Protein AF-A0A2R8A9T7-F1 (afdb_monomer)

Structure (mmCIF, N/CA/C/O backbone):
data_AF-A0A2R8A9T7-F1
#
_entry.id   AF-A0A2R8A9T7-F1
#
loop_
_atom_site.group_PDB
_atom_site.id
_atom_site.type_symbol
_atom_site.label_atom_id
_atom_site.label_alt_id
_atom_site.label_comp_id
_atom_site.label_asym_id
_atom_site.label_entity_id
_atom_site.label_seq_id
_atom_site.pdbx_PDB_ins_code
_atom_site.Cartn_x
_atom_site.Cartn_y
_atom_site.Cartn_z
_atom_site.occupancy
_atom_site.B_iso_or_equiv
_atom_site.auth_seq_id
_atom_site.auth_comp_id
_atom_site.auth_asym_id
_atom_site.auth_atom_id
_atom_site.pdbx_PDB_model_num
ATOM 1 N N . MET A 1 1 ? -37.099 -12.083 53.045 1.00 59.09 1 MET A N 1
ATOM 2 C CA . MET A 1 1 ? -37.824 -12.163 54.327 1.00 59.09 1 MET A CA 1
ATOM 3 C C . MET A 1 1 ? -36.800 -12.450 55.401 1.00 59.09 1 MET A C 1
ATOM 5 O O . MET A 1 1 ? -35.735 -12.966 55.064 1.00 59.09 1 MET A O 1
ATOM 9 N N . SER A 1 2 ? -37.019 -11.955 56.614 1.00 75.50 2 SER A N 1
ATOM 10 C CA . SER A 1 2 ? -36.050 -12.151 57.687 1.00 75.50 2 SER A CA 1
ATOM 11 C C . SER A 1 2 ? -36.240 -13.562 58.252 1.00 75.50 2 SER A C 1
ATOM 13 O O . SER A 1 2 ? -37.324 -14.128 58.173 1.00 75.50 2 SER A O 1
ATOM 15 N N . ARG A 1 3 ? -35.197 -14.138 58.853 1.00 81.25 3 ARG A N 1
ATOM 16 C CA . ARG A 1 3 ? -35.327 -15.414 59.575 1.00 81.25 3 ARG A CA 1
ATOM 17 C C . ARG A 1 3 ? -36.432 -15.364 60.650 1.00 81.25 3 ARG A C 1
ATOM 19 O O . ARG A 1 3 ? -37.020 -16.390 60.963 1.00 81.25 3 ARG A O 1
ATOM 26 N N . TRP A 1 4 ? -36.670 -14.190 61.233 1.00 80.50 4 TRP A N 1
ATOM 27 C CA . TRP A 1 4 ? -37.590 -13.989 62.352 1.00 80.50 4 TRP A CA 1
ATOM 28 C C . TRP A 1 4 ? -39.049 -13.927 61.899 1.00 80.50 4 TRP A C 1
ATOM 30 O O . TRP A 1 4 ? -39.903 -14.498 62.571 1.00 80.50 4 TRP A O 1
ATOM 40 N N . SER A 1 5 ? -39.315 -13.334 60.728 1.00 80.56 5 SER A N 1
ATOM 41 C CA . SER A 1 5 ? -40.655 -13.335 60.134 1.00 80.56 5 SER A CA 1
ATOM 42 C C . SER A 1 5 ? -41.130 -14.751 59.811 1.00 80.56 5 SER A C 1
ATOM 44 O O . SER A 1 5 ? -42.273 -15.092 60.098 1.00 80.56 5 SER A O 1
ATOM 46 N N . ASP A 1 6 ? -40.232 -15.596 59.295 1.00 83.31 6 ASP A N 1
ATOM 47 C CA . ASP A 1 6 ? -40.559 -16.986 58.962 1.00 83.31 6 ASP A CA 1
ATOM 48 C C . ASP A 1 6 ? -40.884 -17.797 60.238 1.00 83.31 6 ASP A C 1
ATOM 50 O O . ASP A 1 6 ? -41.845 -18.562 60.283 1.00 83.31 6 ASP A O 1
ATOM 54 N N . GLU A 1 7 ? -40.138 -17.569 61.325 1.00 85.56 7 GLU A N 1
ATOM 55 C CA . GLU A 1 7 ? -40.350 -18.229 62.623 1.00 85.56 7 GLU A CA 1
ATOM 56 C C . GLU A 1 7 ? -41.668 -17.814 63.314 1.00 85.56 7 GLU A C 1
ATOM 58 O O . GLU A 1 7 ? -42.269 -18.606 64.048 1.00 85.56 7 GLU A O 1
ATOM 63 N N . PHE A 1 8 ? -42.139 -16.585 63.081 1.00 87.75 8 PHE A N 1
ATOM 64 C CA . PHE A 1 8 ? -43.428 -16.094 63.576 1.00 87.75 8 PHE A CA 1
ATOM 65 C C . PHE A 1 8 ? -44.619 -16.718 62.838 1.00 87.75 8 PHE A C 1
ATOM 67 O O . PHE A 1 8 ? -45.595 -17.135 63.473 1.00 87.75 8 PHE A O 1
ATOM 74 N N . ASP A 1 9 ? -44.539 -16.793 61.508 1.00 85.50 9 ASP A N 1
ATOM 75 C CA . ASP A 1 9 ? -45.601 -17.341 60.659 1.00 85.50 9 ASP A CA 1
ATOM 76 C C . ASP A 1 9 ? -45.803 -18.848 60.908 1.00 85.50 9 ASP A C 1
ATOM 78 O O . ASP A 1 9 ? -46.929 -19.350 60.872 1.00 85.50 9 ASP A O 1
ATOM 82 N N . GLU A 1 10 ? -44.732 -19.568 61.256 1.00 89.38 10 GLU A N 1
ATOM 83 C CA . GLU A 1 10 ? -44.765 -20.994 61.605 1.00 89.38 10 GLU A CA 1
ATOM 84 C C . GLU A 1 10 ? -45.194 -21.283 63.061 1.00 89.38 10 GLU A C 1
ATOM 86 O O . GLU A 1 10 ? -45.298 -22.447 63.464 1.00 89.38 10 GLU A O 1
ATOM 91 N N . HIS A 1 11 ? -45.471 -20.261 63.880 1.00 91.88 11 HIS A N 1
ATOM 92 C CA . HIS A 1 11 ? -45.760 -20.457 65.301 1.00 91.88 11 HIS A CA 1
ATOM 93 C C . HIS A 1 11 ? -47.071 -21.256 65.541 1.00 91.88 11 HIS A C 1
ATOM 95 O O . HIS A 1 11 ? -48.134 -20.905 65.017 1.00 91.88 11 HIS A O 1
ATOM 101 N N . PRO A 1 12 ? -47.081 -22.284 66.418 1.00 91.56 12 PRO A N 1
ATOM 102 C CA . PRO A 1 12 ? -48.216 -23.209 66.577 1.00 91.56 12 PRO A CA 1
ATOM 103 C C . PRO A 1 12 ? -49.488 -22.582 67.179 1.00 91.56 12 PRO A C 1
ATOM 105 O O . PRO A 1 12 ? -50.575 -23.156 67.082 1.00 91.56 12 PRO A O 1
ATOM 108 N N . ILE A 1 13 ? -49.395 -21.372 67.744 1.00 90.19 13 ILE A N 1
ATOM 109 C CA . ILE A 1 13 ? -50.559 -20.594 68.212 1.00 90.19 13 ILE A CA 1
ATOM 110 C C . ILE A 1 13 ? -51.595 -20.367 67.099 1.00 90.19 13 ILE A C 1
ATOM 112 O O . ILE A 1 13 ? -52.794 -20.401 67.370 1.00 90.19 13 ILE A O 1
ATOM 116 N N . HIS A 1 14 ? -51.150 -20.186 65.848 1.00 90.06 14 HIS A N 1
ATOM 117 C CA . HIS A 1 14 ? -52.037 -19.943 64.707 1.00 90.06 14 HIS A CA 1
ATOM 118 C C . HIS A 1 14 ? -52.914 -21.167 64.430 1.00 90.06 14 HIS A C 1
ATOM 120 O O . HIS A 1 14 ? -54.126 -21.051 64.247 1.00 90.06 14 HIS A O 1
ATOM 126 N N . GLN A 1 15 ? -52.315 -22.360 64.484 1.00 90.56 15 GLN A N 1
ATOM 127 C CA . GLN A 1 15 ? -53.032 -23.626 64.335 1.00 90.56 15 GLN A CA 1
ATOM 128 C C . GLN A 1 15 ? -53.985 -23.876 65.507 1.00 90.56 15 GLN A C 1
ATOM 130 O O . GLN A 1 15 ? -55.126 -24.284 65.290 1.00 90.56 15 GLN A O 1
ATOM 135 N N . LEU A 1 16 ? -53.554 -23.581 66.738 1.00 91.31 16 LEU A N 1
ATOM 136 C CA . LEU A 1 16 ? -54.387 -23.714 67.932 1.00 91.31 16 LEU A CA 1
ATOM 137 C C . LEU A 1 16 ? -55.672 -22.890 67.835 1.00 91.31 16 LEU A C 1
ATOM 139 O O . LEU A 1 16 ? -56.752 -23.400 68.131 1.00 91.31 16 LEU A O 1
ATOM 143 N N . LEU A 1 17 ? -55.566 -21.620 67.432 1.00 89.25 17 LEU A N 1
ATOM 144 C CA . LEU A 1 17 ? -56.718 -20.720 67.331 1.00 89.25 17 LEU A CA 1
ATOM 145 C C . LEU A 1 17 ? -57.731 -21.221 66.296 1.00 89.25 17 LEU A C 1
ATOM 147 O O . LEU A 1 17 ? -58.936 -21.143 66.527 1.00 89.25 17 LEU A O 1
ATOM 151 N N . ASN A 1 18 ? -57.251 -21.792 65.191 1.00 88.75 18 ASN A N 1
ATOM 152 C CA . ASN A 1 18 ? -58.110 -22.391 64.171 1.00 88.75 18 ASN A CA 1
ATOM 153 C C . ASN A 1 18 ? -58.832 -23.643 64.693 1.00 88.75 18 ASN A C 1
ATOM 155 O O . ASN A 1 18 ? -60.039 -23.776 64.503 1.00 88.75 18 ASN A O 1
ATOM 159 N N . GLN A 1 19 ? -58.130 -24.520 65.416 1.00 89.25 19 GLN A N 1
ATOM 160 C CA . GLN A 1 19 ? -58.732 -25.716 66.019 1.00 89.25 19 GLN A CA 1
ATOM 161 C C . GLN A 1 19 ? -59.762 -25.368 67.105 1.00 89.25 19 GLN A C 1
ATOM 163 O O . GLN A 1 19 ? -60.799 -26.021 67.221 1.00 89.25 19 GLN A O 1
ATOM 168 N N . ALA A 1 20 ? -59.499 -24.334 67.908 1.00 87.56 20 ALA A N 1
ATOM 169 C CA . ALA A 1 20 ? -60.415 -23.891 68.954 1.00 87.56 20 ALA A CA 1
ATOM 170 C C . ALA A 1 20 ? -61.749 -23.379 68.378 1.00 87.56 20 ALA A C 1
ATOM 172 O O . ALA A 1 20 ? -62.812 -23.702 68.915 1.00 87.56 20 ALA A O 1
ATOM 173 N N . ASP A 1 21 ? -61.704 -22.638 67.267 1.00 85.38 21 ASP A N 1
ATOM 174 C CA . ASP A 1 21 ? -62.906 -22.193 66.553 1.00 85.38 21 ASP A CA 1
ATOM 175 C C . ASP A 1 21 ? -63.709 -23.361 65.977 1.00 85.38 21 ASP A C 1
ATOM 177 O O . ASP A 1 21 ? -64.939 -23.359 66.059 1.00 85.38 21 ASP A O 1
ATOM 181 N N . GLU A 1 22 ? -63.025 -24.368 65.433 1.00 87.00 22 GLU A N 1
ATOM 182 C CA . GLU A 1 22 ? -63.654 -25.559 64.865 1.00 87.00 22 GLU A CA 1
ATOM 183 C C . GLU A 1 22 ? -64.432 -26.344 65.934 1.00 87.00 22 GLU A C 1
ATOM 185 O O . GLU A 1 22 ? -65.611 -26.658 65.752 1.00 87.00 22 GLU A O 1
ATOM 190 N N . TYR A 1 23 ? -63.839 -26.568 67.112 1.00 86.06 23 TYR A N 1
ATOM 191 C CA . TYR A 1 23 ? -64.537 -27.223 68.225 1.00 86.06 23 TYR A CA 1
ATOM 192 C C . TYR A 1 23 ? -65.723 -26.401 68.749 1.00 86.06 23 TYR A C 1
ATOM 194 O O . TYR A 1 23 ? -66.778 -26.957 69.078 1.00 86.06 23 TYR A O 1
ATOM 202 N N . LEU A 1 24 ? -65.586 -25.072 68.779 1.00 82.62 24 LEU A N 1
ATOM 203 C CA . LEU A 1 24 ? -66.656 -24.152 69.161 1.00 82.62 24 LEU A CA 1
ATOM 204 C C . LEU A 1 24 ? -67.755 -24.005 68.109 1.00 82.62 24 LEU A C 1
ATOM 206 O O . LEU A 1 24 ? -68.809 -23.462 68.443 1.00 82.62 24 LEU A O 1
ATOM 210 N N . ALA A 1 25 ? -67.555 -24.461 66.872 1.00 82.56 25 ALA A N 1
ATOM 211 C CA . ALA A 1 25 ? -68.550 -24.414 65.801 1.00 82.56 25 ALA A CA 1
ATOM 212 C C . ALA A 1 25 ? -69.565 -25.572 65.847 1.00 82.56 25 ALA A C 1
ATOM 214 O O . ALA A 1 25 ? -70.573 -25.507 65.153 1.00 82.56 25 ALA A O 1
ATOM 215 N N . SER A 1 26 ? -69.359 -26.581 66.701 1.00 77.56 26 SER A N 1
ATOM 216 C CA . SER A 1 26 ? -70.271 -27.728 66.844 1.00 77.56 26 SER A CA 1
ATOM 217 C C . SER A 1 26 ? -71.739 -27.325 67.111 1.00 77.56 26 SER A C 1
ATOM 219 O O . SER A 1 26 ? -72.027 -26.442 67.930 1.00 77.56 26 SER A O 1
ATOM 221 N N . GLU A 1 27 ? -72.678 -27.960 66.398 1.00 68.25 27 GLU A N 1
ATOM 222 C CA . GLU A 1 27 ? -74.128 -27.749 66.548 1.00 68.25 27 GLU A CA 1
ATOM 223 C C . GLU A 1 27 ? -74.684 -28.540 67.742 1.00 68.25 27 GLU A C 1
ATOM 225 O O . GLU A 1 27 ? -74.351 -29.715 67.952 1.00 68.25 27 GLU A O 1
ATOM 230 N N . VAL A 1 28 ? -75.531 -27.894 68.548 1.00 71.56 28 VAL A N 1
ATOM 231 C CA . VAL A 1 28 ? -76.150 -28.482 69.744 1.00 71.56 28 VAL A CA 1
ATOM 232 C C . VAL A 1 28 ? -77.647 -28.190 69.716 1.00 71.56 28 VAL A C 1
ATOM 234 O O . VAL A 1 28 ? -78.045 -27.027 69.735 1.00 71.56 28 VAL A O 1
ATOM 237 N N . ASP A 1 29 ? -78.458 -29.249 69.687 1.00 54.97 29 ASP A N 1
ATOM 238 C CA . ASP A 1 29 ? -79.910 -29.161 69.809 1.00 54.97 29 ASP A CA 1
ATOM 239 C C . ASP A 1 29 ? -80.268 -29.006 71.290 1.00 54.97 29 ASP A C 1
ATOM 241 O O . ASP A 1 29 ? -79.951 -29.876 72.102 1.00 54.97 29 ASP A O 1
ATOM 245 N N . ASN A 1 30 ? -80.950 -27.907 71.623 1.00 58.62 30 ASN A N 1
ATOM 246 C CA . ASN A 1 30 ? -81.408 -27.524 72.964 1.00 58.62 30 ASN A CA 1
ATOM 247 C C . ASN A 1 30 ? -80.337 -26.864 73.862 1.00 58.62 30 ASN A C 1
ATOM 249 O O . ASN A 1 30 ? -79.667 -27.502 74.672 1.00 58.62 30 ASN A O 1
ATOM 253 N N . THR A 1 31 ? -80.214 -25.542 73.732 1.00 67.50 31 THR A N 1
ATOM 254 C CA . THR A 1 31 ? -79.329 -24.690 74.540 1.00 67.50 31 THR A CA 1
ATOM 255 C C . THR A 1 31 ? -80.139 -23.852 75.526 1.00 67.50 31 THR A C 1
ATOM 257 O O . THR A 1 31 ? -81.093 -23.186 75.119 1.00 67.50 31 THR A O 1
ATOM 260 N N . ASP A 1 32 ? -79.740 -23.829 76.794 1.00 70.06 32 ASP A N 1
ATOM 261 C CA . ASP A 1 32 ? -80.222 -22.842 77.762 1.00 70.06 32 ASP A CA 1
ATOM 262 C C . ASP A 1 32 ? -79.454 -21.506 77.632 1.00 70.06 32 ASP A C 1
ATOM 264 O O . ASP A 1 32 ? -78.508 -21.371 76.848 1.00 70.06 32 ASP A O 1
ATOM 268 N N . ALA A 1 33 ? -79.895 -20.475 78.362 1.00 72.31 33 ALA A N 1
ATOM 269 C CA . ALA A 1 33 ? -79.270 -19.148 78.312 1.00 72.31 33 ALA A CA 1
ATOM 270 C C . ALA A 1 33 ? -77.811 -19.161 78.816 1.00 72.31 33 ALA A C 1
ATOM 272 O O . ALA A 1 33 ? -76.960 -18.459 78.271 1.00 72.31 33 ALA A O 1
ATOM 273 N N . GLU A 1 34 ? -77.515 -20.002 79.809 1.00 78.00 34 GLU A N 1
ATOM 274 C CA . GLU A 1 34 ? -76.189 -20.156 80.416 1.00 78.00 34 GLU A CA 1
ATOM 275 C C . GLU A 1 34 ? -75.175 -20.745 79.421 1.00 78.00 34 GLU A C 1
ATOM 277 O O . GLU A 1 34 ? -74.063 -20.235 79.279 1.00 78.00 34 GLU A O 1
ATOM 282 N N . PHE A 1 35 ? -75.585 -21.748 78.641 1.00 82.19 35 PHE A N 1
ATOM 283 C CA . PHE A 1 35 ? -74.789 -22.319 77.558 1.00 82.19 35 PHE A CA 1
ATOM 284 C C . PHE A 1 35 ? -74.391 -21.266 76.512 1.00 82.19 35 PHE A C 1
ATOM 286 O O . PHE A 1 35 ? -73.240 -21.215 76.065 1.00 82.19 35 PHE A O 1
ATOM 293 N N . GLY A 1 36 ? -75.346 -20.422 76.106 1.00 79.25 36 GLY A N 1
ATOM 294 C CA . GLY A 1 36 ? -75.121 -19.376 75.107 1.00 79.25 36 GLY A CA 1
ATOM 295 C C . GLY A 1 36 ? -74.106 -18.326 75.564 1.00 79.25 36 GLY A C 1
ATOM 296 O O . GLY A 1 36 ? -73.249 -17.906 74.778 1.00 79.25 36 GLY A O 1
ATOM 297 N N . ASP A 1 37 ? -74.164 -17.941 76.838 1.00 84.12 37 ASP A N 1
ATOM 298 C CA . ASP A 1 37 ? -73.266 -16.947 77.422 1.00 84.12 37 ASP A CA 1
ATOM 299 C C . ASP A 1 37 ? -71.823 -17.450 77.527 1.00 84.12 37 ASP A C 1
ATOM 301 O O . ASP A 1 37 ? -70.900 -16.755 77.083 1.00 84.12 37 ASP A O 1
ATOM 305 N N . GLU A 1 38 ? -71.622 -18.677 78.015 1.00 86.19 38 GLU A N 1
ATOM 306 C CA . GLU A 1 38 ? -70.290 -19.280 78.132 1.00 86.19 38 GLU A CA 1
ATOM 307 C C . GLU A 1 38 ? -69.635 -19.456 76.747 1.00 86.19 38 GLU A C 1
ATOM 309 O O . GLU A 1 38 ? -68.482 -19.062 76.530 1.00 86.19 38 GLU A O 1
ATOM 314 N N . ARG A 1 39 ? -70.387 -19.952 75.754 1.00 84.81 39 ARG A N 1
ATOM 315 C CA . ARG A 1 39 ? -69.885 -20.125 74.378 1.00 84.81 39 ARG A CA 1
ATOM 316 C C . ARG A 1 39 ? -69.509 -18.792 73.725 1.00 84.81 39 ARG A C 1
ATOM 318 O O . ARG A 1 39 ? -68.465 -18.691 73.076 1.00 84.81 39 ARG A O 1
ATOM 325 N N . ARG A 1 40 ? -70.340 -17.756 73.892 1.00 86.12 40 ARG A N 1
ATOM 326 C CA . ARG A 1 40 ? -70.092 -16.413 73.340 1.00 86.12 40 ARG A CA 1
ATOM 327 C C . ARG A 1 40 ? -68.851 -15.774 73.953 1.00 86.12 40 ARG A C 1
ATOM 329 O O . ARG A 1 40 ? -68.034 -15.215 73.222 1.00 86.12 40 ARG A O 1
ATOM 336 N N . ARG A 1 41 ? -68.692 -15.867 75.275 1.00 88.94 41 ARG A N 1
ATOM 337 C CA . ARG A 1 41 ? -67.519 -15.332 75.975 1.00 88.94 41 ARG A CA 1
ATOM 338 C C . ARG A 1 41 ? -66.230 -15.959 75.455 1.00 88.94 41 ARG A C 1
ATOM 340 O O . ARG A 1 41 ? -65.303 -15.229 75.114 1.00 88.94 41 ARG A O 1
ATOM 347 N N . LEU A 1 42 ? -66.196 -17.283 75.330 1.00 88.12 42 LEU A N 1
ATOM 348 C CA . LEU A 1 42 ? -64.998 -17.993 74.890 1.00 88.12 42 LEU A CA 1
ATOM 349 C C . LEU A 1 42 ? -64.627 -17.649 73.440 1.00 88.12 42 LEU A C 1
ATOM 351 O O . LEU A 1 42 ? -63.459 -17.398 73.147 1.00 88.12 42 LEU A O 1
ATOM 355 N N . ARG A 1 43 ? -65.627 -17.523 72.555 1.00 88.12 43 ARG A N 1
ATOM 356 C CA . ARG A 1 43 ? -65.428 -17.028 71.183 1.00 88.12 43 ARG A CA 1
ATOM 357 C C . ARG A 1 43 ? -64.843 -15.611 71.162 1.00 88.12 43 ARG A C 1
ATOM 359 O O . ARG A 1 43 ? -63.925 -15.351 70.391 1.00 88.12 43 ARG A O 1
ATOM 366 N N . ASN A 1 44 ? -65.322 -14.708 72.017 1.00 86.69 44 ASN A N 1
ATOM 367 C CA . ASN A 1 44 ? -64.789 -13.343 72.096 1.00 86.69 44 ASN A CA 1
ATOM 368 C C . ASN A 1 44 ? -63.333 -13.318 72.581 1.00 86.69 44 ASN A C 1
ATOM 370 O O . ASN A 1 44 ? -62.526 -12.558 72.048 1.00 86.69 44 ASN A O 1
ATOM 374 N N . VAL A 1 45 ? -62.976 -14.156 73.558 1.00 88.75 45 VAL A N 1
ATOM 375 C CA . VAL A 1 45 ? -61.592 -14.263 74.046 1.00 88.75 45 VAL A CA 1
ATOM 376 C C . VAL A 1 45 ? -60.659 -14.795 72.954 1.00 88.75 45 VAL A C 1
ATOM 378 O O . VAL A 1 45 ? -59.613 -14.196 72.712 1.00 88.75 45 VAL A O 1
ATOM 381 N N . LEU A 1 46 ? -61.047 -15.862 72.248 1.00 88.56 46 LEU A N 1
ATOM 382 C CA . LEU A 1 46 ? -60.252 -16.421 71.146 1.00 88.56 46 LEU A CA 1
ATOM 383 C C . LEU A 1 46 ? -60.134 -15.450 69.966 1.00 88.56 46 LEU A C 1
ATOM 385 O O . LEU A 1 46 ? -59.049 -15.293 69.408 1.00 88.56 46 LEU A O 1
ATOM 389 N N . GLY A 1 47 ? -61.215 -14.740 69.633 1.00 86.81 47 GLY A N 1
ATOM 390 C CA . GLY A 1 47 ? -61.201 -13.686 68.618 1.00 86.81 47 GLY A CA 1
ATOM 391 C C . GLY A 1 47 ? -60.276 -12.525 68.988 1.00 86.81 47 GLY A C 1
ATOM 392 O O . GLY A 1 47 ? -59.526 -12.040 68.144 1.00 86.81 47 GLY A O 1
ATOM 393 N N . THR A 1 48 ? -60.263 -12.131 70.265 1.00 86.31 48 THR A N 1
ATOM 394 C CA . THR A 1 48 ? -59.354 -11.094 70.777 1.00 86.31 48 THR A CA 1
ATOM 395 C C . THR A 1 48 ? -57.904 -11.558 70.696 1.00 86.31 48 THR A C 1
ATOM 397 O O . THR A 1 48 ? -57.057 -10.828 70.196 1.00 86.31 48 THR A O 1
ATOM 400 N N . LEU A 1 49 ? -57.613 -12.791 71.121 1.00 88.88 49 LEU A N 1
ATOM 401 C CA . LEU A 1 49 ? -56.271 -13.364 71.026 1.00 88.88 49 LEU A CA 1
ATOM 402 C C . LEU A 1 49 ? -55.793 -13.448 69.568 1.00 88.88 49 LEU A C 1
ATOM 404 O O . LEU A 1 49 ? -54.658 -13.074 69.290 1.00 88.88 49 LEU A O 1
ATOM 408 N N . ARG A 1 50 ? -56.656 -13.850 68.626 1.00 89.44 50 ARG A N 1
ATOM 409 C CA . ARG A 1 50 ? -56.326 -13.849 67.192 1.00 89.44 50 ARG A CA 1
ATOM 410 C C . ARG A 1 50 ? -55.987 -12.450 66.683 1.00 89.44 50 ARG A C 1
ATOM 412 O O . ARG A 1 50 ? -54.984 -12.297 65.995 1.00 89.44 50 ARG A O 1
ATOM 419 N N . ALA A 1 51 ? -56.792 -11.445 67.022 1.00 85.94 51 ALA A N 1
ATOM 420 C CA . ALA A 1 51 ? -56.546 -10.067 66.598 1.00 85.94 51 ALA A CA 1
ATOM 421 C C . ALA A 1 51 ? -55.223 -9.521 67.158 1.00 85.94 51 ALA A C 1
ATOM 423 O O . ALA A 1 51 ? -54.467 -8.875 66.441 1.00 85.94 51 ALA A O 1
ATOM 424 N N . VAL A 1 52 ? -54.919 -9.831 68.420 1.00 87.75 52 VAL A N 1
ATOM 425 C CA . VAL A 1 52 ? -53.660 -9.437 69.056 1.00 87.75 52 VAL A CA 1
ATOM 426 C C . VAL A 1 52 ? -52.469 -10.107 68.381 1.00 87.75 52 VAL A C 1
ATOM 428 O O . VAL A 1 52 ? -51.509 -9.421 68.053 1.00 87.75 52 VAL A O 1
ATOM 431 N N . VAL A 1 53 ? -52.530 -11.424 68.150 1.00 88.19 53 VAL A N 1
ATOM 432 C CA . VAL A 1 53 ? -51.456 -12.161 67.469 1.00 88.19 53 VAL A CA 1
ATOM 433 C C . VAL A 1 53 ? -51.241 -11.608 66.061 1.00 88.19 53 VAL A C 1
ATOM 435 O O . VAL A 1 53 ? -50.102 -11.359 65.692 1.00 88.19 53 VAL A O 1
ATOM 438 N N . ALA A 1 54 ? -52.308 -11.331 65.309 1.00 85.62 54 ALA A N 1
ATOM 439 C CA . ALA A 1 54 ? -52.209 -10.754 63.967 1.00 85.62 54 ALA A CA 1
ATOM 440 C C . ALA A 1 54 ? -51.583 -9.347 63.937 1.00 85.62 54 ALA A C 1
ATOM 442 O O . ALA A 1 54 ? -51.033 -8.961 62.912 1.00 85.62 54 ALA A O 1
ATOM 443 N N . GLY A 1 55 ? -51.665 -8.591 65.036 1.00 83.44 55 GLY A N 1
ATOM 444 C CA . GLY A 1 55 ? -51.068 -7.259 65.159 1.00 83.44 55 GLY A CA 1
ATOM 445 C C . GLY A 1 55 ? -49.635 -7.241 65.703 1.00 83.44 55 GLY A C 1
ATOM 446 O O . GLY A 1 55 ? -49.082 -6.159 65.909 1.00 83.44 55 GLY A O 1
ATOM 447 N N . LEU A 1 56 ? -49.034 -8.391 66.023 1.00 86.62 56 LEU A N 1
ATOM 448 C CA . LEU A 1 56 ? -47.640 -8.446 66.472 1.00 86.62 56 LEU A CA 1
ATOM 449 C C . LEU A 1 56 ? -46.677 -8.244 65.297 1.00 86.62 56 LEU A C 1
ATOM 451 O O . LEU A 1 56 ? -46.928 -8.711 64.188 1.00 86.62 56 LEU A O 1
ATOM 455 N N . ASP A 1 57 ? -45.551 -7.580 65.560 1.00 83.12 57 ASP A N 1
ATOM 456 C CA . ASP A 1 57 ? -44.470 -7.405 64.588 1.00 83.12 57 ASP A CA 1
ATOM 457 C C . ASP A 1 57 ? -43.737 -8.749 64.358 1.00 83.12 57 ASP A C 1
ATOM 459 O O . ASP A 1 57 ? -43.139 -9.265 65.308 1.00 83.12 57 ASP A O 1
ATOM 463 N N . PRO A 1 58 ? -43.749 -9.330 63.140 1.00 83.75 58 PRO A N 1
ATOM 464 C CA . PRO A 1 58 ? -43.128 -10.625 62.862 1.00 83.75 58 PRO A CA 1
ATOM 465 C C . PRO A 1 58 ? -41.609 -10.606 63.052 1.00 83.75 58 PRO A C 1
ATOM 467 O O . PRO A 1 58 ? -41.020 -11.629 63.388 1.00 83.75 58 PRO A O 1
ATOM 470 N N . ASP A 1 59 ? -40.967 -9.445 62.885 1.00 82.00 59 ASP A N 1
ATOM 471 C CA . ASP A 1 59 ? -39.527 -9.299 63.110 1.00 82.00 59 ASP A CA 1
ATOM 472 C C . ASP A 1 59 ? -39.190 -9.111 64.602 1.00 82.00 59 ASP A C 1
ATOM 474 O O . ASP A 1 59 ? -38.035 -9.279 65.004 1.00 82.00 59 ASP A O 1
ATOM 478 N N . PHE A 1 60 ? -40.178 -8.771 65.442 1.00 82.56 60 PHE A N 1
ATOM 479 C CA . PHE A 1 60 ? -39.978 -8.503 66.866 1.00 82.56 60 PHE A CA 1
ATOM 480 C C . PHE A 1 60 ? -41.238 -8.770 67.712 1.00 82.56 60 PHE A C 1
ATOM 482 O O . PHE A 1 60 ? -41.984 -7.856 68.069 1.00 82.56 60 PHE A O 1
ATOM 489 N N . TYR A 1 61 ? -41.440 -10.033 68.104 1.00 86.88 61 TYR A N 1
ATOM 490 C CA . TYR A 1 61 ? -42.551 -10.467 68.959 1.00 86.88 61 TYR A CA 1
ATOM 491 C C . TYR A 1 61 ? -42.061 -11.156 70.250 1.00 86.88 61 TYR A C 1
ATOM 493 O O . TYR A 1 61 ? -40.986 -11.766 70.273 1.00 86.88 61 TYR A O 1
ATOM 501 N N . PRO A 1 62 ? -42.830 -11.102 71.358 1.00 88.31 62 PRO A N 1
ATOM 502 C CA . PRO A 1 62 ? -42.448 -11.722 72.626 1.00 88.31 62 PRO A CA 1
ATOM 503 C C . PRO A 1 62 ? -42.657 -13.244 72.577 1.00 88.31 62 PRO A C 1
ATOM 505 O O . PRO A 1 62 ? -43.614 -13.772 73.147 1.00 88.31 62 PRO A O 1
ATOM 508 N N . LYS A 1 63 ? -41.742 -13.961 71.912 1.00 88.50 63 LYS A N 1
ATOM 509 C CA . LYS A 1 63 ? -41.828 -15.413 71.681 1.00 88.50 63 LYS A CA 1
ATOM 510 C C . LYS A 1 63 ? -42.153 -16.213 72.946 1.00 88.50 63 LYS A C 1
ATOM 512 O O . LYS A 1 63 ? -43.082 -17.005 72.937 1.00 88.50 63 LYS A O 1
ATOM 517 N N . GLN A 1 64 ? -41.468 -15.944 74.059 1.00 89.19 64 GLN A N 1
ATOM 518 C CA . GLN A 1 64 ? -41.710 -16.653 75.325 1.00 89.19 64 GLN A CA 1
ATOM 519 C C . GLN A 1 64 ? -43.136 -16.464 75.866 1.00 89.19 64 GLN A C 1
ATOM 521 O O . GLN A 1 64 ? -43.710 -17.402 76.412 1.00 89.19 64 GLN A O 1
ATOM 526 N N . LEU A 1 65 ? -43.716 -15.268 75.722 1.00 89.38 65 LEU A N 1
ATOM 527 C CA . LEU A 1 65 ? -45.089 -14.998 76.156 1.00 89.38 65 LEU A CA 1
ATOM 528 C C . LEU A 1 65 ? -46.092 -15.709 75.239 1.00 89.38 65 LEU A C 1
ATOM 530 O O . LEU A 1 65 ? -47.075 -16.275 75.715 1.00 89.38 65 LEU A O 1
ATOM 534 N N . LEU A 1 66 ? -45.816 -15.720 73.933 1.00 91.00 66 LEU A N 1
ATOM 535 C CA . LEU A 1 66 ? -46.631 -16.415 72.942 1.00 91.00 66 LEU A CA 1
ATOM 536 C C . LEU A 1 66 ? -46.587 -17.941 73.138 1.00 91.00 66 LEU A C 1
ATOM 538 O O . LEU A 1 66 ? -47.632 -18.590 73.086 1.00 91.00 66 LEU A O 1
ATOM 542 N N . ASP A 1 67 ? -45.414 -18.492 73.461 1.00 92.12 67 ASP A N 1
ATOM 543 C CA . ASP A 1 67 ? -45.212 -19.894 73.834 1.00 92.12 67 ASP A CA 1
ATOM 544 C C . ASP A 1 67 ? -45.993 -20.255 75.106 1.00 92.12 67 ASP A C 1
ATOM 546 O O . ASP A 1 67 ? -46.661 -21.287 75.149 1.00 92.12 67 ASP A O 1
ATOM 550 N N . GLN A 1 68 ? -45.960 -19.401 76.135 1.00 91.88 68 GLN A N 1
ATOM 551 C CA . GLN A 1 68 ? -46.705 -19.609 77.384 1.00 91.88 68 GLN A CA 1
ATOM 552 C C . GLN A 1 68 ? -48.220 -19.612 77.155 1.00 91.88 68 GLN A C 1
ATOM 554 O O . GLN A 1 68 ? -48.920 -20.500 77.649 1.00 91.88 68 GLN A O 1
ATOM 559 N N . ILE A 1 69 ? -48.729 -18.646 76.381 1.00 91.44 69 ILE A N 1
ATOM 560 C CA . ILE A 1 69 ? -50.146 -18.594 76.005 1.00 91.44 69 ILE A CA 1
ATOM 561 C C . ILE A 1 69 ? -50.512 -19.849 75.208 1.00 91.44 69 ILE A C 1
ATOM 563 O O . ILE A 1 69 ? -51.501 -20.502 75.534 1.00 91.44 69 ILE A O 1
ATOM 567 N N . HIS A 1 70 ? -49.699 -20.234 74.218 1.00 92.88 70 HIS A N 1
ATOM 568 C CA . HIS A 1 70 ? -49.920 -21.443 73.428 1.00 92.88 70 HIS A CA 1
ATOM 569 C C . HIS A 1 70 ? -49.966 -22.702 74.305 1.00 92.88 70 HIS A C 1
ATOM 571 O O . HIS A 1 70 ? -50.921 -23.468 74.210 1.00 92.88 70 HIS A O 1
ATOM 577 N N . GLN A 1 71 ? -48.988 -22.909 75.189 1.00 93.19 71 GLN A N 1
ATOM 578 C CA . GLN A 1 71 ? -48.924 -24.086 76.062 1.00 93.19 71 GLN A CA 1
ATOM 579 C C . GLN A 1 71 ? -50.154 -24.199 76.969 1.00 93.19 71 GLN A C 1
ATOM 581 O O . GLN A 1 71 ? -50.743 -25.279 77.076 1.00 93.19 71 GLN A O 1
ATOM 586 N N . HIS A 1 72 ? -50.579 -23.091 77.586 1.00 91.62 72 HIS A N 1
ATOM 587 C CA . HIS A 1 72 ? -51.756 -23.081 78.456 1.00 91.62 72 HIS A CA 1
ATOM 588 C C . HIS A 1 72 ? -53.054 -23.292 77.680 1.00 91.62 72 HIS A C 1
ATOM 590 O O . HIS A 1 72 ? -53.876 -24.128 78.059 1.00 91.62 72 HIS A O 1
ATOM 596 N N . PHE A 1 73 ? -53.232 -22.586 76.563 1.00 92.56 73 PHE A N 1
ATOM 597 C CA . PHE A 1 73 ? -54.424 -22.747 75.737 1.00 92.56 73 PHE A CA 1
ATOM 598 C C . PHE A 1 73 ? -54.501 -24.148 75.126 1.00 92.56 73 PHE A C 1
ATOM 600 O O . PHE A 1 73 ? -55.589 -24.709 75.067 1.00 92.56 73 PHE A O 1
ATOM 607 N N . ASN A 1 74 ? -53.377 -24.753 74.736 1.00 92.06 74 ASN A N 1
ATOM 608 C CA . ASN A 1 74 ? -53.359 -26.094 74.154 1.00 92.06 74 ASN A CA 1
ATOM 609 C C . ASN A 1 74 ? -53.691 -27.157 75.210 1.00 92.06 74 ASN A C 1
ATOM 611 O O . ASN A 1 74 ? -54.502 -28.052 74.983 1.00 92.06 74 ASN A O 1
ATOM 615 N N . GLY A 1 75 ? -53.067 -27.052 76.387 1.00 88.81 75 GLY A N 1
ATOM 616 C CA . GLY A 1 75 ? -53.195 -28.045 77.451 1.00 88.81 75 GLY A CA 1
ATOM 617 C C . GLY A 1 75 ? -54.484 -27.942 78.265 1.00 88.81 75 GLY A C 1
ATOM 618 O O . GLY A 1 75 ? -54.976 -28.960 78.742 1.00 88.81 75 GLY A O 1
ATOM 619 N N . GLN A 1 76 ? -55.039 -26.742 78.437 1.00 91.12 76 GLN A N 1
ATOM 620 C CA . GLN A 1 76 ? -56.201 -26.526 79.303 1.00 91.12 76 GLN A CA 1
ATOM 621 C C . GLN A 1 76 ? -57.446 -26.177 78.488 1.00 91.12 76 GLN A C 1
ATOM 623 O O . GLN A 1 76 ? -58.432 -26.904 78.530 1.00 91.12 76 GLN A O 1
ATOM 628 N N . VAL A 1 77 ? -57.404 -25.112 77.685 1.00 89.44 77 VAL A N 1
ATOM 629 C CA . VAL A 1 77 ? -58.594 -24.617 76.967 1.00 89.44 77 VAL A CA 1
ATOM 630 C C . VAL A 1 77 ? -59.005 -25.567 75.835 1.00 89.44 77 VAL A C 1
ATOM 632 O O . VAL A 1 77 ? -60.163 -25.973 75.757 1.00 89.44 77 VAL A O 1
ATOM 635 N N . LEU A 1 78 ? -58.065 -25.981 74.985 1.00 90.50 78 LEU A N 1
ATOM 636 C CA . LEU A 1 78 ? -58.335 -26.824 73.820 1.00 90.50 78 LEU A CA 1
ATOM 637 C C . LEU A 1 78 ? -58.757 -28.244 74.216 1.00 90.50 78 LEU A C 1
ATOM 639 O O . LEU A 1 78 ? -59.629 -28.826 73.577 1.00 90.50 78 LEU A O 1
ATOM 643 N N . ASN A 1 79 ? -58.193 -28.788 75.298 1.00 90.81 79 ASN A N 1
ATOM 644 C CA . ASN A 1 79 ? -58.602 -30.086 75.835 1.00 90.81 79 ASN A CA 1
ATOM 645 C C . ASN A 1 79 ? -60.064 -30.072 76.306 1.00 90.81 79 ASN A C 1
ATOM 647 O O . ASN A 1 79 ? -60.808 -31.002 75.985 1.00 90.81 79 ASN A O 1
ATOM 651 N N . GLN A 1 80 ? -60.504 -29.001 76.976 1.00 89.75 80 GLN A N 1
ATOM 652 C CA . GLN A 1 80 ? -61.910 -28.855 77.360 1.00 89.75 80 GLN A CA 1
ATOM 653 C C . GLN A 1 80 ? -62.820 -28.596 76.156 1.00 89.75 80 GLN A C 1
ATOM 655 O O . GLN A 1 80 ? -63.918 -29.142 76.096 1.00 89.75 80 GLN A O 1
ATOM 660 N N . LEU A 1 81 ? -62.357 -27.849 75.149 1.00 88.06 81 LEU A N 1
ATOM 661 C CA . LEU A 1 81 ? -63.090 -27.668 73.892 1.00 88.06 81 LEU A CA 1
ATOM 662 C C . LEU A 1 81 ? -63.247 -28.975 73.099 1.00 88.06 81 LEU A C 1
ATOM 664 O O . LEU A 1 81 ? -64.306 -29.224 72.524 1.00 88.06 81 LEU A O 1
ATOM 668 N N . ARG A 1 82 ? -62.235 -29.846 73.116 1.00 88.62 82 ARG A N 1
ATOM 669 C CA . ARG A 1 82 ? -62.305 -31.187 72.518 1.00 88.62 82 ARG A CA 1
ATOM 670 C C . ARG A 1 82 ? -63.262 -32.103 73.289 1.00 88.62 82 ARG A C 1
ATOM 672 O O . ARG A 1 82 ? -64.019 -32.859 72.686 1.00 88.62 82 ARG A O 1
ATOM 679 N N . ALA A 1 83 ? -63.263 -32.033 74.620 1.00 86.50 83 ALA A N 1
ATOM 680 C CA . ALA A 1 83 ? -64.246 -32.750 75.433 1.00 86.50 83 ALA A CA 1
ATOM 681 C C . ALA A 1 83 ? -65.671 -32.227 75.174 1.00 86.50 83 ALA A C 1
ATOM 683 O O . ALA A 1 83 ? -66.611 -33.014 75.037 1.00 86.50 83 ALA A O 1
ATOM 684 N N . TYR A 1 84 ? -65.820 -30.908 75.027 1.00 86.19 84 TYR A N 1
ATOM 685 C CA . TYR A 1 84 ? -67.067 -30.243 74.663 1.00 86.19 84 TYR A CA 1
ATOM 686 C C . TYR A 1 84 ? -67.591 -30.692 73.293 1.00 86.19 84 TYR A C 1
ATOM 688 O O . TYR A 1 84 ? -68.768 -31.033 73.197 1.00 86.19 84 TYR A O 1
ATOM 696 N N . SER A 1 85 ? -66.748 -30.777 72.259 1.00 83.94 85 SER A N 1
ATOM 697 C CA . SER A 1 85 ? -67.194 -31.194 70.920 1.00 83.94 85 SER A CA 1
ATOM 698 C C . SER A 1 85 ? -67.767 -32.619 70.889 1.00 83.94 85 SER A C 1
ATOM 700 O O . SER A 1 85 ? -68.590 -32.932 70.031 1.00 83.94 85 SER A O 1
ATOM 702 N N . THR A 1 86 ? -67.391 -33.460 71.861 1.00 83.25 86 THR A N 1
ATOM 703 C CA . THR A 1 86 ? -67.876 -34.842 71.998 1.00 83.25 86 THR A CA 1
ATOM 704 C C . THR A 1 86 ? -69.081 -34.961 72.941 1.00 83.25 86 THR A C 1
ATOM 706 O O . THR A 1 86 ? -70.048 -35.647 72.620 1.00 83.25 86 THR A O 1
ATOM 709 N N . GLN A 1 87 ? -69.035 -34.319 74.115 1.00 80.75 87 GLN A N 1
ATOM 710 C CA . GLN A 1 87 ? -70.015 -34.506 75.202 1.00 80.75 87 GLN A CA 1
ATOM 711 C C . GLN A 1 87 ? -71.098 -33.417 75.261 1.00 80.75 87 GLN A C 1
ATOM 713 O O . GLN A 1 87 ? -72.127 -33.624 75.898 1.00 80.75 87 GLN A O 1
ATOM 718 N N . LYS A 1 88 ? -70.863 -32.258 74.631 1.00 81.44 88 LYS A N 1
ATOM 719 C CA . LYS A 1 88 ? -71.777 -31.102 74.548 1.00 81.44 88 LYS A CA 1
ATOM 720 C C . LYS A 1 88 ? -72.278 -30.571 75.906 1.00 81.44 88 LYS A C 1
ATOM 722 O O . LYS A 1 88 ? -73.364 -30.008 75.992 1.00 81.44 88 LYS A O 1
ATOM 727 N N . ALA A 1 89 ? -71.487 -30.718 76.971 1.00 80.94 89 ALA A N 1
ATOM 728 C CA . ALA A 1 89 ? -71.850 -30.280 78.323 1.00 80.94 89 ALA A CA 1
ATOM 729 C C . ALA A 1 89 ? -71.382 -28.841 78.636 1.00 80.94 89 ALA A C 1
ATOM 731 O O . ALA A 1 89 ? -70.217 -28.509 78.406 1.00 80.94 89 ALA A O 1
ATOM 732 N N . VAL A 1 90 ? -72.256 -28.024 79.249 1.00 84.44 90 VAL A N 1
ATOM 733 C CA . VAL A 1 90 ? -71.979 -26.625 79.673 1.00 84.44 90 VAL A CA 1
ATOM 734 C C . VAL A 1 90 ? -70.752 -26.529 80.583 1.00 84.44 90 VAL A 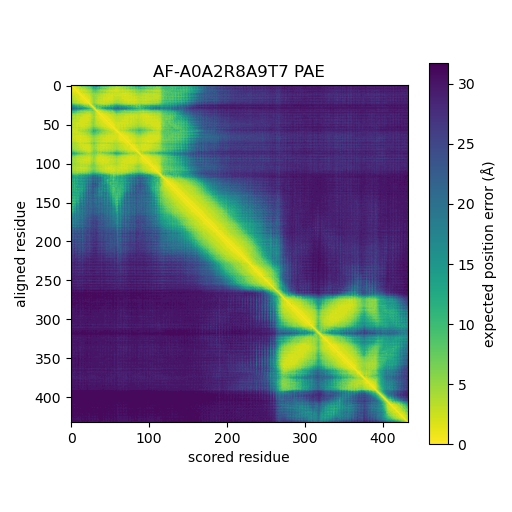C 1
ATOM 736 O O . VAL A 1 90 ? -69.946 -25.612 80.443 1.00 84.44 90 VAL A O 1
ATOM 739 N N . ASN A 1 91 ? -70.565 -27.503 81.481 1.00 85.31 91 ASN A N 1
ATOM 740 C CA . ASN A 1 91 ? -69.445 -27.513 82.427 1.00 85.31 91 ASN A CA 1
ATOM 741 C C . ASN A 1 91 ? -68.081 -27.425 81.728 1.00 85.31 91 ASN A C 1
ATOM 743 O O . ASN A 1 91 ? -67.189 -26.755 82.236 1.00 85.31 91 ASN A O 1
ATOM 747 N N . GLN A 1 92 ? -67.934 -28.030 80.543 1.00 87.75 92 GLN A N 1
ATOM 748 C CA . GLN A 1 92 ? -66.682 -27.969 79.786 1.00 87.75 92 GLN A CA 1
ATOM 749 C C . GLN A 1 92 ? -66.407 -26.559 79.245 1.00 87.75 92 GLN A C 1
ATOM 751 O O . GLN A 1 92 ? -65.263 -26.107 79.254 1.00 87.75 92 GLN A O 1
ATOM 756 N N . LEU A 1 93 ? -67.453 -25.830 78.836 1.00 86.56 93 LEU A N 1
ATOM 757 C CA . LEU A 1 93 ? -67.335 -24.430 78.418 1.00 86.56 93 LEU A CA 1
ATOM 758 C C . LEU A 1 93 ? -66.998 -23.520 79.601 1.00 86.56 93 LEU A C 1
ATOM 760 O O . LEU A 1 93 ? -66.112 -22.679 79.471 1.00 86.56 93 LEU A O 1
ATOM 764 N N . ARG A 1 94 ? -67.637 -23.729 80.761 1.00 88.38 94 ARG A N 1
ATOM 765 C CA . ARG A 1 94 ? -67.331 -22.987 81.993 1.00 88.38 94 ARG A CA 1
ATOM 766 C C . ARG A 1 94 ? -65.873 -23.183 82.411 1.00 88.38 94 ARG A C 1
ATOM 768 O O . ARG A 1 94 ? -65.150 -22.209 82.588 1.00 88.38 94 ARG A O 1
ATOM 775 N N . THR A 1 95 ? -65.400 -24.428 82.470 1.00 90.56 95 THR A N 1
ATOM 776 C CA . THR A 1 95 ? -64.003 -24.722 82.823 1.00 90.56 95 THR A CA 1
ATOM 777 C C . THR A 1 95 ? -63.016 -24.151 81.798 1.00 90.56 95 THR A C 1
ATOM 779 O O . THR A 1 95 ? -61.989 -23.590 82.179 1.00 90.56 95 THR A O 1
ATOM 782 N N . ALA A 1 96 ? -63.327 -24.213 80.498 1.00 90.12 96 ALA A N 1
ATOM 783 C CA . ALA A 1 96 ? -62.514 -23.565 79.465 1.00 90.12 96 ALA A CA 1
ATOM 784 C C . ALA A 1 96 ? -62.453 -22.037 79.653 1.00 90.12 96 ALA A C 1
ATOM 786 O O . ALA A 1 96 ? -61.388 -21.434 79.517 1.00 90.12 96 ALA A O 1
ATOM 787 N N . ASN A 1 97 ? -63.575 -21.415 80.015 1.00 90.12 97 ASN A N 1
ATOM 788 C CA . ASN A 1 97 ? -63.666 -19.991 80.316 1.00 90.12 97 ASN A CA 1
ATOM 789 C C . ASN A 1 97 ? -62.887 -19.594 81.572 1.00 90.12 97 ASN A C 1
ATOM 791 O O . ASN A 1 97 ? -62.241 -18.542 81.566 1.00 90.12 97 ASN A O 1
ATOM 795 N N . ASP A 1 98 ? -62.893 -20.409 82.622 1.00 92.12 98 ASP A N 1
ATOM 796 C CA . ASP A 1 98 ? -62.090 -20.175 83.825 1.00 92.12 98 ASP A CA 1
ATOM 797 C C . ASP A 1 98 ? -60.593 -20.204 83.490 1.00 92.12 98 ASP A C 1
ATOM 799 O O . ASP A 1 98 ? -59.853 -19.276 83.831 1.00 92.12 98 ASP A O 1
ATOM 803 N N . HIS A 1 99 ? -60.155 -21.202 82.718 1.00 91.88 99 HIS A N 1
ATOM 804 C CA . HIS A 1 99 ? -58.773 -21.290 82.243 1.00 91.88 99 HIS A CA 1
ATOM 805 C C . HIS A 1 99 ? -58.380 -20.135 81.317 1.00 91.88 99 HIS A C 1
ATOM 807 O O . HIS A 1 99 ? -57.262 -19.630 81.425 1.00 91.88 99 HIS A O 1
ATOM 813 N N . ALA A 1 100 ? -59.281 -19.681 80.445 1.00 89.25 100 ALA A N 1
ATOM 814 C CA . ALA A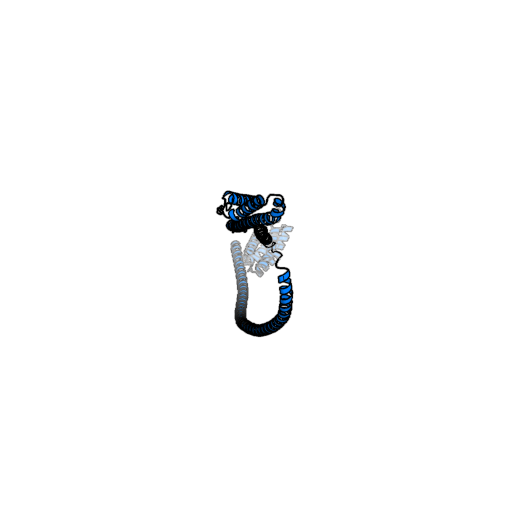 1 100 ? -59.043 -18.519 79.594 1.00 89.25 100 ALA A CA 1
ATOM 815 C C . ALA A 1 100 ? -58.924 -17.220 80.418 1.00 89.25 100 ALA A C 1
ATOM 817 O O . ALA A 1 100 ? -58.098 -16.361 80.117 1.00 89.25 100 ALA A O 1
ATOM 818 N N . THR A 1 101 ? -59.692 -17.099 81.506 1.00 91.06 101 THR A N 1
ATOM 819 C CA . THR A 1 101 ? -59.645 -15.942 82.421 1.00 91.06 101 THR A CA 1
ATOM 820 C C . THR A 1 101 ? -58.315 -15.850 83.157 1.00 91.06 101 THR A C 1
ATOM 822 O O . THR A 1 101 ? -57.772 -14.757 83.304 1.00 91.06 101 THR A O 1
ATOM 825 N N . GLN A 1 102 ? -57.762 -16.992 83.577 1.00 89.69 102 GLN A N 1
ATOM 826 C CA . GLN A 1 102 ? -56.465 -17.059 84.264 1.00 89.69 102 GLN A CA 1
ATOM 827 C C . GLN A 1 102 ? -55.317 -16.476 83.427 1.00 89.69 102 GLN A C 1
ATOM 829 O O . GLN A 1 102 ? -54.339 -16.001 83.997 1.00 89.69 102 GLN A O 1
ATOM 834 N N . TYR A 1 103 ? -55.449 -16.487 82.097 1.00 88.94 103 TYR A N 1
ATOM 835 C CA . TYR A 1 103 ? -54.453 -15.956 81.163 1.00 88.94 103 TYR A CA 1
ATOM 836 C C . TYR A 1 103 ? -54.829 -14.604 80.539 1.00 88.94 103 TYR A C 1
ATOM 838 O O . TYR A 1 103 ? -54.096 -14.086 79.696 1.00 88.94 103 TYR A O 1
ATOM 846 N N . ALA A 1 104 ? -55.935 -13.986 80.964 1.00 86.69 104 ALA A N 1
ATOM 847 C CA . ALA A 1 104 ? -56.327 -12.662 80.486 1.00 86.69 104 ALA A CA 1
ATOM 848 C C . ALA A 1 104 ? -55.227 -11.589 80.674 1.00 86.69 104 ALA A C 1
ATOM 850 O O . ALA A 1 104 ? -55.002 -10.835 79.726 1.00 86.69 104 ALA A O 1
ATOM 851 N N . PRO A 1 105 ? -54.485 -11.516 81.804 1.00 89.56 105 PRO A N 1
ATOM 852 C CA . PRO A 1 105 ? -53.402 -10.540 81.965 1.00 89.56 105 PRO A CA 1
ATOM 853 C C . PRO A 1 105 ? -52.307 -10.665 80.896 1.00 89.56 105 PRO A C 1
ATOM 855 O O . PRO A 1 105 ? -51.828 -9.661 80.376 1.00 89.56 105 PRO A O 1
ATOM 858 N N . GLN A 1 106 ? -51.945 -11.895 80.530 1.00 88.50 106 GLN A N 1
ATOM 859 C CA . GLN A 1 106 ? -50.943 -12.201 79.513 1.00 88.50 106 GLN A CA 1
ATOM 860 C C . GLN A 1 106 ? -51.445 -11.820 78.116 1.00 88.50 106 GLN A C 1
ATOM 862 O O . GLN A 1 106 ? -50.692 -11.242 77.337 1.00 88.50 106 GLN A O 1
ATOM 867 N N . ILE A 1 107 ? -52.725 -12.067 77.820 1.00 86.38 107 ILE A N 1
ATOM 868 C CA . ILE A 1 107 ? -53.360 -11.670 76.552 1.00 86.38 107 ILE A CA 1
ATOM 869 C C . ILE A 1 107 ? -53.417 -10.143 76.425 1.00 86.38 107 ILE A C 1
ATOM 871 O O . ILE A 1 107 ? -53.090 -9.606 75.371 1.00 86.38 107 ILE A O 1
ATOM 875 N N . PHE A 1 108 ? -53.767 -9.421 77.493 1.00 87.31 108 PHE A N 1
ATOM 876 C CA . PHE A 1 108 ? -53.769 -7.954 77.477 1.00 87.31 108 PHE A CA 1
ATOM 877 C C . PHE A 1 108 ? -52.357 -7.359 77.438 1.00 87.31 108 PHE A C 1
ATOM 879 O O . PHE A 1 108 ? -52.143 -6.334 76.794 1.00 87.31 108 PHE A O 1
ATOM 886 N N . SER A 1 109 ? -51.375 -8.016 78.060 1.00 86.94 109 SER A N 1
ATOM 887 C CA . SER A 1 109 ? -49.964 -7.642 77.917 1.00 86.94 109 SER A CA 1
ATOM 888 C C . SER A 1 109 ? -49.481 -7.808 76.475 1.00 86.94 109 SER A C 1
ATOM 890 O O . SER A 1 109 ? -48.737 -6.961 75.987 1.00 86.94 109 SER A O 1
ATOM 892 N N . LEU A 1 110 ? -49.906 -8.877 75.795 1.00 86.50 110 LEU A N 1
ATOM 893 C CA . LEU A 1 110 ? -49.634 -9.106 74.377 1.00 86.50 110 LEU A CA 1
ATOM 894 C C . LEU A 1 110 ? -50.333 -8.036 73.514 1.00 86.50 110 LEU A C 1
ATOM 896 O O . LEU A 1 110 ? -49.730 -7.495 72.592 1.00 86.50 110 LEU A O 1
ATOM 900 N N . ALA A 1 111 ? -51.568 -7.658 73.868 1.00 84.50 111 ALA A N 1
ATOM 901 C CA . ALA A 1 111 ? -52.342 -6.621 73.181 1.00 84.50 111 ALA A CA 1
ATOM 902 C C . ALA A 1 111 ? -51.659 -5.249 73.217 1.00 84.50 111 ALA A C 1
ATOM 904 O O . ALA A 1 111 ? -51.646 -4.545 72.210 1.00 84.50 111 ALA A O 1
ATOM 905 N N . GLY A 1 112 ? -51.028 -4.895 74.341 1.00 82.75 112 GLY A N 1
ATOM 906 C CA . GLY A 1 112 ? -50.240 -3.665 74.461 1.00 82.75 112 GLY A CA 1
ATOM 907 C C . GLY A 1 112 ? -49.013 -3.606 73.540 1.00 82.75 112 GLY A C 1
ATOM 908 O O . GLY A 1 112 ? -48.490 -2.521 73.302 1.00 82.75 112 GLY A O 1
ATOM 909 N N . MET A 1 113 ? -48.566 -4.752 73.012 1.00 81.81 113 MET A N 1
ATOM 910 C CA . MET A 1 113 ? -47.456 -4.864 72.058 1.00 81.81 113 MET A CA 1
ATOM 911 C C . MET A 1 113 ? -47.931 -5.007 70.603 1.00 81.81 113 MET A C 1
ATOM 913 O O . MET A 1 113 ? -47.115 -4.903 69.689 1.00 81.81 113 MET A O 1
ATOM 917 N N . SER A 1 114 ? -49.230 -5.232 70.379 1.00 83.06 114 SER A N 1
ATOM 918 C CA . SER A 1 114 ? -49.818 -5.362 69.042 1.00 83.06 114 SER A CA 1
ATOM 919 C C . SER A 1 114 ? -50.179 -3.999 68.440 1.00 83.06 114 SER A C 1
ATOM 921 O O . SER A 1 114 ? -50.666 -3.105 69.136 1.00 83.06 114 SER A O 1
ATOM 923 N N . ARG A 1 115 ? -49.943 -3.825 67.137 1.00 73.94 115 ARG A N 1
ATOM 924 C CA . ARG A 1 115 ? -50.373 -2.663 66.350 1.00 73.94 115 ARG A CA 1
ATOM 925 C C . ARG A 1 115 ? -51.686 -2.967 65.617 1.00 73.94 115 ARG A C 1
ATOM 927 O O . ARG A 1 115 ? -51.966 -4.125 65.320 1.00 73.94 115 ARG A O 1
ATOM 934 N N . PRO A 1 116 ? -52.485 -1.941 65.268 1.00 71.12 116 PRO A N 1
ATOM 935 C CA . PRO A 1 116 ? -53.592 -2.115 64.332 1.00 71.12 116 PRO A CA 1
ATOM 936 C C . PRO A 1 116 ? -53.083 -2.696 63.004 1.00 71.12 116 PRO A C 1
ATOM 938 O O . PRO A 1 116 ? -52.099 -2.198 62.454 1.00 71.12 116 PRO A O 1
ATOM 941 N N . GLN A 1 117 ? -53.765 -3.720 62.485 1.00 65.12 117 GLN A N 1
ATOM 942 C CA . GLN A 1 117 ? -53.350 -4.511 61.316 1.00 65.12 117 GLN A CA 1
ATOM 943 C C . GLN A 1 117 ? -52.995 -3.652 60.079 1.00 65.12 117 GLN A C 1
ATOM 945 O O . GLN A 1 117 ? -51.980 -3.886 59.425 1.00 65.12 117 GLN A O 1
ATOM 950 N N . GLU A 1 118 ? -53.757 -2.586 59.810 1.00 67.19 118 GLU A N 1
ATOM 951 C CA . GLU A 1 118 ? -53.531 -1.662 58.680 1.00 67.19 118 GLU A CA 1
ATOM 952 C C . GLU A 1 118 ? -52.173 -0.932 58.742 1.00 67.19 118 GLU A C 1
ATOM 954 O O . GLU A 1 118 ? -51.521 -0.680 57.720 1.00 67.19 118 GLU A O 1
ATOM 959 N N . ALA A 1 119 ? -51.709 -0.600 59.952 1.00 68.25 119 ALA A N 1
ATOM 960 C CA . ALA A 1 119 ? -50.438 0.090 60.149 1.00 68.25 119 ALA A CA 1
ATOM 961 C C . ALA A 1 119 ? -49.241 -0.843 59.899 1.00 68.25 119 ALA A C 1
ATOM 963 O O . ALA A 1 119 ? -48.195 -0.400 59.426 1.00 68.25 119 ALA A O 1
ATOM 964 N N . GLN A 1 120 ? -49.392 -2.138 60.180 1.00 68.62 120 GLN A N 1
ATOM 965 C CA . GLN A 1 120 ? -48.350 -3.144 59.989 1.00 68.62 120 GLN A CA 1
ATOM 966 C C . GLN A 1 120 ? -48.134 -3.484 58.510 1.00 68.62 120 GLN A C 1
ATOM 968 O O . GLN A 1 120 ? -46.989 -3.550 58.061 1.00 68.62 120 GLN A O 1
ATOM 973 N N . GLU A 1 121 ? -49.210 -3.620 57.730 1.00 73.25 121 GLU A N 1
ATOM 974 C CA . GLU A 1 121 ? -49.115 -3.850 56.281 1.00 73.25 121 GLU A CA 1
ATOM 975 C C . GLU A 1 121 ? -48.385 -2.702 55.570 1.00 73.25 121 GLU A C 1
ATOM 977 O O . GLU A 1 121 ? -47.489 -2.930 54.753 1.00 73.25 121 GLU A O 1
ATOM 982 N N . SER A 1 122 ? -48.703 -1.457 55.937 1.00 76.12 122 SER A N 1
ATOM 983 C CA . SER A 1 122 ? -48.052 -0.262 55.385 1.00 76.12 122 SER A CA 1
ATOM 984 C C . SER A 1 122 ? -46.548 -0.227 55.689 1.00 76.12 122 SER A C 1
ATOM 986 O O . SER A 1 122 ? -45.740 0.070 54.806 1.00 76.12 122 SER A O 1
ATOM 988 N N . VAL A 1 123 ? -46.158 -0.577 56.920 1.00 76.25 123 VAL A N 1
ATOM 989 C CA . VAL A 1 123 ? -44.747 -0.640 57.337 1.00 76.25 123 VAL A CA 1
ATOM 990 C C . VAL A 1 123 ? -44.005 -1.775 56.625 1.00 76.25 123 VAL A C 1
ATOM 992 O O . VAL A 1 123 ? -42.914 -1.543 56.106 1.00 76.25 123 VAL A O 1
ATOM 995 N N . SER A 1 124 ? -44.605 -2.965 56.514 1.00 75.50 124 SER A N 1
ATOM 996 C CA . SER A 1 124 ? -44.006 -4.103 55.801 1.00 75.50 124 SER A CA 1
ATOM 997 C C . SER A 1 124 ? -43.780 -3.791 54.318 1.00 75.50 124 SER A C 1
ATOM 999 O O . SER A 1 124 ? -42.717 -4.081 53.765 1.00 75.50 124 SER A O 1
ATOM 1001 N N . ASN A 1 125 ? -44.745 -3.134 53.667 1.00 81.56 125 ASN A N 1
ATOM 1002 C CA . ASN A 1 125 ? -44.615 -2.712 52.273 1.00 81.56 125 ASN A CA 1
ATOM 1003 C C . ASN A 1 125 ? -43.492 -1.682 52.091 1.00 81.56 125 ASN A C 1
ATOM 1005 O O . ASN A 1 125 ? -42.696 -1.805 51.157 1.00 81.56 125 ASN A O 1
ATOM 1009 N N . ALA A 1 126 ? -43.370 -0.712 53.002 1.00 82.38 126 ALA A N 1
ATOM 1010 C CA . ALA A 1 126 ? -42.279 0.261 52.981 1.00 82.38 126 ALA A CA 1
ATOM 1011 C C . ALA A 1 126 ? -40.905 -0.399 53.198 1.00 82.38 126 ALA A C 1
ATOM 1013 O O . ALA A 1 126 ? -39.953 -0.085 52.482 1.00 82.38 126 ALA A O 1
ATOM 1014 N N . GLN A 1 127 ? -40.800 -1.354 54.127 1.00 79.69 127 GLN A N 1
ATOM 1015 C CA . GLN A 1 127 ? -39.571 -2.118 54.365 1.00 79.69 127 GLN A CA 1
ATOM 1016 C C . GLN A 1 127 ? -39.171 -2.951 53.142 1.00 79.69 127 GLN A C 1
ATOM 1018 O O . GLN A 1 127 ? -38.008 -2.928 52.742 1.00 79.69 127 GLN A O 1
ATOM 1023 N N . LYS A 1 128 ? -40.125 -3.637 52.498 1.00 83.81 128 LYS A N 1
ATOM 1024 C CA . LYS A 1 128 ? -39.884 -4.391 51.255 1.00 83.81 128 LYS A CA 1
ATOM 1025 C C . LYS A 1 128 ? -39.421 -3.475 50.123 1.00 83.81 128 LYS A C 1
ATOM 1027 O O . LYS A 1 128 ? -38.446 -3.796 49.445 1.00 83.81 128 LYS A O 1
ATOM 1032 N N . ALA A 1 129 ? -40.071 -2.323 49.950 1.00 86.12 129 ALA A N 1
ATOM 1033 C CA . ALA A 1 129 ? -39.680 -1.334 48.952 1.00 86.12 129 ALA A CA 1
ATOM 1034 C C . ALA A 1 129 ? -38.252 -0.825 49.203 1.00 86.12 129 ALA A C 1
ATOM 1036 O O . ALA A 1 129 ? -37.426 -0.836 48.290 1.00 86.12 129 ALA A O 1
ATOM 1037 N N . PHE A 1 130 ? -37.921 -0.470 50.447 1.00 86.31 130 PHE A N 1
ATOM 1038 C CA . PHE A 1 130 ? -36.581 -0.005 50.803 1.00 86.31 130 PHE A CA 1
ATOM 1039 C C . PHE A 1 130 ? -35.512 -1.091 50.614 1.00 86.31 130 PHE A C 1
ATOM 1041 O O . PHE A 1 130 ? -34.455 -0.816 50.052 1.00 86.31 130 PHE A O 1
ATOM 1048 N N . ALA A 1 131 ? -35.798 -2.337 51.002 1.00 82.94 131 ALA A N 1
ATOM 1049 C CA . ALA A 1 131 ? -34.896 -3.466 50.781 1.00 82.94 131 ALA A CA 1
ATOM 1050 C C . ALA A 1 131 ? -34.652 -3.720 49.284 1.00 82.94 131 ALA A C 1
ATOM 1052 O O . ALA A 1 131 ? -33.510 -3.919 48.871 1.00 82.94 131 ALA A O 1
ATOM 1053 N N . SER A 1 132 ? -35.701 -3.652 48.456 1.00 89.19 132 SER A N 1
ATOM 1054 C CA . SER A 1 132 ? -35.565 -3.791 47.000 1.00 89.19 132 SER A CA 1
ATOM 1055 C C . SER A 1 132 ? -34.740 -2.658 46.381 1.00 89.19 132 SER A C 1
ATOM 1057 O O . SER A 1 132 ? -33.901 -2.903 45.515 1.00 89.19 132 SER A O 1
ATOM 1059 N N . PHE A 1 133 ? -34.915 -1.429 46.875 1.00 90.12 133 PHE A N 1
ATOM 1060 C CA . PHE A 1 133 ? -34.136 -0.275 46.445 1.00 90.12 133 PHE A CA 1
ATOM 1061 C C . PHE A 1 133 ? -32.657 -0.425 46.821 1.00 90.12 133 PHE A C 1
ATOM 1063 O O . PHE A 1 133 ? -31.791 -0.240 45.969 1.00 90.12 133 PHE A O 1
ATOM 1070 N N . ALA A 1 134 ? -32.361 -0.822 48.062 1.00 89.56 134 ALA A N 1
ATOM 1071 C CA . ALA A 1 134 ? -30.995 -1.063 48.521 1.00 89.56 134 ALA A CA 1
ATOM 1072 C C . ALA A 1 134 ? -30.298 -2.158 47.693 1.00 89.56 134 ALA A C 1
ATOM 1074 O O . ALA A 1 134 ? -29.180 -1.948 47.225 1.00 89.56 134 ALA A O 1
ATOM 1075 N N . ALA A 1 135 ? -30.985 -3.273 47.422 1.00 90.06 135 ALA A N 1
ATOM 1076 C CA . ALA A 1 135 ? -30.460 -4.345 46.577 1.00 90.06 135 ALA A CA 1
ATOM 1077 C C . ALA A 1 135 ? -30.202 -3.878 45.130 1.00 90.06 135 ALA A C 1
ATOM 1079 O O . ALA A 1 135 ? -29.167 -4.194 44.545 1.00 90.06 135 ALA A O 1
ATOM 1080 N N . SER A 1 136 ? -31.106 -3.076 44.555 1.00 93.56 136 SER A N 1
ATOM 1081 C CA . SER A 1 136 ? -30.918 -2.491 43.221 1.00 93.56 136 SER A CA 1
ATOM 1082 C C . SER A 1 136 ? -29.723 -1.536 43.173 1.00 93.56 136 SER A C 1
ATOM 1084 O O . SER A 1 136 ? -28.984 -1.523 42.185 1.00 93.56 136 SER A O 1
ATOM 1086 N N . MET A 1 137 ? -29.525 -0.736 44.222 1.00 92.81 137 MET A N 1
ATOM 1087 C CA . MET A 1 137 ? -28.385 0.175 44.338 1.00 92.81 137 MET A CA 1
ATOM 1088 C C . MET A 1 137 ? -27.067 -0.593 44.425 1.00 92.81 137 MET A C 1
ATOM 1090 O O . MET A 1 137 ? -26.115 -0.243 43.731 1.00 92.81 137 MET A O 1
ATOM 1094 N N . GLU A 1 138 ? -27.019 -1.665 45.215 1.00 94.38 138 GLU A N 1
ATOM 1095 C CA . GLU A 1 138 ? -25.839 -2.524 45.328 1.00 94.38 138 GLU A CA 1
ATOM 1096 C C . GLU A 1 138 ? -25.518 -3.233 44.003 1.00 94.38 138 GLU A C 1
ATOM 1098 O O . GLU A 1 138 ? -24.368 -3.224 43.560 1.00 94.38 138 GLU A O 1
ATOM 1103 N N . SER A 1 139 ? -26.534 -3.758 43.308 1.00 94.50 139 SER A N 1
ATOM 1104 C CA . SER A 1 139 ? -26.367 -4.340 41.967 1.00 94.50 139 SER A CA 1
ATOM 1105 C C . SER A 1 139 ? -25.806 -3.319 40.976 1.00 94.50 139 SER A C 1
ATOM 1107 O O . SER A 1 139 ? -24.829 -3.593 40.283 1.00 94.50 139 SER A O 1
ATOM 1109 N N . THR A 1 140 ? -26.369 -2.108 40.957 1.00 94.44 140 THR A N 1
ATOM 1110 C CA . THR A 1 140 ? -25.925 -1.028 40.062 1.00 94.44 140 THR A CA 1
ATOM 1111 C C . THR A 1 140 ? -24.493 -0.591 40.375 1.00 94.44 140 THR A C 1
ATOM 1113 O O . THR A 1 140 ? -23.705 -0.345 39.459 1.00 94.44 140 THR A O 1
ATOM 1116 N N . ALA A 1 141 ? -24.127 -0.511 41.657 1.00 95.19 141 ALA A N 1
ATOM 1117 C CA . ALA A 1 141 ? -22.767 -0.192 42.081 1.00 95.19 141 ALA A CA 1
ATOM 1118 C C . ALA A 1 141 ? -21.772 -1.266 41.612 1.00 95.19 141 ALA A C 1
ATOM 1120 O O . ALA A 1 141 ? -20.725 -0.931 41.053 1.00 95.19 141 ALA A O 1
ATOM 1121 N N . ASN A 1 142 ? -22.127 -2.545 41.754 1.00 96.00 142 ASN A N 1
ATOM 1122 C CA . ASN A 1 142 ? -21.303 -3.663 41.297 1.00 96.00 142 ASN A CA 1
ATOM 1123 C C . ASN A 1 142 ? -21.149 -3.691 39.771 1.00 96.00 142 ASN A C 1
ATOM 1125 O O . ASN A 1 142 ? -20.027 -3.813 39.277 1.00 96.00 142 ASN A O 1
ATOM 1129 N N . GLU A 1 143 ? -22.234 -3.517 39.015 1.00 96.38 143 GLU A N 1
ATOM 1130 C CA . GLU A 1 143 ? -22.187 -3.422 37.549 1.00 96.38 143 GLU A CA 1
ATOM 1131 C C . GLU A 1 143 ? -21.339 -2.235 37.085 1.00 96.38 143 GLU A C 1
ATOM 1133 O O . GLU A 1 143 ? -20.530 -2.355 36.164 1.00 96.38 143 GLU A O 1
ATOM 1138 N N . THR A 1 144 ? -21.477 -1.086 37.747 1.00 95.44 144 THR A N 1
ATOM 1139 C CA . THR A 1 144 ? -20.683 0.108 37.440 1.00 95.44 144 THR A CA 1
ATOM 1140 C C . THR A 1 144 ? -19.201 -0.147 37.695 1.00 95.44 144 THR A C 1
ATOM 1142 O O . THR A 1 144 ? -18.376 0.167 36.839 1.00 95.44 144 THR A O 1
ATOM 1145 N N . ASN A 1 145 ? -18.853 -0.782 38.817 1.00 96.38 145 ASN A N 1
ATOM 1146 C CA . ASN A 1 145 ? -17.473 -1.140 39.130 1.00 96.38 145 ASN A CA 1
ATOM 1147 C C . ASN A 1 145 ? -16.887 -2.126 38.102 1.00 96.38 145 ASN A C 1
ATOM 1149 O O . ASN A 1 145 ? -15.771 -1.933 37.629 1.00 96.38 145 ASN A O 1
ATOM 1153 N N . GLN A 1 146 ? -17.657 -3.136 37.683 1.00 96.38 146 GLN A N 1
ATOM 1154 C CA . GLN A 1 146 ? -17.249 -4.067 36.622 1.00 96.38 146 GLN A CA 1
ATOM 1155 C C . GLN A 1 146 ? -17.042 -3.368 35.272 1.00 96.38 146 GLN A C 1
ATOM 1157 O O . GLN A 1 146 ? -16.116 -3.696 34.531 1.00 96.38 146 GLN A O 1
ATOM 1162 N N . ARG A 1 147 ? -17.886 -2.387 34.931 1.00 96.62 147 ARG A N 1
ATOM 1163 C CA . ARG A 1 147 ? -17.708 -1.583 33.714 1.00 96.62 147 ARG A CA 1
ATOM 1164 C C . ARG A 1 147 ? -16.458 -0.713 33.789 1.00 96.62 147 ARG A C 1
ATOM 1166 O O . ARG A 1 147 ? -15.749 -0.619 32.792 1.00 96.62 147 ARG A O 1
ATOM 1173 N N . PHE A 1 148 ? -16.176 -0.110 34.943 1.00 96.81 148 PHE A N 1
ATOM 1174 C CA . PHE A 1 148 ? -14.958 0.674 35.153 1.00 96.81 148 PHE A CA 1
ATOM 1175 C C . PHE A 1 148 ? -13.702 -0.179 34.984 1.00 96.81 148 PHE A C 1
ATOM 1177 O O . PHE A 1 148 ? -12.843 0.181 34.185 1.00 96.81 148 PHE A O 1
ATOM 1184 N N . THR A 1 149 ? -13.625 -1.336 35.647 1.00 96.88 149 THR A N 1
ATOM 1185 C CA . THR A 1 149 ? -12.462 -2.232 35.529 1.00 96.88 149 THR A CA 1
ATOM 1186 C C . THR A 1 149 ? -12.289 -2.764 34.108 1.00 96.88 149 THR A C 1
ATOM 1188 O O . THR A 1 149 ? -11.170 -2.821 33.599 1.00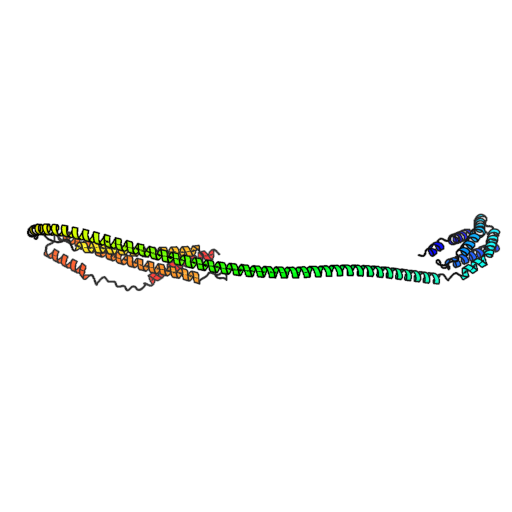 96.88 149 THR A O 1
ATOM 1191 N N . LYS A 1 150 ? -13.392 -3.086 33.418 1.00 97.19 150 LYS A N 1
ATOM 1192 C CA . LYS A 1 150 ? -13.360 -3.470 32.002 1.00 97.19 150 LYS A CA 1
ATOM 1193 C C . LYS A 1 150 ? -12.808 -2.348 31.119 1.00 97.19 150 LYS A C 1
ATOM 1195 O O . LYS A 1 150 ? -11.919 -2.601 30.310 1.00 97.19 150 LYS A O 1
ATOM 1200 N N . HIS A 1 151 ? -13.314 -1.125 31.262 1.00 96.06 151 HIS A N 1
ATOM 1201 C CA . HIS A 1 151 ? -12.855 0.002 30.450 1.00 96.06 151 HIS A CA 1
ATOM 1202 C C . HIS A 1 151 ? -11.416 0.414 30.768 1.00 96.06 151 HIS A C 1
ATOM 1204 O O . HIS A 1 151 ? -10.695 0.822 29.863 1.00 96.06 151 HIS A O 1
ATOM 1210 N N . GLU A 1 152 ? -10.966 0.270 32.012 1.00 96.62 152 GLU A N 1
ATOM 1211 C CA . GLU A 1 152 ? -9.568 0.490 32.386 1.00 96.62 152 GLU A CA 1
ATOM 1212 C C . GLU A 1 152 ? -8.633 -0.518 31.699 1.00 96.62 152 GLU A C 1
ATOM 1214 O O . GLU A 1 152 ? -7.613 -0.126 31.125 1.00 96.62 152 GLU A O 1
ATOM 1219 N N . ALA A 1 153 ? -9.024 -1.797 31.650 1.00 96.25 153 ALA A N 1
ATOM 1220 C CA . ALA A 1 153 ? -8.292 -2.826 30.913 1.00 96.25 153 ALA A CA 1
ATOM 1221 C C . ALA A 1 153 ? -8.278 -2.565 29.394 1.00 96.25 153 ALA A C 1
ATOM 1223 O O . ALA A 1 153 ? -7.227 -2.656 28.758 1.00 96.25 153 ALA A O 1
ATOM 1224 N N . GLU A 1 154 ? -9.420 -2.189 28.806 1.00 97.06 154 GLU A N 1
ATOM 1225 C CA . GLU A 1 154 ? -9.515 -1.819 27.385 1.00 97.06 154 GLU A CA 1
ATOM 1226 C C . GLU A 1 154 ? -8.638 -0.600 27.058 1.00 97.06 154 GLU A C 1
ATOM 1228 O O . GLU A 1 154 ? -7.935 -0.599 26.046 1.00 97.06 154 GLU A O 1
ATOM 1233 N N . LEU A 1 155 ? -8.620 0.416 27.928 1.00 97.31 155 LEU A N 1
ATOM 1234 C CA . LEU A 1 155 ? -7.787 1.606 27.768 1.00 97.31 155 LEU A CA 1
ATOM 1235 C C . LEU A 1 155 ? -6.294 1.262 27.819 1.00 97.31 155 LEU A C 1
ATOM 1237 O O . LEU A 1 155 ? -5.519 1.789 27.019 1.00 97.31 155 LEU A O 1
ATOM 1241 N N . SER A 1 156 ? -5.890 0.369 28.727 1.00 96.81 156 SER A N 1
ATOM 1242 C CA . SER A 1 156 ? -4.508 -0.115 28.796 1.00 96.81 156 SER A CA 1
ATOM 1243 C C . SER A 1 156 ? -4.107 -0.839 27.509 1.00 96.81 156 SER A C 1
ATOM 1245 O O . SER A 1 156 ? -3.080 -0.516 26.916 1.00 96.81 156 SER A O 1
ATOM 1247 N N . ALA A 1 157 ? -4.960 -1.738 27.009 1.00 96.88 157 ALA A N 1
ATOM 1248 C CA . ALA A 1 157 ? -4.703 -2.471 25.771 1.00 96.88 157 ALA A CA 1
ATOM 1249 C C . ALA A 1 157 ? -4.612 -1.550 24.539 1.00 96.88 157 ALA A C 1
ATOM 1251 O O . ALA A 1 157 ? -3.793 -1.772 23.646 1.00 96.88 157 ALA A O 1
ATOM 1252 N N . VAL A 1 158 ? -5.440 -0.501 24.469 1.00 97.06 158 VAL A N 1
ATOM 1253 C CA . VAL A 1 158 ? -5.366 0.497 23.389 1.00 97.06 158 VAL A CA 1
ATOM 1254 C C . VAL A 1 158 ? -4.064 1.294 23.461 1.00 97.06 158 VAL A C 1
ATOM 1256 O O . VAL A 1 158 ? -3.451 1.525 22.421 1.00 97.06 158 VAL A O 1
ATOM 1259 N N . ARG A 1 159 ? -3.608 1.678 24.660 1.00 97.38 159 ARG A N 1
ATOM 1260 C CA . ARG A 1 159 ? -2.324 2.377 24.842 1.00 97.38 159 ARG A CA 1
ATOM 1261 C C . ARG A 1 159 ? -1.136 1.522 24.411 1.00 97.38 159 ARG A C 1
ATOM 1263 O O . ARG A 1 159 ? -0.268 2.022 23.705 1.00 97.38 159 ARG A O 1
ATOM 1270 N N . GLU A 1 160 ? -1.125 0.242 24.773 1.00 97.12 160 GLU A N 1
ATOM 1271 C CA . GLU A 1 160 ? -0.083 -0.697 24.336 1.00 97.12 160 GLU A CA 1
ATOM 1272 C C . GLU A 1 160 ? -0.071 -0.860 22.814 1.00 97.12 160 GLU A C 1
ATOM 1274 O O . GLU A 1 160 ? 0.985 -0.783 22.185 1.00 97.12 160 GLU A O 1
ATOM 1279 N N . LYS A 1 161 ? -1.250 -1.007 22.194 1.00 96.81 161 LYS A N 1
ATOM 1280 C CA . LYS A 1 161 ? -1.359 -1.056 20.731 1.00 96.81 161 LYS A CA 1
ATOM 1281 C C . LYS A 1 161 ? -0.860 0.227 20.077 1.00 96.81 161 LYS A C 1
ATOM 1283 O O . LYS A 1 161 ? -0.125 0.134 19.099 1.00 96.81 161 LYS A O 1
ATOM 1288 N N . ALA A 1 162 ? -1.219 1.395 20.605 1.00 96.94 162 ALA A N 1
ATOM 1289 C CA . ALA A 1 162 ? -0.752 2.677 20.084 1.00 96.94 162 ALA A CA 1
ATOM 1290 C C . ALA A 1 162 ? 0.780 2.782 20.137 1.00 96.94 162 ALA A C 1
ATOM 1292 O O . ALA A 1 162 ? 1.390 3.088 19.117 1.00 96.94 162 ALA A O 1
ATOM 1293 N N . ALA A 1 163 ? 1.395 2.417 21.267 1.00 96.88 163 ALA A N 1
ATOM 1294 C CA . ALA A 1 163 ? 2.851 2.394 21.412 1.00 96.88 163 ALA A CA 1
ATOM 1295 C C . ALA A 1 163 ? 3.523 1.420 20.425 1.00 96.88 163 ALA A C 1
ATOM 1297 O O . ALA A 1 163 ? 4.527 1.754 19.801 1.00 96.88 163 ALA A O 1
ATOM 1298 N N . SER A 1 164 ? 2.943 0.230 20.221 1.00 96.69 164 SER A N 1
ATOM 1299 C CA . SER A 1 164 ? 3.464 -0.734 19.239 1.00 96.69 164 SER A CA 1
ATOM 1300 C C . SER A 1 164 ? 3.360 -0.230 17.795 1.00 96.69 164 SER A C 1
ATOM 1302 O O . SER A 1 164 ? 4.245 -0.487 16.975 1.00 96.69 164 SER A O 1
ATOM 1304 N N . LEU A 1 165 ? 2.287 0.505 17.478 1.00 96.81 165 LEU A N 1
ATOM 1305 C CA . LEU A 1 165 ? 2.074 1.076 16.154 1.00 96.81 165 LEU A CA 1
ATOM 1306 C C . LEU A 1 165 ? 3.094 2.182 15.885 1.00 96.81 165 LEU A C 1
ATOM 1308 O O . LEU A 1 165 ? 3.677 2.208 14.809 1.00 96.81 165 LEU A O 1
ATOM 1312 N N . GLU A 1 166 ? 3.334 3.045 16.874 1.00 96.75 166 GLU A N 1
ATOM 1313 C CA . GLU A 1 166 ? 4.328 4.120 16.819 1.00 96.75 166 GLU A CA 1
ATOM 1314 C C . GLU A 1 166 ? 5.738 3.563 16.584 1.00 96.75 166 GLU A C 1
ATOM 1316 O O . GLU A 1 166 ? 6.416 3.990 15.654 1.00 96.75 166 GLU A O 1
ATOM 1321 N N . GLN A 1 167 ? 6.128 2.516 17.320 1.00 96.44 167 GLN A N 1
ATOM 1322 C CA . G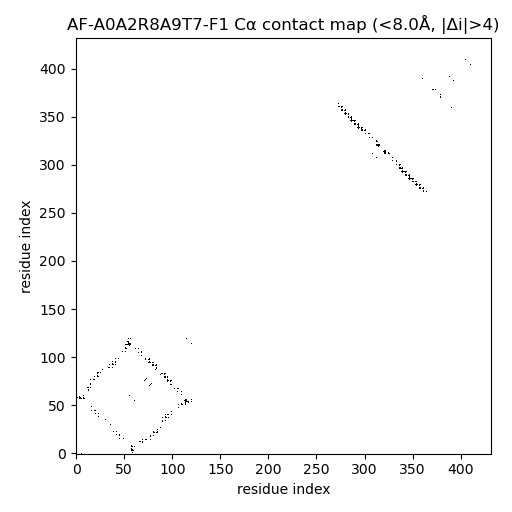LN A 1 167 ? 7.407 1.830 17.111 1.00 96.44 167 GLN A CA 1
ATOM 1323 C C . GLN A 1 167 ? 7.520 1.202 15.712 1.00 96.44 167 GLN A C 1
ATOM 1325 O O . GLN A 1 167 ? 8.581 1.231 15.091 1.00 96.44 167 GLN A O 1
ATOM 1330 N N . THR A 1 168 ? 6.432 0.621 15.202 1.00 96.56 168 THR A N 1
ATOM 1331 C CA . THR A 1 168 ? 6.418 0.033 13.853 1.00 96.56 168 THR A CA 1
ATOM 1332 C C . THR A 1 168 ? 6.556 1.111 12.778 1.00 96.56 168 THR A C 1
ATOM 1334 O O . THR A 1 168 ? 7.206 0.884 11.760 1.00 96.56 168 THR A O 1
ATOM 1337 N N . LEU A 1 169 ? 5.957 2.281 13.001 1.00 96.56 169 LEU A N 1
ATOM 1338 C CA . LEU A 1 169 ? 5.996 3.411 12.078 1.00 96.56 169 LEU A CA 1
ATOM 1339 C C . LEU A 1 169 ? 7.401 4.026 12.019 1.00 96.56 169 LEU A C 1
ATOM 1341 O O . LEU A 1 169 ? 7.902 4.264 10.926 1.00 96.56 169 LEU A O 1
ATOM 1345 N N . ASP A 1 170 ? 8.062 4.170 13.169 1.00 95.75 170 ASP A N 1
ATOM 1346 C CA . ASP A 1 170 ? 9.460 4.615 13.274 1.00 95.75 170 ASP A CA 1
ATOM 1347 C C . ASP A 1 170 ? 10.437 3.625 12.609 1.00 95.75 170 ASP A C 1
ATOM 1349 O O . ASP A 1 170 ? 11.321 4.001 11.834 1.00 95.75 170 ASP A O 1
ATOM 1353 N N . GLY A 1 171 ? 10.220 2.322 12.823 1.00 96.44 171 GLY A N 1
ATOM 1354 C CA . GLY A 1 171 ? 10.991 1.273 12.153 1.00 96.44 171 GLY A CA 1
ATOM 1355 C C . GLY A 1 171 ? 10.793 1.259 10.633 1.00 96.44 171 GLY A C 1
ATOM 1356 O O . GLY A 1 171 ? 11.750 1.038 9.885 1.00 96.44 171 GLY A O 1
ATOM 1357 N N . LEU A 1 172 ? 9.569 1.516 10.160 1.00 96.12 172 LEU A N 1
ATOM 1358 C CA . LEU A 1 172 ? 9.269 1.613 8.732 1.00 96.12 172 LEU A CA 1
ATOM 1359 C C . LEU A 1 172 ? 9.912 2.854 8.104 1.00 96.12 172 LEU A C 1
ATOM 1361 O O . LEU A 1 172 ? 10.464 2.737 7.013 1.00 96.12 172 LEU A O 1
ATOM 1365 N N . ASP A 1 173 ? 9.876 4.002 8.784 1.00 95.88 173 ASP A N 1
ATOM 1366 C CA . ASP A 1 173 ? 10.518 5.238 8.323 1.00 95.88 173 ASP A CA 1
ATOM 1367 C C . ASP A 1 173 ? 12.036 5.062 8.206 1.00 95.88 173 ASP A C 1
ATOM 1369 O O . ASP A 1 173 ? 12.622 5.338 7.158 1.00 95.88 173 ASP A O 1
ATOM 1373 N N . THR A 1 174 ? 12.661 4.473 9.229 1.00 96.31 174 THR A N 1
ATOM 1374 C CA . THR A 1 174 ? 14.094 4.140 9.208 1.00 96.31 174 THR A CA 1
ATOM 1375 C C . THR A 1 174 ? 14.427 3.209 8.039 1.00 96.31 174 THR A C 1
ATOM 1377 O O . THR A 1 174 ? 15.311 3.504 7.238 1.00 96.31 174 THR A O 1
ATOM 1380 N N . THR A 1 175 ? 13.661 2.125 7.869 1.00 96.06 175 THR A N 1
ATOM 1381 C CA . THR A 1 175 ? 13.877 1.160 6.776 1.00 96.06 175 THR A CA 1
ATOM 1382 C C . THR A 1 175 ? 13.693 1.802 5.399 1.00 96.06 175 THR A C 1
ATOM 1384 O O . THR A 1 175 ? 14.435 1.497 4.464 1.00 96.06 175 THR A O 1
ATOM 1387 N N . ALA A 1 176 ? 12.700 2.680 5.246 1.00 95.25 176 ALA A N 1
ATOM 1388 C CA . ALA A 1 176 ? 12.447 3.385 3.996 1.00 95.25 176 ALA A CA 1
ATOM 1389 C C . ALA A 1 176 ? 13.597 4.339 3.653 1.00 95.25 176 ALA A C 1
ATOM 1391 O O . ALA A 1 176 ? 14.044 4.354 2.507 1.00 95.25 176 ALA A O 1
ATOM 1392 N N . ASN A 1 177 ? 14.107 5.081 4.639 1.00 95.94 177 ASN A N 1
ATOM 1393 C CA . ASN A 1 177 ? 15.253 5.970 4.465 1.00 95.94 177 ASN A CA 1
ATOM 1394 C C . ASN A 1 177 ? 16.530 5.194 4.112 1.00 95.94 177 ASN A C 1
ATOM 1396 O O . ASN A 1 177 ? 17.238 5.588 3.185 1.00 95.94 177 ASN A O 1
ATOM 1400 N N . ASP A 1 178 ? 16.778 4.055 4.762 1.00 96.19 178 ASP A N 1
ATOM 1401 C CA . ASP A 1 178 ? 17.915 3.184 4.447 1.00 96.19 178 ASP A CA 1
ATOM 1402 C C . ASP A 1 178 ? 17.827 2.642 3.013 1.00 96.19 178 ASP A C 1
ATOM 1404 O O . ASP A 1 178 ? 18.798 2.703 2.258 1.00 96.19 178 ASP A O 1
ATOM 1408 N N . LYS A 1 179 ? 16.642 2.174 2.592 1.00 95.00 179 LYS A N 1
ATOM 1409 C CA . LYS A 1 179 ? 16.421 1.701 1.217 1.00 95.00 179 LYS A CA 1
ATOM 1410 C C . LYS A 1 179 ? 16.515 2.809 0.181 1.00 95.00 179 LYS A C 1
ATOM 1412 O O . LYS A 1 179 ? 17.013 2.564 -0.915 1.00 95.00 179 LYS A O 1
ATOM 1417 N N . LEU A 1 180 ? 16.081 4.021 0.513 1.00 96.44 180 LEU A N 1
ATOM 1418 C CA . LEU A 1 180 ? 16.252 5.182 -0.353 1.00 96.44 180 LEU A CA 1
ATOM 1419 C C . LEU A 1 180 ? 17.740 5.518 -0.531 1.00 96.44 180 LEU A C 1
ATOM 1421 O O . LEU A 1 180 ? 18.166 5.789 -1.652 1.00 96.44 180 LEU A O 1
ATOM 1425 N N . ALA A 1 181 ? 18.524 5.479 0.549 1.00 95.25 181 ALA A N 1
ATOM 1426 C CA . ALA A 1 181 ? 19.962 5.728 0.506 1.00 95.25 181 ALA A CA 1
ATOM 1427 C C . ALA A 1 181 ? 20.707 4.647 -0.297 1.00 95.25 181 ALA A C 1
ATOM 1429 O O . ALA A 1 181 ? 21.535 4.983 -1.143 1.00 95.25 181 ALA A O 1
ATOM 1430 N N . GLU A 1 182 ? 20.364 3.371 -0.092 1.00 96.00 182 GLU A N 1
ATOM 1431 C CA . GLU A 1 182 ? 20.884 2.236 -0.870 1.00 96.00 182 GLU A CA 1
ATOM 1432 C C . GLU A 1 182 ? 20.566 2.405 -2.361 1.00 96.00 182 GLU A C 1
ATOM 1434 O O . GLU A 1 182 ? 21.465 2.371 -3.194 1.00 96.00 182 GLU A O 1
ATOM 1439 N N . TRP A 1 183 ? 19.313 2.710 -2.713 1.00 95.38 183 TRP A N 1
ATOM 1440 C CA . TRP A 1 183 ? 18.931 2.956 -4.105 1.00 95.38 183 TRP A CA 1
ATOM 1441 C C . TRP A 1 183 ? 19.631 4.159 -4.729 1.00 95.38 183 TRP A C 1
ATOM 1443 O O . TRP A 1 183 ? 19.984 4.109 -5.904 1.00 95.38 183 TRP A O 1
ATOM 1453 N N . GLN A 1 184 ? 19.828 5.248 -3.984 1.00 94.44 184 GLN A N 1
ATOM 1454 C CA . GLN A 1 184 ? 20.568 6.409 -4.482 1.00 94.44 184 GLN A CA 1
ATOM 1455 C C . GLN A 1 184 ? 22.033 6.067 -4.757 1.00 94.44 184 GLN A C 1
ATOM 1457 O O . GLN A 1 184 ? 22.577 6.499 -5.779 1.00 94.44 184 GLN A O 1
ATOM 1462 N N . TYR A 1 185 ? 22.655 5.289 -3.870 1.00 95.25 185 TYR A N 1
ATOM 1463 C CA . TYR A 1 185 ? 24.013 4.795 -4.054 1.00 95.25 185 TYR A CA 1
ATOM 1464 C C . TYR A 1 185 ? 24.107 3.896 -5.292 1.00 95.25 185 TYR A C 1
ATOM 1466 O O . TYR A 1 185 ? 24.833 4.233 -6.228 1.00 95.25 185 TYR A O 1
ATOM 1474 N N . ASP A 1 186 ? 23.293 2.841 -5.347 1.00 94.56 186 ASP A N 1
ATOM 1475 C CA . ASP A 1 186 ? 23.253 1.867 -6.440 1.00 94.56 186 ASP A CA 1
ATOM 1476 C C . ASP A 1 186 ? 22.980 2.537 -7.790 1.00 94.56 186 ASP A C 1
ATOM 1478 O O . ASP A 1 186 ? 23.624 2.237 -8.796 1.00 94.56 186 ASP A O 1
ATOM 1482 N N . PHE A 1 187 ? 22.033 3.477 -7.830 1.00 94.94 187 PHE A N 1
ATOM 1483 C CA . PHE A 1 187 ? 21.707 4.215 -9.046 1.00 94.94 187 PHE A CA 1
ATOM 1484 C C . PHE A 1 187 ? 22.889 5.061 -9.525 1.00 94.94 187 PHE A C 1
ATOM 1486 O O . PHE A 1 187 ? 23.207 5.054 -10.715 1.00 94.94 187 PHE A O 1
ATOM 1493 N N . THR A 1 188 ? 23.559 5.767 -8.611 1.00 94.75 188 THR A N 1
ATOM 1494 C CA . THR A 1 188 ? 24.714 6.612 -8.944 1.00 94.75 188 THR A CA 1
ATOM 1495 C C . THR A 1 188 ? 25.898 5.768 -9.412 1.00 94.75 188 THR A C 1
ATOM 1497 O O . THR A 1 188 ? 26.560 6.120 -10.394 1.00 94.75 188 THR A O 1
ATOM 1500 N N . GLU A 1 189 ? 26.148 4.634 -8.756 1.00 95.69 189 GLU A N 1
ATOM 1501 C CA . GLU A 1 189 ? 27.192 3.688 -9.143 1.00 95.69 189 GLU A CA 1
ATOM 1502 C C . GLU A 1 189 ? 26.906 3.092 -10.526 1.00 95.69 189 GLU A C 1
ATOM 1504 O O . GLU A 1 189 ? 27.752 3.178 -11.416 1.00 95.69 189 GLU A O 1
ATOM 1509 N N . MET A 1 190 ? 25.694 2.576 -10.756 1.00 93.12 190 MET A N 1
ATOM 1510 C CA . MET A 1 190 ? 25.296 2.019 -12.052 1.00 93.12 190 MET A CA 1
ATOM 1511 C C . MET A 1 190 ? 25.335 3.060 -13.172 1.00 93.12 190 MET A C 1
ATOM 1513 O O . MET A 1 190 ? 25.789 2.752 -14.274 1.00 93.12 190 MET A O 1
ATOM 1517 N N . GLN A 1 191 ? 24.888 4.290 -12.912 1.00 92.56 191 GLN A N 1
ATOM 1518 C CA . GLN A 1 191 ? 24.934 5.373 -13.893 1.00 92.56 191 GLN A CA 1
ATOM 1519 C C . GLN A 1 191 ? 26.379 5.719 -14.267 1.00 92.56 191 GLN A C 1
ATOM 1521 O O . GLN A 1 191 ? 26.692 5.871 -15.449 1.00 92.56 191 GLN A O 1
ATOM 1526 N N . THR A 1 192 ? 27.264 5.799 -13.273 1.00 94.94 192 THR A N 1
ATOM 1527 C CA . THR A 1 192 ? 28.689 6.074 -13.490 1.00 94.94 192 THR A CA 1
ATOM 1528 C C . THR A 1 192 ? 29.358 4.925 -14.245 1.00 94.94 192 THR A C 1
ATOM 1530 O O . THR A 1 192 ? 30.071 5.162 -15.219 1.00 94.94 192 THR A O 1
ATOM 1533 N N . ALA A 1 193 ? 29.076 3.678 -13.861 1.00 94.94 193 ALA A N 1
ATOM 1534 C CA . ALA A 1 193 ? 29.608 2.490 -14.518 1.00 94.94 193 ALA A CA 1
ATOM 1535 C C . ALA A 1 193 ? 29.150 2.385 -15.981 1.00 94.94 193 ALA A C 1
ATOM 1537 O O . ALA A 1 193 ? 29.970 2.119 -16.858 1.00 94.94 193 ALA A O 1
ATOM 1538 N N . GLN A 1 194 ? 27.870 2.645 -16.271 1.00 92.44 194 GLN A N 1
ATOM 1539 C CA . GLN A 1 194 ? 27.367 2.667 -17.648 1.00 92.44 194 GLN A CA 1
ATOM 1540 C C . GLN A 1 194 ? 28.007 3.788 -18.467 1.00 92.44 194 GLN A C 1
ATOM 1542 O O . GLN A 1 194 ? 28.423 3.543 -19.597 1.00 92.44 194 GLN A O 1
ATOM 1547 N N . ALA A 1 195 ? 28.120 5.001 -17.917 1.00 93.62 195 ALA A N 1
ATOM 1548 C CA . ALA A 1 195 ? 28.770 6.112 -18.609 1.00 93.62 195 ALA A CA 1
ATOM 1549 C C . ALA A 1 195 ? 30.227 5.776 -18.967 1.00 93.62 195 ALA A C 1
ATOM 1551 O O . ALA A 1 195 ? 30.650 6.005 -20.102 1.00 93.62 195 ALA A O 1
ATOM 1552 N N . GLN A 1 196 ? 30.958 5.161 -18.033 1.00 95.00 196 GLN A N 1
ATOM 1553 C CA . GLN A 1 196 ? 32.325 4.708 -18.262 1.00 95.00 196 GLN A CA 1
ATOM 1554 C C . GLN A 1 196 ? 32.385 3.621 -19.344 1.00 95.00 196 GLN A C 1
ATOM 1556 O O . GLN A 1 196 ? 33.126 3.773 -20.310 1.00 95.00 196 GLN A O 1
ATOM 1561 N N . GLN A 1 197 ? 31.552 2.579 -19.254 1.00 94.88 197 GLN A N 1
ATOM 1562 C CA . GLN A 1 197 ? 31.501 1.513 -20.262 1.00 94.88 197 GLN A CA 1
ATOM 1563 C C . GLN A 1 197 ? 31.153 2.038 -21.659 1.00 94.88 197 GLN A C 1
ATOM 1565 O O . GLN A 1 197 ? 31.731 1.595 -22.650 1.00 94.88 197 GLN A O 1
ATOM 1570 N N . HIS A 1 198 ? 30.220 2.988 -21.759 1.00 93.88 198 HIS A N 1
ATOM 1571 C CA . HIS A 1 198 ? 29.872 3.616 -23.030 1.00 93.88 198 HIS A CA 1
ATOM 1572 C C . HIS A 1 198 ? 31.040 4.413 -23.614 1.00 93.88 198 HIS A C 1
ATOM 1574 O O . HIS A 1 198 ? 31.291 4.299 -24.816 1.00 93.88 198 HIS A O 1
ATOM 1580 N N . SER A 1 199 ? 31.749 5.174 -22.776 1.00 95.69 199 SER A N 1
ATOM 1581 C CA . SER A 1 199 ? 32.947 5.919 -23.169 1.00 95.69 199 SER A CA 1
ATOM 1582 C C . SER A 1 199 ? 34.057 4.978 -23.639 1.00 95.69 199 SER A C 1
ATOM 1584 O O . SER A 1 199 ? 34.577 5.147 -24.740 1.00 95.69 199 SER A O 1
ATOM 1586 N N . ASP A 1 200 ? 34.371 3.943 -22.860 1.00 95.75 200 ASP A N 1
ATOM 1587 C CA . ASP A 1 200 ? 35.421 2.973 -23.182 1.00 95.75 200 ASP A CA 1
ATOM 1588 C C . ASP A 1 200 ? 35.104 2.223 -24.482 1.00 95.75 200 ASP A C 1
ATOM 1590 O O . ASP A 1 200 ? 35.948 2.121 -25.371 1.00 95.75 200 ASP A O 1
ATOM 1594 N N . ALA A 1 201 ? 33.855 1.781 -24.657 1.00 94.44 201 ALA A N 1
ATOM 1595 C CA . ALA A 1 201 ? 33.421 1.123 -25.884 1.00 94.44 201 ALA A CA 1
ATOM 1596 C C . ALA A 1 201 ? 33.433 2.065 -27.100 1.00 94.44 201 ALA A C 1
ATOM 1598 O O . ALA A 1 201 ? 33.578 1.602 -28.232 1.00 94.44 201 ALA A O 1
ATOM 1599 N N . GLN A 1 202 ? 33.236 3.373 -26.907 1.00 93.50 202 GLN A N 1
ATOM 1600 C CA . GLN A 1 202 ? 33.357 4.355 -27.983 1.00 93.50 202 GLN A CA 1
ATOM 1601 C C . GLN A 1 202 ? 34.820 4.542 -28.393 1.00 93.50 202 GLN A C 1
ATOM 1603 O O . GLN A 1 202 ? 35.120 4.427 -29.577 1.00 93.50 202 GLN A O 1
ATOM 1608 N N . ILE A 1 203 ? 35.722 4.702 -27.422 1.00 95.00 203 ILE A N 1
ATOM 1609 C CA . ILE A 1 203 ? 37.169 4.794 -27.659 1.00 95.00 203 ILE A CA 1
ATOM 1610 C C . ILE A 1 203 ? 37.690 3.535 -28.369 1.00 95.00 203 ILE A C 1
ATOM 1612 O O . ILE A 1 203 ? 38.471 3.630 -29.316 1.00 95.00 203 ILE A O 1
ATOM 1616 N N . GLU A 1 204 ? 37.241 2.349 -27.951 1.00 95.81 204 GLU A N 1
ATOM 1617 C CA . GLU A 1 204 ? 37.630 1.083 -28.578 1.00 95.81 204 GLU A CA 1
ATOM 1618 C C . GLU A 1 204 ? 37.135 0.986 -30.030 1.00 95.81 204 GLU A C 1
ATOM 1620 O O . GLU A 1 204 ? 37.882 0.555 -30.910 1.00 95.81 204 GLU A O 1
ATOM 1625 N N . ARG A 1 205 ? 35.888 1.401 -30.303 1.00 93.25 205 ARG A N 1
ATOM 1626 C CA . ARG A 1 205 ? 35.341 1.430 -31.670 1.00 93.25 205 ARG A CA 1
ATOM 1627 C C . ARG A 1 205 ? 36.098 2.399 -32.569 1.00 93.25 205 ARG A C 1
ATOM 1629 O O . ARG A 1 205 ? 36.409 2.020 -33.695 1.00 93.25 205 ARG A O 1
ATOM 1636 N N . ASP A 1 206 ? 36.396 3.597 -32.077 1.00 94.56 206 ASP A N 1
ATOM 1637 C CA . ASP A 1 206 ? 37.123 4.615 -32.838 1.00 94.56 206 ASP A CA 1
ATOM 1638 C C . ASP A 1 206 ? 38.542 4.123 -33.163 1.00 94.56 206 ASP A C 1
ATOM 1640 O O . ASP A 1 206 ? 38.968 4.172 -34.314 1.00 94.56 206 ASP A O 1
ATOM 1644 N N . THR A 1 207 ? 39.219 3.509 -32.186 1.00 96.06 207 THR A N 1
ATOM 1645 C CA . THR A 1 207 ? 40.558 2.927 -32.370 1.00 96.06 207 THR A CA 1
ATOM 1646 C C . THR A 1 207 ? 40.549 1.800 -33.410 1.00 96.06 207 THR A C 1
ATOM 1648 O O . THR A 1 207 ? 41.350 1.808 -34.342 1.00 96.06 207 THR A O 1
ATOM 1651 N N . LYS A 1 208 ? 39.607 0.851 -33.308 1.00 95.75 208 LYS A N 1
ATOM 1652 C CA . LYS A 1 208 ? 39.461 -0.244 -34.286 1.00 95.75 208 LYS A CA 1
ATOM 1653 C C . LYS A 1 208 ? 39.120 0.263 -35.686 1.00 95.75 208 LYS A C 1
ATOM 1655 O O . LYS A 1 208 ? 39.540 -0.332 -36.676 1.00 95.75 208 LYS A O 1
ATOM 1660 N N . PHE A 1 209 ? 38.333 1.332 -35.783 1.00 95.38 209 PHE A N 1
ATOM 1661 C CA . PHE A 1 209 ? 37.994 1.944 -37.062 1.00 95.38 209 PHE A CA 1
ATOM 1662 C C . PHE A 1 209 ? 39.208 2.632 -37.699 1.00 95.38 209 PHE A C 1
ATOM 1664 O O . PHE A 1 209 ? 39.442 2.445 -38.892 1.00 95.38 209 PHE A O 1
ATOM 1671 N N . ASP A 1 210 ? 40.013 3.348 -36.913 1.00 95.56 210 ASP A N 1
ATOM 1672 C CA . ASP A 1 210 ? 41.255 3.974 -37.380 1.00 95.56 210 ASP A CA 1
ATOM 1673 C C . ASP A 1 210 ? 42.295 2.934 -37.834 1.00 95.56 210 ASP A C 1
ATOM 1675 O O . ASP A 1 210 ? 42.934 3.100 -38.881 1.00 95.56 210 ASP A O 1
ATOM 1679 N N . GLU A 1 211 ? 42.432 1.826 -37.098 1.00 95.75 211 GLU A N 1
ATOM 1680 C CA . GLU A 1 211 ? 43.266 0.683 -37.495 1.00 95.75 211 GLU A CA 1
ATOM 1681 C C . GLU A 1 211 ? 42.787 0.080 -38.822 1.00 95.75 211 GLU A C 1
ATOM 1683 O O . GLU A 1 211 ? 43.580 -0.068 -39.755 1.00 95.75 211 GLU A O 1
ATOM 1688 N N . PHE A 1 212 ? 41.481 -0.184 -38.949 1.00 95.38 212 PHE A N 1
ATOM 1689 C CA . PHE A 1 212 ? 40.880 -0.697 -40.180 1.00 95.38 212 PHE A CA 1
ATOM 1690 C C . PHE A 1 212 ? 41.081 0.253 -41.368 1.00 95.38 212 PHE A C 1
ATOM 1692 O O . PHE A 1 212 ? 41.424 -0.193 -42.462 1.00 95.38 212 PHE A O 1
ATOM 1699 N N . LEU A 1 213 ? 40.898 1.565 -41.180 1.00 94.62 213 LEU A N 1
ATOM 1700 C CA . LEU A 1 213 ? 41.133 2.560 -42.230 1.00 94.62 213 LEU A CA 1
ATOM 1701 C C . LEU A 1 213 ? 42.595 2.586 -42.672 1.00 94.62 213 LEU A C 1
ATOM 1703 O O . LEU A 1 213 ? 42.872 2.717 -43.867 1.00 94.62 213 LEU A O 1
ATOM 1707 N N . THR A 1 214 ? 43.522 2.456 -41.724 1.00 95.12 214 THR A N 1
ATOM 1708 C CA . THR A 1 214 ? 44.958 2.414 -42.010 1.00 95.12 214 THR A CA 1
ATOM 1709 C C . THR A 1 214 ? 45.314 1.160 -42.808 1.00 95.12 214 THR A C 1
ATOM 1711 O O . THR A 1 214 ? 45.940 1.268 -43.861 1.00 95.12 214 THR A O 1
ATOM 1714 N N . GLU A 1 215 ? 44.850 -0.013 -42.372 1.00 95.38 215 GLU A N 1
ATOM 1715 C CA . GLU A 1 215 ? 45.059 -1.285 -43.075 1.00 95.38 215 GLU A CA 1
ATOM 1716 C C . GLU A 1 215 ? 44.432 -1.276 -44.476 1.00 95.38 215 GLU A C 1
ATOM 1718 O O . GLU A 1 215 ? 45.061 -1.682 -45.461 1.00 95.38 215 GLU A O 1
ATOM 1723 N N . TRP A 1 216 ? 43.207 -0.759 -44.592 1.00 93.44 216 TRP A N 1
ATOM 1724 C CA . TRP A 1 216 ? 42.520 -0.616 -45.868 1.00 93.44 216 TRP A CA 1
ATOM 1725 C C . TRP A 1 216 ? 43.293 0.302 -46.815 1.00 93.44 216 TRP A C 1
ATOM 1727 O O . TRP A 1 216 ? 43.511 -0.058 -47.971 1.00 93.44 216 TRP A O 1
ATOM 1737 N N . LYS A 1 217 ? 43.777 1.450 -46.325 1.00 94.62 217 LYS A N 1
ATOM 1738 C CA . LYS A 1 217 ? 44.591 2.377 -47.116 1.00 94.62 217 LYS A CA 1
ATOM 1739 C C . LYS A 1 217 ? 45.874 1.711 -47.613 1.00 94.62 217 LYS A C 1
ATOM 1741 O O . LYS A 1 217 ? 46.162 1.796 -48.803 1.00 94.62 217 LYS A O 1
ATOM 1746 N N . THR A 1 218 ? 46.601 1.001 -46.749 1.00 94.31 218 THR A N 1
ATOM 1747 C CA . THR A 1 218 ? 47.808 0.258 -47.147 1.00 94.31 218 THR A CA 1
ATOM 1748 C C . THR A 1 218 ? 47.494 -0.826 -48.181 1.00 94.31 218 THR A C 1
ATOM 1750 O O . THR A 1 218 ? 48.240 -0.996 -49.146 1.00 94.31 218 THR A O 1
ATOM 1753 N N . THR A 1 219 ? 46.368 -1.527 -48.035 1.00 93.44 219 THR A N 1
ATOM 1754 C CA . THR A 1 219 ? 45.922 -2.544 -49.000 1.00 93.44 219 THR A CA 1
ATOM 1755 C C . THR A 1 219 ? 45.606 -1.923 -50.360 1.00 93.44 219 THR A C 1
ATOM 1757 O O . THR A 1 219 ? 46.049 -2.438 -51.386 1.00 93.44 219 THR A O 1
ATOM 1760 N N . VAL A 1 220 ? 44.884 -0.800 -50.380 1.00 90.88 220 VAL A N 1
ATOM 1761 C CA . VAL A 1 220 ? 44.555 -0.064 -51.609 1.00 90.88 220 VAL A CA 1
ATOM 1762 C C . VAL A 1 220 ? 45.816 0.477 -52.279 1.00 90.88 220 VAL A C 1
ATOM 1764 O O . VAL A 1 220 ? 45.959 0.320 -53.487 1.00 90.88 220 VAL A O 1
ATOM 1767 N N . GLU A 1 221 ? 46.749 1.062 -51.525 1.00 92.44 221 GLU A N 1
ATOM 1768 C CA . GLU A 1 221 ? 48.029 1.548 -52.059 1.00 92.44 221 GLU A CA 1
ATOM 1769 C C . GLU A 1 221 ? 48.857 0.403 -52.666 1.00 92.44 221 GLU A C 1
ATOM 1771 O O . GLU A 1 221 ? 49.412 0.549 -53.756 1.00 92.44 221 GLU A O 1
ATOM 1776 N N . SER A 1 222 ? 48.893 -0.759 -52.006 1.00 91.75 222 SER A N 1
ATOM 1777 C CA . SER A 1 222 ? 49.559 -1.960 -52.522 1.00 91.75 222 SER A CA 1
ATOM 1778 C C . SER A 1 222 ? 48.914 -2.455 -53.822 1.00 91.75 222 SER A C 1
ATOM 1780 O O . SER A 1 222 ? 49.604 -2.622 -54.827 1.00 91.75 222 SER A O 1
ATOM 1782 N N . GLN A 1 223 ? 47.583 -2.598 -53.847 1.00 90.06 223 GLN A N 1
ATOM 1783 C CA . GLN A 1 223 ? 46.843 -3.006 -55.046 1.00 90.06 223 GLN A CA 1
ATOM 1784 C C . GLN A 1 223 ? 46.990 -1.998 -56.186 1.00 90.06 223 GLN A C 1
ATOM 1786 O O . GLN A 1 223 ? 47.122 -2.388 -57.342 1.00 90.06 223 GLN A O 1
ATOM 1791 N N . GLN A 1 224 ? 46.985 -0.699 -55.887 1.00 87.38 224 GLN A N 1
ATOM 1792 C CA . GLN A 1 224 ? 47.174 0.343 -56.888 1.00 87.38 224 GLN A CA 1
ATOM 1793 C C . GLN A 1 224 ? 48.570 0.262 -57.511 1.00 87.38 224 GLN A C 1
ATOM 1795 O O . GLN A 1 224 ? 48.688 0.363 -58.732 1.00 87.38 224 GLN A O 1
ATOM 1800 N N . ASN A 1 225 ? 49.606 0.035 -56.699 1.00 88.50 225 ASN A N 1
ATOM 1801 C CA . ASN A 1 225 ? 50.964 -0.172 -57.192 1.00 88.50 225 ASN A CA 1
ATOM 1802 C C . ASN A 1 225 ? 51.076 -1.450 -58.032 1.00 88.50 225 ASN A C 1
ATOM 1804 O O . ASN A 1 225 ? 51.639 -1.396 -59.120 1.00 88.50 225 ASN A O 1
ATOM 1808 N N . GLU A 1 226 ? 50.499 -2.567 -57.584 1.00 90.44 226 GLU A N 1
ATOM 1809 C CA . GLU A 1 226 ? 50.508 -3.835 -58.325 1.00 90.44 226 GLU A CA 1
ATOM 1810 C C . GLU A 1 226 ? 49.757 -3.733 -59.662 1.00 90.44 226 GLU A C 1
ATOM 1812 O O . GLU A 1 226 ? 50.214 -4.238 -60.689 1.00 90.44 226 GLU A O 1
ATOM 1817 N N . ILE A 1 227 ? 48.614 -3.040 -59.686 1.00 85.25 227 ILE A N 1
ATOM 1818 C CA . ILE A 1 227 ? 47.876 -2.764 -60.921 1.00 85.25 227 ILE A CA 1
ATOM 1819 C C . ILE A 1 227 ? 48.709 -1.867 -61.838 1.00 85.25 227 ILE A C 1
ATOM 1821 O O . ILE A 1 227 ? 48.778 -2.144 -63.034 1.00 85.25 227 ILE A O 1
ATOM 1825 N N . ALA A 1 228 ? 49.341 -0.817 -61.308 1.00 85.19 228 ALA A N 1
ATOM 1826 C CA . ALA A 1 228 ? 50.163 0.094 -62.097 1.00 85.19 228 ALA A CA 1
ATOM 1827 C C . ALA A 1 228 ? 51.365 -0.622 -62.729 1.00 85.19 228 ALA A C 1
ATOM 1829 O O . ALA A 1 228 ? 51.607 -0.440 -63.921 1.00 85.19 228 ALA A O 1
ATOM 1830 N N . THR A 1 229 ? 52.074 -1.474 -61.979 1.00 87.81 229 THR A N 1
ATOM 1831 C CA . THR A 1 229 ? 53.192 -2.267 -62.513 1.00 87.81 229 THR A CA 1
ATOM 1832 C C . THR A 1 229 ? 52.706 -3.302 -63.520 1.00 87.81 229 THR A C 1
ATOM 1834 O O . THR A 1 229 ? 53.205 -3.338 -64.637 1.00 87.81 229 THR A O 1
ATOM 1837 N N . THR A 1 230 ? 51.653 -4.059 -63.204 1.00 87.69 230 THR A N 1
ATOM 1838 C CA . THR A 1 230 ? 51.099 -5.073 -64.117 1.00 87.69 230 THR A CA 1
ATOM 1839 C C . THR A 1 230 ? 50.572 -4.455 -65.415 1.00 87.69 230 THR A C 1
ATOM 1841 O O . THR A 1 230 ? 50.699 -5.046 -66.487 1.00 87.69 230 THR A O 1
ATOM 1844 N N . GLN A 1 231 ? 49.936 -3.281 -65.347 1.00 79.81 231 GLN A N 1
ATOM 1845 C CA . GLN A 1 231 ? 49.482 -2.560 -66.537 1.00 79.81 231 GLN A CA 1
ATOM 1846 C C . GLN A 1 231 ? 50.653 -1.987 -67.329 1.00 79.81 231 GLN A C 1
ATOM 1848 O O . GLN A 1 231 ? 50.602 -2.039 -68.554 1.00 79.81 231 GLN A O 1
ATOM 1853 N N . ALA A 1 232 ? 51.692 -1.475 -66.663 1.00 84.50 232 ALA A N 1
ATOM 1854 C CA . ALA A 1 232 ? 52.907 -1.017 -67.326 1.00 84.50 232 ALA A CA 1
ATOM 1855 C C . ALA A 1 232 ? 53.610 -2.170 -68.060 1.00 84.50 232 ALA A C 1
ATOM 1857 O O . ALA A 1 232 ? 53.928 -2.015 -69.236 1.00 84.50 232 ALA A O 1
ATOM 1858 N N . ASP A 1 233 ? 53.750 -3.335 -67.422 1.00 88.00 233 ASP A N 1
ATOM 1859 C CA . ASP A 1 233 ? 54.351 -4.532 -68.019 1.00 88.00 233 ASP A CA 1
ATOM 1860 C C . ASP A 1 233 ? 53.524 -5.027 -69.213 1.00 88.00 233 ASP A C 1
ATOM 1862 O O . ASP A 1 233 ? 54.051 -5.202 -70.307 1.00 88.00 233 ASP A O 1
ATOM 1866 N N . LYS A 1 234 ? 52.194 -5.141 -69.069 1.00 86.56 234 LYS A N 1
ATOM 1867 C CA . LYS A 1 234 ? 51.305 -5.512 -70.188 1.00 86.56 234 LYS A CA 1
ATOM 1868 C C . LYS A 1 234 ? 51.324 -4.489 -71.321 1.00 86.56 234 LYS A C 1
ATOM 1870 O O . LYS A 1 234 ? 51.224 -4.862 -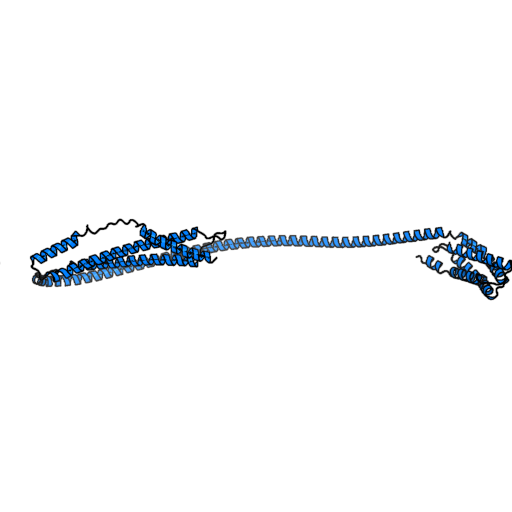72.491 1.00 86.56 234 LYS A O 1
ATOM 1875 N N . LEU A 1 235 ? 51.400 -3.197 -71.005 1.00 83.94 235 LEU A N 1
ATOM 1876 C CA . LEU A 1 235 ? 51.504 -2.145 -72.013 1.00 83.94 235 LEU A CA 1
ATOM 1877 C C . LEU A 1 235 ? 52.837 -2.250 -72.754 1.00 83.94 235 LEU A C 1
ATOM 1879 O O . LEU A 1 235 ? 52.856 -2.127 -73.973 1.00 83.94 235 LEU A O 1
ATOM 1883 N N . GLN A 1 236 ? 53.927 -2.521 -72.042 1.00 88.62 236 GLN A N 1
ATOM 1884 C CA . GLN A 1 236 ? 55.238 -2.732 -72.640 1.00 88.62 236 GLN A CA 1
ATOM 1885 C C . GLN A 1 236 ? 55.242 -3.976 -73.539 1.00 88.62 236 GLN A C 1
ATOM 1887 O O . GLN A 1 236 ? 55.619 -3.870 -74.704 1.00 88.62 236 GLN A O 1
ATOM 1892 N N . ASP A 1 237 ? 54.721 -5.108 -73.057 1.00 88.31 237 ASP A N 1
ATOM 1893 C CA . ASP A 1 237 ? 54.600 -6.353 -73.826 1.00 88.31 237 ASP A CA 1
ATOM 1894 C C . ASP A 1 237 ? 53.752 -6.165 -75.090 1.00 88.31 237 ASP A C 1
ATOM 1896 O O . ASP A 1 237 ? 54.117 -6.615 -76.176 1.00 88.31 237 ASP A O 1
ATOM 1900 N N . THR A 1 238 ? 52.614 -5.472 -74.978 1.00 83.12 238 THR A N 1
ATOM 1901 C CA . THR A 1 238 ? 51.756 -5.175 -76.137 1.00 83.12 238 THR A CA 1
ATOM 1902 C C . THR A 1 238 ? 52.406 -4.194 -77.099 1.00 83.12 238 THR A C 1
ATOM 1904 O O . THR A 1 238 ? 52.219 -4.332 -78.305 1.00 83.12 238 THR A O 1
ATOM 1907 N N . LEU A 1 239 ? 53.184 -3.229 -76.606 1.00 84.81 239 LEU A N 1
ATOM 1908 C CA . LEU A 1 239 ? 53.915 -2.277 -77.434 1.00 84.81 239 LEU A CA 1
ATOM 1909 C C . LEU A 1 239 ? 55.061 -2.968 -78.179 1.00 84.81 239 LEU A C 1
ATOM 1911 O O . LEU A 1 239 ? 55.264 -2.693 -79.361 1.00 84.81 239 LEU A O 1
ATOM 1915 N N . ASP A 1 240 ? 55.767 -3.900 -77.542 1.00 88.69 240 ASP A N 1
ATOM 1916 C CA . ASP A 1 240 ? 56.813 -4.689 -78.190 1.00 88.69 240 ASP A CA 1
ATOM 1917 C C . ASP A 1 240 ? 56.224 -5.703 -79.182 1.00 88.69 240 ASP A C 1
ATOM 1919 O O . ASP A 1 240 ? 56.698 -5.788 -80.315 1.00 88.69 240 ASP A O 1
ATOM 1923 N N . ALA A 1 241 ? 55.112 -6.366 -78.848 1.00 87.81 241 ALA A N 1
ATOM 1924 C CA . ALA A 1 241 ? 54.360 -7.177 -79.807 1.00 87.81 241 ALA A CA 1
ATOM 1925 C C . ALA A 1 241 ? 53.840 -6.336 -80.987 1.00 87.81 241 ALA A C 1
ATOM 1927 O O . ALA A 1 241 ? 53.919 -6.764 -82.136 1.00 87.81 241 ALA A O 1
ATOM 1928 N N . PHE A 1 242 ? 53.351 -5.119 -80.733 1.00 82.00 242 PHE A N 1
ATOM 1929 C CA . PHE A 1 242 ? 52.912 -4.192 -81.775 1.00 82.00 242 PHE A CA 1
ATOM 1930 C C . PHE A 1 242 ? 54.070 -3.724 -82.655 1.00 82.00 242 PHE A C 1
ATOM 1932 O O . PHE A 1 242 ? 53.873 -3.583 -83.856 1.00 82.00 242 PHE A O 1
ATOM 1939 N N . LYS A 1 243 ? 55.274 -3.506 -82.108 1.00 84.94 243 LYS A N 1
ATOM 1940 C CA . LYS A 1 243 ? 56.469 -3.225 -82.921 1.00 84.94 243 LYS A CA 1
ATOM 1941 C C . LYS A 1 243 ? 56.785 -4.394 -83.844 1.00 84.94 243 LYS A C 1
ATOM 1943 O O . LYS A 1 243 ? 56.965 -4.157 -85.031 1.00 84.94 243 LYS A O 1
ATOM 1948 N N . VAL A 1 244 ? 56.787 -5.626 -83.331 1.00 89.50 244 VAL A N 1
ATOM 1949 C CA . VAL A 1 244 ? 57.030 -6.832 -84.142 1.00 89.50 244 VAL A CA 1
ATOM 1950 C C . VAL A 1 244 ? 55.979 -6.958 -85.246 1.00 89.50 244 VAL A C 1
ATOM 1952 O O . VAL A 1 244 ? 56.330 -7.037 -86.420 1.00 89.50 244 VAL A O 1
ATOM 1955 N N . ILE A 1 245 ? 54.691 -6.872 -84.899 1.00 85.38 245 ILE A N 1
ATOM 1956 C CA . ILE A 1 245 ? 53.593 -6.891 -85.878 1.00 85.38 245 ILE A CA 1
ATOM 1957 C C . ILE A 1 245 ? 53.715 -5.714 -86.846 1.00 85.38 245 ILE A C 1
ATOM 1959 O O . ILE A 1 245 ? 53.413 -5.860 -88.022 1.00 85.38 245 ILE A O 1
ATOM 1963 N N . GLY A 1 246 ? 54.139 -4.542 -86.384 1.00 79.75 246 GLY A N 1
ATOM 1964 C CA . GLY A 1 246 ? 54.341 -3.352 -87.200 1.00 79.75 246 GLY A CA 1
ATOM 1965 C C . GLY A 1 246 ? 55.473 -3.531 -88.206 1.00 79.75 246 GLY A C 1
ATOM 1966 O O . GLY A 1 246 ? 55.315 -3.143 -89.358 1.00 79.75 246 GLY A O 1
ATOM 1967 N N . GLU A 1 247 ? 56.580 -4.157 -87.812 1.00 87.12 247 GLU A N 1
ATOM 1968 C CA . GLU A 1 247 ? 57.692 -4.516 -88.695 1.00 87.12 247 GLU A CA 1
ATOM 1969 C C . GLU A 1 247 ? 57.275 -5.586 -89.714 1.00 87.12 247 GLU A C 1
ATOM 1971 O O . GLU A 1 247 ? 57.524 -5.414 -90.911 1.00 87.12 247 GLU A O 1
ATOM 1976 N N . GLU A 1 248 ? 56.562 -6.628 -89.276 1.00 86.50 248 GLU A N 1
ATOM 1977 C CA . GLU A 1 248 ? 55.996 -7.663 -90.152 1.00 86.50 248 GLU A CA 1
ATOM 1978 C C . GLU A 1 248 ? 54.960 -7.085 -91.121 1.00 86.50 248 GLU A C 1
ATOM 1980 O O . GLU A 1 248 ? 55.015 -7.340 -92.319 1.00 86.50 248 GLU A O 1
ATOM 1985 N N . THR A 1 249 ? 54.046 -6.247 -90.634 1.00 77.50 249 THR A N 1
ATOM 1986 C CA . THR A 1 249 ? 53.016 -5.587 -91.444 1.00 77.50 249 THR A CA 1
ATOM 1987 C C . THR A 1 249 ? 53.643 -4.565 -92.374 1.00 77.50 249 THR A C 1
ATOM 1989 O O . THR A 1 249 ? 53.166 -4.401 -93.482 1.00 77.50 249 THR A O 1
ATOM 1992 N N . LEU A 1 250 ? 54.719 -3.873 -91.995 1.00 79.69 250 LEU A N 1
ATOM 1993 C CA . LEU A 1 250 ? 55.443 -2.987 -92.907 1.00 79.69 250 LEU A CA 1
ATOM 1994 C C . LEU A 1 250 ? 56.110 -3.792 -94.031 1.00 79.69 250 LEU A C 1
ATOM 1996 O O . LEU A 1 250 ? 56.132 -3.335 -95.177 1.00 79.69 250 LEU A O 1
ATOM 2000 N N . ALA A 1 251 ? 56.644 -4.975 -93.721 1.00 82.38 251 ALA A N 1
ATOM 2001 C CA . ALA A 1 251 ? 57.177 -5.895 -94.718 1.00 82.38 251 ALA A CA 1
ATOM 2002 C C . ALA A 1 251 ? 56.064 -6.422 -95.645 1.00 82.38 251 ALA A C 1
ATOM 2004 O O . ALA A 1 251 ? 56.176 -6.270 -96.862 1.00 82.38 251 ALA A O 1
ATOM 2005 N N . ASP A 1 252 ? 54.955 -6.909 -95.081 1.00 82.06 252 ASP A N 1
ATOM 2006 C CA . ASP A 1 252 ? 53.772 -7.381 -95.813 1.00 82.06 252 ASP A CA 1
ATOM 2007 C C . ASP A 1 252 ? 53.098 -6.249 -96.599 1.00 82.06 252 ASP A C 1
ATOM 2009 O O . ASP A 1 252 ? 52.675 -6.452 -97.723 1.00 82.06 252 ASP A O 1
ATOM 2013 N N . VAL A 1 253 ? 53.042 -5.018 -96.087 1.00 74.31 253 VAL A N 1
ATOM 2014 C CA . VAL A 1 253 ? 52.525 -3.846 -96.810 1.00 74.31 253 VAL A CA 1
ATOM 2015 C C . VAL A 1 253 ? 53.465 -3.463 -97.936 1.00 74.31 253 VAL A C 1
ATOM 2017 O O . VAL A 1 253 ? 52.978 -3.063 -98.980 1.00 74.31 253 VAL A O 1
ATOM 2020 N N . LYS A 1 254 ? 54.789 -3.583 -97.804 1.00 75.81 254 LYS A N 1
ATOM 2021 C CA . LYS A 1 254 ? 55.688 -3.383 -98.955 1.00 75.81 254 LYS A CA 1
ATOM 2022 C C . LYS A 1 254 ? 55.448 -4.439 -100.034 1.00 75.81 254 LYS A C 1
ATOM 2024 O O . LYS A 1 254 ? 55.423 -4.089 -101.214 1.00 75.81 254 LYS A O 1
ATOM 2029 N N . GLU A 1 255 ? 55.220 -5.685 -99.632 1.00 76.31 255 GLU A N 1
ATOM 2030 C CA . GLU A 1 255 ? 54.895 -6.797 -100.525 1.00 76.31 255 GLU A CA 1
ATOM 2031 C C . GLU A 1 255 ? 53.520 -6.605 -101.186 1.00 76.31 255 GLU A C 1
ATOM 2033 O O . GLU A 1 255 ? 53.415 -6.498 -102.406 1.00 76.31 255 GLU A O 1
ATOM 2038 N N . LYS A 1 256 ? 52.468 -6.407 -100.394 1.00 66.38 256 LYS A N 1
ATOM 2039 C CA . LYS A 1 256 ? 51.109 -6.113 -100.850 1.00 66.38 256 LYS A CA 1
ATOM 2040 C C . LYS A 1 256 ? 50.983 -4.778 -101.546 1.00 66.38 256 LYS A C 1
ATOM 2042 O O . LYS A 1 256 ? 50.111 -4.662 -102.380 1.00 66.38 256 LYS A O 1
ATOM 2047 N N . HIS A 1 257 ? 51.795 -3.761 -101.283 1.00 61.41 257 HIS A N 1
ATOM 2048 C CA . HIS A 1 257 ? 51.812 -2.530 -102.081 1.00 61.41 257 HIS A CA 1
ATOM 2049 C C . HIS A 1 257 ? 52.373 -2.803 -103.482 1.00 61.41 257 HIS A C 1
ATOM 2051 O O . HIS A 1 257 ? 51.942 -2.167 -104.447 1.00 61.41 257 HIS A O 1
ATOM 2057 N N . ALA A 1 258 ? 53.265 -3.791 -103.629 1.00 60.41 258 ALA A N 1
ATOM 2058 C CA . ALA A 1 258 ? 53.614 -4.331 -104.938 1.00 60.41 258 ALA A CA 1
ATOM 2059 C C . ALA A 1 258 ? 52.410 -5.059 -105.571 1.00 60.41 258 ALA A C 1
ATOM 2061 O O . ALA A 1 258 ? 52.090 -4.784 -106.726 1.00 60.41 258 ALA A O 1
ATOM 2062 N N . SER A 1 259 ? 51.664 -5.859 -104.799 1.00 56.38 259 SER A N 1
ATOM 2063 C CA . SER A 1 259 ? 50.440 -6.555 -105.252 1.00 56.38 259 SER A CA 1
ATOM 2064 C C . SER A 1 259 ? 49.228 -5.630 -105.477 1.00 56.38 259 SER A C 1
ATOM 2066 O O . SER A 1 259 ? 48.361 -5.899 -106.292 1.00 56.38 259 SER A O 1
ATOM 2068 N N . ILE A 1 260 ? 49.132 -4.496 -104.787 1.00 49.28 260 ILE A N 1
ATOM 2069 C CA . ILE A 1 260 ? 48.060 -3.495 -104.899 1.00 49.28 260 ILE A CA 1
ATOM 2070 C C . ILE A 1 260 ? 48.342 -2.586 -106.085 1.00 49.28 260 ILE A C 1
ATOM 2072 O O . ILE A 1 260 ? 47.404 -2.159 -106.749 1.00 49.28 260 ILE A O 1
ATOM 2076 N N . ARG A 1 261 ? 49.609 -2.370 -106.455 1.00 47.84 261 ARG A N 1
ATOM 2077 C CA . ARG A 1 261 ? 49.924 -1.866 -107.798 1.00 47.84 261 ARG A CA 1
ATOM 2078 C C . ARG A 1 261 ? 49.329 -2.763 -108.895 1.00 47.84 261 ARG A C 1
ATOM 2080 O O . ARG A 1 261 ? 48.985 -2.261 -109.961 1.00 47.84 261 ARG A O 1
ATOM 2087 N N . GLU A 1 262 ? 49.153 -4.051 -108.607 1.00 45.38 262 GLU A N 1
ATOM 2088 C CA . GLU A 1 262 ? 48.499 -5.045 -109.465 1.00 45.38 262 GLU A CA 1
ATOM 2089 C C . GLU A 1 262 ? 46.957 -5.032 -109.339 1.00 45.38 262 GLU A C 1
ATOM 2091 O O . GLU A 1 262 ? 46.251 -5.136 -110.341 1.00 45.38 262 GLU A O 1
ATOM 2096 N N . ILE A 1 263 ? 46.421 -4.838 -108.125 1.00 46.84 263 ILE A N 1
ATOM 2097 C CA . ILE A 1 263 ? 44.987 -4.983 -107.796 1.00 46.84 263 ILE A CA 1
ATOM 2098 C C . ILE A 1 263 ? 44.190 -3.659 -107.800 1.00 46.84 263 ILE A C 1
ATOM 2100 O O . ILE A 1 263 ? 42.963 -3.698 -107.900 1.00 46.84 263 ILE A O 1
ATOM 2104 N N . HIS A 1 264 ? 44.822 -2.475 -107.793 1.00 41.03 264 HIS A N 1
ATOM 2105 C CA . HIS A 1 264 ? 44.182 -1.135 -107.811 1.00 41.03 264 HIS A CA 1
ATOM 2106 C C . HIS A 1 264 ? 43.421 -0.806 -109.129 1.00 41.03 264 HIS A C 1
ATOM 2108 O O . HIS A 1 264 ? 43.263 0.342 -109.544 1.00 41.03 264 HIS A O 1
ATOM 2114 N N . LYS A 1 265 ? 42.896 -1.832 -109.801 1.00 41.03 265 LYS A N 1
ATOM 2115 C CA . LYS A 1 265 ? 41.839 -1.771 -110.811 1.00 41.03 265 LYS A CA 1
ATOM 2116 C C . LYS A 1 265 ? 40.481 -2.320 -110.322 1.00 41.03 265 LYS A C 1
ATOM 2118 O O . LYS A 1 265 ? 39.541 -2.280 -111.109 1.00 41.03 265 LYS A O 1
ATOM 2123 N N . LEU A 1 266 ? 40.316 -2.785 -109.070 1.00 42.22 266 LEU A N 1
ATOM 2124 C CA . LEU A 1 266 ? 39.048 -3.385 -108.596 1.00 42.22 266 LEU A CA 1
ATOM 2125 C C . LEU A 1 266 ? 38.506 -2.861 -107.234 1.00 42.22 266 LEU A C 1
ATOM 2127 O O . LEU A 1 266 ? 38.671 -3.487 -106.199 1.00 42.22 266 LEU A O 1
ATOM 2131 N N . VAL A 1 267 ? 37.817 -1.709 -107.304 1.00 48.28 267 VAL A N 1
ATOM 2132 C CA . VAL A 1 267 ? 36.479 -1.340 -106.743 1.00 48.28 267 VAL A CA 1
ATOM 2133 C C . VAL A 1 267 ? 36.121 -1.541 -105.244 1.00 48.28 267 VAL A C 1
ATOM 2135 O O . VAL A 1 267 ? 36.140 -2.649 -104.724 1.00 48.28 267 VAL A O 1
ATOM 2138 N N . GLY A 1 268 ? 35.567 -0.477 -104.618 1.00 40.62 268 GLY A N 1
ATOM 2139 C CA . GLY A 1 268 ? 34.808 -0.487 -103.348 1.00 40.62 268 GLY A CA 1
ATOM 2140 C C . GLY A 1 268 ? 33.336 -0.041 -103.504 1.00 40.62 268 GLY A C 1
ATOM 2141 O O . GLY A 1 268 ? 33.071 1.067 -103.969 1.00 40.62 268 GLY A O 1
ATOM 2142 N N . ARG A 1 269 ? 32.375 -0.905 -103.121 1.00 51.72 269 ARG A N 1
ATOM 2143 C CA . ARG A 1 269 ? 30.916 -0.716 -103.338 1.00 51.72 269 ARG A CA 1
ATOM 2144 C C . ARG A 1 269 ? 30.004 -0.984 -102.112 1.00 51.72 269 ARG A C 1
ATOM 2146 O O . ARG A 1 269 ? 28.841 -0.607 -102.158 1.00 51.72 269 ARG A O 1
ATOM 2153 N N . ASP A 1 270 ? 30.493 -1.514 -100.986 1.00 55.59 270 ASP A N 1
ATOM 2154 C CA . ASP A 1 270 ? 29.621 -2.083 -99.923 1.00 55.59 270 ASP A CA 1
ATOM 2155 C C . ASP A 1 270 ? 29.297 -1.183 -98.698 1.00 55.59 270 ASP A C 1
ATOM 2157 O O . ASP A 1 270 ? 28.725 -1.653 -97.718 1.00 55.59 270 ASP A O 1
ATOM 2161 N N . SER A 1 271 ? 29.610 0.118 -98.709 1.00 58.00 271 SER A N 1
ATOM 2162 C CA . SER A 1 271 ? 29.592 0.943 -97.475 1.00 58.00 271 SER A CA 1
ATOM 2163 C C . SER A 1 271 ? 28.213 1.503 -97.045 1.00 58.00 271 SER A C 1
ATOM 2165 O O . SER A 1 271 ? 27.915 1.590 -95.855 1.00 58.00 271 SER A O 1
ATOM 2167 N N . VAL A 1 272 ? 27.319 1.861 -97.976 1.00 59.78 272 VAL A N 1
ATOM 2168 C CA . VAL A 1 272 ? 26.138 2.700 -97.643 1.00 59.78 272 VAL A CA 1
ATOM 2169 C C . VAL A 1 272 ? 24.942 1.908 -97.090 1.00 59.78 272 VAL A C 1
ATOM 2171 O O . VAL A 1 272 ? 24.259 2.373 -96.180 1.00 59.78 272 VAL A O 1
ATOM 2174 N N . ALA A 1 273 ? 24.688 0.690 -97.578 1.00 60.88 273 ALA A N 1
ATOM 2175 C CA . ALA A 1 273 ? 23.556 -0.124 -97.114 1.00 60.88 273 ALA A CA 1
ATOM 2176 C C . ALA A 1 273 ? 23.744 -0.659 -95.678 1.00 60.88 273 ALA A C 1
ATOM 2178 O O . ALA A 1 273 ? 22.761 -0.873 -94.964 1.00 60.88 273 ALA A O 1
ATOM 2179 N N . GLY A 1 274 ? 24.996 -0.836 -95.237 1.00 68.62 274 GLY A N 1
ATOM 2180 C CA . GLY A 1 274 ? 25.324 -1.272 -93.877 1.00 68.62 274 GLY A CA 1
ATOM 2181 C C . GLY A 1 274 ? 24.919 -0.253 -92.807 1.00 68.62 274 GLY A C 1
ATOM 2182 O O . GLY A 1 274 ? 24.388 -0.642 -91.770 1.00 68.62 274 GLY A O 1
ATOM 2183 N N . GLY A 1 275 ? 25.077 1.048 -93.085 1.00 74.56 275 GLY A N 1
ATOM 2184 C CA . GLY A 1 275 ? 24.752 2.119 -92.135 1.00 74.56 275 GLY A CA 1
ATOM 2185 C C . GLY A 1 275 ? 23.282 2.124 -91.701 1.00 74.56 275 GLY A C 1
ATOM 2186 O O . GLY A 1 275 ? 22.989 2.104 -90.507 1.00 74.56 275 GLY A O 1
ATOM 2187 N N . TYR A 1 276 ? 22.344 2.052 -92.653 1.00 74.12 276 TYR A N 1
ATOM 2188 C CA . TYR A 1 276 ? 20.905 2.042 -92.346 1.00 74.12 276 TYR A CA 1
ATOM 2189 C C . TYR A 1 276 ? 20.457 0.790 -91.579 1.00 74.12 276 TYR A C 1
ATOM 2191 O O . TYR A 1 276 ? 19.555 0.861 -90.743 1.00 74.12 276 TYR A O 1
ATOM 2199 N N . GLN A 1 277 ? 21.086 -0.358 -91.844 1.00 76.94 277 GLN A N 1
ATOM 2200 C CA . GLN A 1 277 ? 20.779 -1.603 -91.144 1.00 76.94 277 GLN A CA 1
ATOM 2201 C C . GLN A 1 277 ? 21.233 -1.563 -89.678 1.00 76.94 277 GLN A C 1
ATOM 2203 O O . GLN A 1 277 ? 20.512 -2.061 -88.810 1.00 76.94 277 GLN A O 1
ATOM 2208 N N . THR A 1 278 ? 22.383 -0.950 -89.398 1.00 78.94 278 THR A N 1
ATOM 2209 C CA . THR A 1 278 ? 22.889 -0.766 -88.032 1.00 78.94 278 THR A CA 1
ATOM 2210 C C . THR A 1 278 ? 21.995 0.181 -87.233 1.00 78.94 278 THR A C 1
ATOM 2212 O O . THR A 1 278 ? 21.500 -0.212 -86.177 1.00 78.94 278 THR A O 1
ATOM 2215 N N . SER A 1 279 ? 21.672 1.364 -87.769 1.00 74.31 279 SER A N 1
ATOM 2216 C CA . SER A 1 279 ? 20.827 2.345 -87.066 1.00 74.31 279 SER A CA 1
ATOM 2217 C C . SER A 1 279 ? 19.407 1.830 -86.788 1.00 74.31 279 SER A C 1
ATOM 2219 O O . SER A 1 279 ? 18.842 2.096 -85.732 1.00 74.31 279 SER A O 1
ATOM 2221 N N . ALA A 1 280 ? 18.828 1.013 -87.678 1.00 78.25 280 ALA A N 1
ATOM 2222 C CA . ALA A 1 280 ? 17.545 0.355 -87.404 1.00 78.25 280 ALA A CA 1
ATOM 2223 C C . ALA A 1 280 ? 17.619 -0.624 -86.211 1.00 78.25 280 ALA A C 1
ATOM 2225 O O . ALA A 1 280 ? 16.643 -0.801 -85.480 1.00 78.25 280 ALA A O 1
ATOM 2226 N N . GLY A 1 281 ? 18.768 -1.279 -86.009 1.00 80.19 281 GLY A N 1
ATOM 2227 C CA . GLY A 1 281 ? 19.005 -2.167 -84.871 1.00 80.19 281 GLY A CA 1
ATOM 2228 C C . GLY A 1 281 ? 19.062 -1.424 -83.533 1.00 80.19 281 GLY A C 1
ATOM 2229 O O . GLY A 1 281 ? 18.535 -1.925 -82.537 1.00 80.19 281 GLY A O 1
ATOM 2230 N N . GLU A 1 282 ? 19.642 -0.225 -83.523 1.00 83.12 282 GLU A N 1
ATOM 2231 C CA . GLU A 1 282 ? 19.734 0.644 -82.343 1.00 83.12 282 GLU A CA 1
ATOM 2232 C C . GLU A 1 282 ? 18.348 1.151 -81.912 1.00 83.12 282 GLU A C 1
ATOM 2234 O O . GLU A 1 282 ? 17.943 0.930 -80.768 1.00 83.12 282 GLU A O 1
ATOM 2239 N N . GLU A 1 283 ? 17.551 1.677 -82.848 1.00 79.06 283 GLU A N 1
ATOM 2240 C CA . GLU A 1 283 ? 16.167 2.124 -82.596 1.00 79.06 283 GLU A CA 1
ATOM 2241 C C . GLU A 1 283 ? 15.279 1.001 -82.026 1.00 79.06 283 GLU A C 1
ATOM 2243 O O . GLU A 1 283 ? 14.461 1.211 -81.123 1.00 79.06 283 GLU A O 1
ATOM 2248 N N . LYS A 1 284 ? 15.477 -0.245 -82.480 1.00 85.25 284 LYS A N 1
ATOM 2249 C CA . LYS A 1 284 ? 14.783 -1.419 -81.925 1.00 85.25 284 LYS A CA 1
ATOM 2250 C C . LYS A 1 284 ? 15.133 -1.659 -80.455 1.00 85.25 284 LYS A C 1
ATOM 2252 O O . LYS A 1 284 ? 14.264 -2.046 -79.660 1.00 85.25 284 LYS A O 1
ATOM 2257 N N . ALA A 1 285 ? 16.408 -1.510 -80.101 1.00 83.06 285 ALA A N 1
ATOM 2258 C CA . ALA A 1 285 ? 16.880 -1.706 -78.737 1.00 83.06 285 ALA A CA 1
ATOM 2259 C C . ALA A 1 285 ? 16.293 -0.634 -77.807 1.00 83.06 285 ALA A C 1
ATOM 2261 O O . ALA A 1 285 ? 15.784 -0.971 -76.734 1.00 83.06 285 ALA A O 1
ATOM 2262 N N . GLU A 1 286 ? 16.266 0.624 -78.246 1.00 82.06 286 GLU A N 1
ATOM 2263 C CA . GLU A 1 286 ? 15.671 1.740 -77.505 1.00 82.06 286 GLU A CA 1
ATOM 2264 C C . GLU A 1 286 ? 14.156 1.583 -77.336 1.00 82.06 286 GLU A C 1
ATOM 2266 O O . GLU A 1 286 ? 13.645 1.683 -76.216 1.00 82.06 286 GLU A O 1
ATOM 2271 N N . ALA A 1 287 ? 13.436 1.195 -78.395 1.00 80.06 287 ALA A N 1
ATOM 2272 C CA . ALA A 1 287 ? 12.010 0.881 -78.315 1.00 80.06 287 ALA A CA 1
ATOM 2273 C C . ALA A 1 287 ? 11.717 -0.193 -77.251 1.00 80.06 287 ALA A C 1
ATOM 2275 O O . ALA A 1 287 ? 10.764 -0.070 -76.473 1.00 80.06 287 ALA A O 1
ATOM 2276 N N . ASN A 1 288 ? 12.541 -1.244 -77.184 1.00 85.75 288 ASN A N 1
ATOM 2277 C CA . ASN A 1 288 ? 12.390 -2.308 -76.194 1.00 85.75 288 ASN A CA 1
ATOM 2278 C C . ASN A 1 288 ? 12.708 -1.835 -74.767 1.00 85.75 288 ASN A C 1
ATOM 2280 O O . ASN A 1 288 ? 12.010 -2.255 -73.842 1.00 85.75 288 ASN A O 1
ATOM 2284 N N . ARG A 1 289 ? 13.704 -0.959 -74.574 1.00 83.75 289 ARG A N 1
ATOM 2285 C CA . ARG A 1 289 ? 14.013 -0.358 -73.263 1.00 83.75 289 ARG A CA 1
ATOM 2286 C C . ARG A 1 289 ? 12.825 0.444 -72.732 1.00 83.75 289 ARG A C 1
ATOM 2288 O O . ARG A 1 289 ? 12.353 0.172 -71.631 1.00 83.75 289 ARG A O 1
ATOM 2295 N N . TRP A 1 290 ? 12.265 1.344 -73.542 1.00 85.25 290 TRP A N 1
ATOM 2296 C CA . TRP A 1 290 ? 11.089 2.136 -73.157 1.00 85.25 290 TRP A CA 1
ATOM 2297 C C . TRP A 1 290 ? 9.851 1.280 -72.864 1.00 85.25 290 TRP A C 1
ATOM 2299 O O . TRP A 1 290 ? 9.073 1.600 -71.965 1.00 85.25 290 TRP A O 1
ATOM 2309 N N . ARG A 1 291 ? 9.692 0.147 -73.563 1.00 86.69 291 ARG A N 1
ATOM 2310 C CA . ARG A 1 291 ? 8.622 -0.820 -73.280 1.00 86.69 291 ARG A CA 1
ATOM 2311 C C . ARG A 1 291 ? 8.769 -1.446 -71.893 1.00 86.69 291 ARG A C 1
ATOM 2313 O O . ARG A 1 291 ? 7.776 -1.559 -71.180 1.00 86.69 291 ARG A O 1
ATOM 2320 N N . TRP A 1 292 ? 9.982 -1.849 -71.517 1.00 86.44 292 TRP A N 1
ATOM 2321 C CA . TRP A 1 292 ? 10.247 -2.415 -70.192 1.00 86.44 292 TRP A CA 1
ATOM 2322 C C . TRP A 1 292 ? 10.013 -1.397 -69.075 1.00 86.44 292 TRP A C 1
ATOM 2324 O O . TRP A 1 292 ? 9.409 -1.748 -68.066 1.00 86.44 292 TRP A O 1
ATOM 2334 N N . ILE A 1 293 ? 10.395 -0.134 -69.284 1.00 86.06 293 ILE A N 1
ATOM 2335 C CA . ILE A 1 293 ? 10.127 0.952 -68.327 1.00 86.06 293 ILE A CA 1
ATOM 2336 C C . ILE A 1 293 ? 8.616 1.160 -68.148 1.00 86.06 293 ILE A C 1
ATOM 2338 O O . ILE A 1 293 ? 8.132 1.215 -67.021 1.00 86.06 293 ILE A O 1
ATOM 2342 N N . SER A 1 294 ? 7.851 1.202 -69.244 1.00 86.75 294 SER A N 1
ATOM 2343 C CA . SER A 1 294 ? 6.387 1.319 -69.187 1.00 86.75 294 SER A CA 1
ATOM 2344 C C . SER A 1 294 ? 5.747 0.167 -68.403 1.00 86.75 294 SER A C 1
ATOM 2346 O O . SER A 1 294 ? 4.891 0.394 -67.546 1.00 86.75 294 SER A O 1
ATOM 2348 N N . LEU A 1 295 ? 6.214 -1.066 -68.634 1.00 87.19 295 LEU A N 1
ATOM 2349 C CA . LEU A 1 295 ? 5.743 -2.254 -67.922 1.00 87.19 295 LEU A CA 1
ATOM 2350 C C . LEU A 1 295 ? 6.080 -2.199 -66.423 1.00 87.19 295 LEU A C 1
ATOM 2352 O O . LEU A 1 295 ? 5.245 -2.562 -65.598 1.00 87.19 295 LEU A O 1
ATOM 2356 N N . ALA A 1 296 ? 7.271 -1.706 -66.070 1.00 88.50 296 ALA A N 1
ATOM 2357 C CA . ALA A 1 296 ? 7.693 -1.529 -64.684 1.00 88.50 296 ALA A CA 1
ATOM 2358 C C . ALA A 1 296 ? 6.827 -0.494 -63.944 1.00 88.50 296 ALA A C 1
ATOM 2360 O O . ALA A 1 296 ? 6.408 -0.753 -62.818 1.00 88.50 296 ALA A O 1
ATOM 2361 N N . CYS A 1 297 ? 6.486 0.636 -64.579 1.00 86.06 297 CYS A N 1
ATOM 2362 C CA . CYS A 1 297 ? 5.577 1.631 -63.997 1.00 86.06 297 CYS A CA 1
ATOM 2363 C C . CYS A 1 297 ? 4.174 1.056 -63.737 1.00 86.06 297 CYS A C 1
ATOM 2365 O O . CYS A 1 297 ? 3.594 1.312 -62.682 1.00 86.06 297 CYS A O 1
ATOM 2367 N N . LEU A 1 298 ? 3.638 0.250 -64.662 1.00 84.88 298 LEU A N 1
ATOM 2368 C CA . LEU A 1 298 ? 2.348 -0.424 -64.465 1.00 84.88 298 LEU A CA 1
ATOM 2369 C C . LEU A 1 298 ? 2.409 -1.467 -63.342 1.00 84.88 298 LEU A C 1
ATOM 2371 O O . LEU A 1 298 ? 1.501 -1.528 -62.517 1.00 84.88 298 LEU A O 1
ATOM 2375 N N . ALA A 1 299 ? 3.484 -2.255 -63.275 1.00 86.19 299 ALA A N 1
ATOM 2376 C CA . ALA A 1 299 ? 3.680 -3.230 -62.207 1.00 86.19 299 ALA A CA 1
ATOM 2377 C C . ALA A 1 299 ? 3.774 -2.553 -60.830 1.00 86.19 299 ALA A C 1
ATOM 2379 O O . ALA A 1 299 ? 3.125 -3.000 -59.887 1.00 86.19 299 ALA A O 1
ATOM 2380 N N . ALA A 1 300 ? 4.504 -1.438 -60.723 1.00 85.19 300 ALA A N 1
ATOM 2381 C CA . ALA A 1 300 ? 4.602 -0.656 -59.492 1.00 85.19 300 ALA A CA 1
ATOM 2382 C C . ALA A 1 300 ? 3.237 -0.110 -59.038 1.00 85.19 300 ALA A C 1
ATOM 2384 O O . ALA A 1 300 ? 2.911 -0.202 -57.857 1.00 85.19 300 ALA A O 1
ATOM 2385 N N . ALA A 1 301 ? 2.412 0.387 -59.969 1.00 84.12 301 ALA A N 1
ATOM 2386 C CA . ALA A 1 301 ? 1.056 0.846 -59.662 1.00 84.12 301 ALA A CA 1
ATOM 2387 C C . ALA A 1 301 ? 0.170 -0.285 -59.106 1.00 84.12 301 ALA A C 1
ATOM 2389 O O . ALA A 1 301 ? -0.538 -0.091 -58.120 1.00 84.12 301 ALA A O 1
ATOM 2390 N N . ILE A 1 302 ? 0.237 -1.479 -59.706 1.00 82.56 302 ILE A N 1
ATOM 2391 C CA . ILE A 1 302 ? -0.533 -2.652 -59.261 1.00 82.56 302 ILE A CA 1
ATOM 2392 C C . ILE A 1 302 ? -0.059 -3.129 -57.883 1.00 82.56 302 ILE A C 1
ATOM 2394 O O . ILE A 1 302 ? -0.888 -3.393 -57.014 1.00 82.56 302 ILE A O 1
ATOM 2398 N N . ILE A 1 303 ? 1.257 -3.209 -57.661 1.00 85.44 303 ILE A N 1
ATOM 2399 C CA . ILE A 1 303 ? 1.831 -3.607 -56.368 1.00 85.44 303 ILE A CA 1
ATOM 2400 C C . ILE A 1 303 ? 1.421 -2.611 -55.280 1.00 85.44 303 ILE A C 1
ATOM 2402 O O . ILE A 1 303 ? 0.973 -3.027 -54.216 1.00 85.44 303 ILE A O 1
ATOM 2406 N N . TRP A 1 304 ? 1.510 -1.307 -55.553 1.00 84.50 304 TRP A N 1
ATOM 2407 C CA . TRP A 1 304 ? 1.097 -0.255 -54.622 1.00 84.50 304 TRP A CA 1
ATOM 2408 C C . TRP A 1 304 ? -0.378 -0.378 -54.215 1.00 84.50 304 TRP A C 1
ATOM 2410 O O . TRP A 1 304 ? -0.695 -0.369 -53.023 1.00 84.50 304 TRP A O 1
ATOM 2420 N N . LEU A 1 305 ? -1.276 -0.557 -55.188 1.00 81.50 305 LEU A N 1
ATOM 2421 C CA . LEU A 1 305 ? -2.700 -0.768 -54.919 1.00 81.50 305 LEU A CA 1
ATOM 2422 C C . LEU A 1 305 ? -2.956 -2.069 -54.146 1.00 81.50 305 LEU A C 1
ATOM 2424 O O . LEU A 1 305 ? -3.778 -2.079 -53.234 1.00 81.50 305 LEU A O 1
ATOM 2428 N N . GLY A 1 306 ? -2.234 -3.147 -54.464 1.00 78.62 306 GLY A N 1
ATOM 2429 C CA . GLY A 1 306 ? -2.326 -4.424 -53.753 1.00 78.62 306 GLY A CA 1
ATOM 2430 C C . GLY A 1 306 ? -1.876 -4.328 -52.293 1.00 78.62 306 GLY A C 1
ATOM 2431 O O . GLY A 1 306 ? -2.550 -4.857 -51.410 1.00 78.62 306 GLY A O 1
ATOM 2432 N N . VAL A 1 307 ? -0.789 -3.597 -52.022 1.00 82.06 307 VAL A N 1
ATOM 2433 C CA . VAL A 1 307 ? -0.323 -3.318 -50.654 1.00 82.06 307 VAL A CA 1
ATOM 2434 C C . VAL A 1 307 ? -1.379 -2.536 -49.882 1.00 82.06 307 VAL A C 1
ATOM 2436 O O . VAL A 1 307 ? -1.713 -2.928 -48.768 1.00 82.06 307 VAL A O 1
ATOM 2439 N N . LYS A 1 308 ? -1.958 -1.486 -50.479 1.00 80.06 308 LYS A N 1
ATOM 2440 C CA . LYS A 1 308 ? -3.024 -0.704 -49.834 1.00 80.06 308 LYS A CA 1
ATOM 2441 C C . LYS A 1 308 ? -4.305 -1.502 -49.603 1.00 80.06 308 LYS A C 1
ATOM 2443 O O . LYS A 1 308 ? -4.948 -1.328 -48.573 1.00 80.06 308 LYS A O 1
ATOM 2448 N N . TYR A 1 309 ? -4.651 -2.406 -50.516 1.00 75.19 309 TYR A N 1
ATOM 2449 C CA . TYR A 1 309 ? -5.773 -3.323 -50.331 1.00 75.19 309 TYR A CA 1
ATOM 2450 C C . TYR A 1 309 ? -5.543 -4.283 -49.152 1.00 75.19 309 TYR A C 1
ATOM 2452 O O . TYR A 1 309 ? -6.455 -4.500 -48.359 1.00 75.19 309 TYR A O 1
ATOM 2460 N N . TRP A 1 310 ? -4.329 -4.827 -49.003 1.00 74.38 310 TRP A N 1
ATOM 2461 C CA . TRP A 1 310 ? -4.001 -5.752 -47.912 1.00 74.38 310 TRP A CA 1
ATOM 2462 C C . TRP A 1 310 ? -3.844 -5.061 -46.553 1.00 74.38 310 TRP A C 1
ATOM 2464 O O . TRP A 1 310 ? -4.302 -5.593 -45.545 1.00 74.38 310 TRP A O 1
ATOM 2474 N N . SER A 1 311 ? -3.236 -3.872 -46.508 1.00 73.81 311 SER A N 1
ATOM 2475 C CA . SER A 1 311 ? -3.041 -3.123 -45.260 1.00 73.81 311 SER A CA 1
ATOM 2476 C C . SER A 1 311 ? -4.330 -2.513 -44.701 1.00 73.81 311 SER A C 1
ATOM 2478 O O . SER A 1 311 ? -4.341 -2.063 -43.558 1.00 73.81 311 SER A O 1
ATOM 2480 N N . GLY A 1 312 ? -5.397 -2.468 -45.504 1.00 67.50 312 GLY A N 1
ATOM 2481 C CA . GLY A 1 312 ? -6.604 -1.707 -45.205 1.00 67.50 312 GLY A CA 1
ATOM 2482 C C . GLY A 1 312 ? -6.370 -0.194 -45.275 1.00 67.50 312 GLY A C 1
ATOM 2483 O O . GLY A 1 312 ? -5.235 0.290 -45.260 1.00 67.50 312 GLY A O 1
ATOM 2484 N N . PHE A 1 313 ? -7.465 0.561 -45.367 1.00 70.69 313 PHE A N 1
ATOM 2485 C CA . PHE A 1 313 ? -7.449 2.007 -45.148 1.00 70.69 313 PHE A CA 1
ATOM 2486 C C . PHE A 1 313 ? -7.680 2.269 -43.662 1.00 70.69 313 PHE A C 1
ATOM 2488 O O . PHE A 1 313 ? -8.575 1.670 -43.063 1.00 70.69 313 PHE A O 1
ATOM 2495 N N . SER A 1 314 ? -6.881 3.148 -43.059 1.00 63.91 314 SER A N 1
ATOM 2496 C CA . SER A 1 314 ? -7.074 3.518 -41.659 1.00 63.91 314 SER A CA 1
ATOM 2497 C C . SER A 1 314 ? -8.439 4.190 -41.469 1.00 63.91 314 SER A C 1
ATOM 2499 O O . SER A 1 314 ? -8.910 4.932 -42.330 1.00 63.91 314 SER A O 1
ATOM 2501 N N . THR A 1 315 ? -9.106 3.927 -40.346 1.00 59.94 315 THR A N 1
ATOM 2502 C CA . THR A 1 315 ? -10.327 4.645 -39.953 1.00 59.94 315 THR A CA 1
ATOM 2503 C C . THR A 1 315 ? -9.955 5.844 -39.090 1.00 59.94 315 THR A C 1
ATOM 2505 O O . THR A 1 315 ? -9.098 5.739 -38.212 1.00 59.94 315 THR A O 1
ATOM 2508 N N . THR A 1 316 ? -10.601 6.990 -39.304 1.00 57.94 316 THR A N 1
ATOM 2509 C CA . THR A 1 316 ? -10.450 8.160 -38.425 1.00 57.94 316 THR A CA 1
ATOM 2510 C C . THR A 1 316 ? -10.964 7.829 -37.017 1.00 57.94 316 THR A C 1
ATOM 2512 O O . THR A 1 316 ? -11.819 6.962 -36.858 1.00 57.94 316 THR A O 1
ATOM 2515 N N . THR A 1 317 ? -10.503 8.549 -35.989 1.00 55.50 317 THR A N 1
ATOM 2516 C CA . THR A 1 317 ? -10.864 8.379 -34.562 1.00 55.50 317 THR A CA 1
ATOM 2517 C C . THR A 1 317 ? -12.379 8.366 -34.275 1.00 55.50 317 THR A C 1
ATOM 2519 O O . THR A 1 317 ? -12.796 7.946 -33.203 1.00 55.50 317 THR A O 1
ATOM 2522 N N . ALA A 1 318 ? -13.208 8.794 -35.234 1.00 54.88 318 ALA A N 1
ATOM 2523 C CA . ALA A 1 318 ? -14.672 8.769 -35.191 1.00 54.88 318 ALA A CA 1
ATOM 2524 C C . ALA A 1 318 ? -15.322 7.583 -35.952 1.00 54.88 318 ALA A C 1
ATOM 2526 O O . ALA A 1 318 ? -16.518 7.620 -36.219 1.00 54.88 318 ALA A O 1
ATOM 2527 N N . GLY A 1 319 ? -14.560 6.554 -36.347 1.00 54.66 319 GLY A N 1
ATOM 2528 C CA . GLY A 1 319 ? -15.074 5.365 -37.050 1.00 54.66 319 GLY A CA 1
ATOM 2529 C C . GLY A 1 319 ? -15.413 5.572 -38.534 1.00 54.66 319 GLY A C 1
ATOM 2530 O O . GLY A 1 319 ? -15.998 4.692 -39.156 1.00 54.66 319 GLY A O 1
ATOM 2531 N N . GLY A 1 320 ? -15.055 6.723 -39.113 1.00 65.94 320 GLY A N 1
ATOM 2532 C CA . GLY A 1 320 ? -15.269 7.041 -40.529 1.00 65.94 320 GLY A CA 1
ATOM 2533 C C . GLY A 1 320 ? -14.076 6.694 -41.431 1.00 65.94 320 GLY A C 1
ATOM 2534 O O . GLY A 1 320 ? -12.939 6.586 -40.968 1.00 65.94 320 GLY A O 1
ATOM 2535 N N . LEU A 1 321 ? -14.336 6.563 -42.736 1.00 65.56 321 LEU A N 1
ATOM 2536 C CA . LEU A 1 321 ? -13.320 6.396 -43.785 1.00 65.56 321 LEU A CA 1
ATOM 2537 C C . LEU A 1 321 ? -12.335 7.581 -43.817 1.00 65.56 321 LEU A C 1
ATOM 2539 O O . LEU A 1 321 ? -12.746 8.740 -43.897 1.00 65.56 321 LEU A O 1
ATOM 2543 N N . ASN A 1 322 ? -11.030 7.291 -43.816 1.00 74.12 322 ASN A N 1
ATOM 2544 C CA . ASN A 1 322 ? -9.972 8.300 -43.888 1.00 74.12 322 ASN A CA 1
ATOM 2545 C C . ASN A 1 322 ? -9.731 8.750 -45.342 1.00 74.12 322 ASN A C 1
ATOM 2547 O O . ASN A 1 322 ? -8.831 8.280 -46.039 1.00 74.12 322 ASN A O 1
ATOM 2551 N N . TRP A 1 323 ? -10.569 9.679 -45.807 1.00 76.44 323 TRP A N 1
ATOM 2552 C CA . TRP A 1 323 ? -10.504 10.282 -47.144 1.00 76.44 323 TRP A CA 1
ATOM 2553 C C . TRP A 1 323 ? -9.113 10.797 -47.566 1.00 76.44 323 TRP A C 1
ATOM 2555 O O . TRP A 1 323 ? -8.723 10.544 -48.709 1.00 76.44 323 TRP A O 1
ATOM 2565 N N . PRO A 1 324 ? -8.322 11.457 -46.694 1.00 76.56 324 PRO A N 1
ATOM 2566 C CA . PRO A 1 324 ? -6.942 11.834 -47.010 1.00 76.56 324 PRO A CA 1
ATOM 2567 C C . PRO A 1 324 ? -6.055 10.668 -47.468 1.00 76.56 324 PRO A C 1
ATOM 2569 O O . PRO A 1 324 ? -5.250 10.813 -48.391 1.00 76.56 324 PRO A O 1
ATOM 2572 N N . GLU A 1 325 ? -6.209 9.488 -46.869 1.00 73.38 325 GLU A N 1
ATOM 2573 C CA . GLU A 1 325 ? -5.408 8.315 -47.225 1.00 73.38 325 GLU A CA 1
ATOM 2574 C C . GLU A 1 325 ? -5.795 7.745 -48.602 1.00 73.38 325 GLU A C 1
ATOM 2576 O O . GLU A 1 325 ? -4.942 7.341 -49.393 1.00 73.38 325 GLU A O 1
ATOM 2581 N N . ILE A 1 326 ? -7.083 7.782 -48.939 1.00 77.75 326 ILE A N 1
ATOM 2582 C CA . ILE A 1 326 ? -7.592 7.345 -50.247 1.00 77.75 326 ILE A CA 1
ATOM 2583 C C . ILE A 1 326 ? -7.131 8.304 -51.354 1.00 77.75 326 ILE A C 1
ATOM 2585 O O . ILE A 1 326 ? -6.693 7.876 -52.427 1.00 77.75 326 ILE A O 1
ATOM 2589 N N . ILE A 1 327 ? -7.173 9.613 -51.095 1.00 75.69 327 ILE A N 1
ATOM 2590 C CA . ILE A 1 327 ? -6.741 10.646 -52.050 1.00 75.69 327 ILE A CA 1
ATOM 2591 C C . ILE A 1 327 ? -5.225 10.565 -52.305 1.00 75.69 327 ILE A C 1
ATOM 2593 O O . ILE A 1 327 ? -4.756 10.715 -53.436 1.00 75.69 327 ILE A O 1
ATOM 2597 N N . THR A 1 328 ? -4.430 10.270 -51.278 1.00 74.75 328 THR A N 1
ATOM 2598 C CA . THR A 1 328 ? -2.976 10.097 -51.435 1.00 74.75 328 THR A CA 1
ATOM 2599 C C . THR A 1 328 ? -2.622 8.802 -52.170 1.00 74.75 328 THR A C 1
ATOM 2601 O O . THR A 1 328 ? -1.781 8.819 -53.069 1.00 74.75 328 THR A O 1
ATOM 2604 N N . ALA A 1 329 ? -3.309 7.691 -51.888 1.00 76.69 329 ALA A N 1
ATOM 2605 C CA . ALA A 1 329 ? -3.091 6.433 -52.605 1.00 76.69 329 ALA A CA 1
ATOM 2606 C C . ALA A 1 329 ? -3.485 6.516 -54.094 1.00 76.69 329 ALA A C 1
ATOM 2608 O O . ALA A 1 329 ? -2.767 5.998 -54.960 1.00 76.69 329 ALA A O 1
ATOM 2609 N N . SER A 1 330 ? -4.596 7.190 -54.400 1.00 75.44 330 SER A N 1
ATOM 2610 C CA . SER A 1 330 ? -5.079 7.388 -55.773 1.00 75.44 330 SER A CA 1
ATOM 2611 C C . SER A 1 330 ? -4.214 8.370 -56.569 1.00 75.44 330 SER A C 1
ATOM 2613 O O . SER A 1 330 ? -3.915 8.099 -57.734 1.00 75.44 330 SER A O 1
ATOM 2615 N N . SER A 1 331 ? -3.725 9.454 -55.954 1.00 77.69 331 SER A N 1
ATOM 2616 C CA . SER A 1 331 ? -2.847 1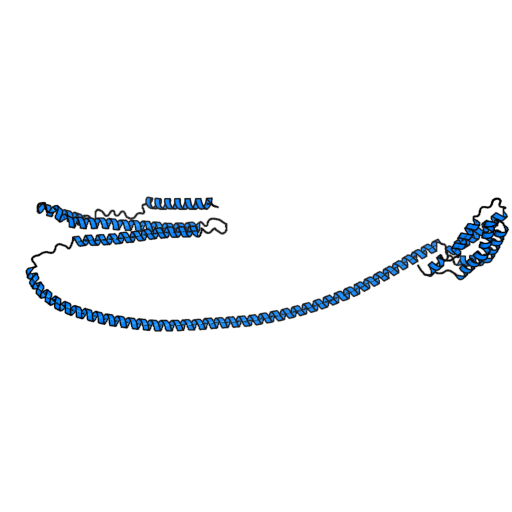0.415 -56.639 1.00 77.69 331 SER A CA 1
ATOM 2617 C C . SER A 1 331 ? -1.502 9.800 -57.042 1.00 77.69 331 SER A C 1
ATOM 2619 O O . SER A 1 331 ? -1.061 9.990 -58.176 1.00 77.69 331 SER A O 1
ATOM 2621 N N . LEU A 1 332 ? -0.891 8.976 -56.184 1.00 78.75 332 LEU A N 1
ATOM 2622 C CA . LEU A 1 332 ? 0.353 8.276 -56.520 1.00 78.75 332 LEU A CA 1
ATOM 2623 C C . LEU A 1 332 ? 0.159 7.262 -57.661 1.00 78.75 332 LEU A C 1
ATOM 2625 O O . LEU A 1 332 ? 0.973 7.181 -58.582 1.00 78.75 332 LEU A O 1
ATOM 2629 N N . THR A 1 333 ? -0.961 6.537 -57.649 1.00 82.94 333 THR A N 1
ATOM 2630 C CA . THR A 1 333 ? -1.340 5.621 -58.738 1.00 82.94 333 THR A CA 1
ATOM 2631 C C . THR A 1 333 ? -1.511 6.371 -60.064 1.00 82.94 333 THR A C 1
ATOM 2633 O O . THR A 1 333 ? -1.030 5.916 -61.103 1.00 82.94 333 THR A O 1
ATOM 2636 N N . ALA A 1 334 ? -2.139 7.552 -60.039 1.00 79.38 334 ALA A N 1
ATOM 2637 C CA . ALA A 1 334 ? -2.327 8.384 -61.225 1.00 79.38 334 ALA A CA 1
ATOM 2638 C C . ALA A 1 334 ? -0.986 8.819 -61.847 1.00 79.38 334 ALA A C 1
ATOM 2640 O O . ALA A 1 334 ? -0.830 8.768 -63.068 1.00 79.38 334 ALA A O 1
ATOM 2641 N N . VAL A 1 335 ? 0.009 9.169 -61.023 1.00 83.00 335 VAL A N 1
ATOM 2642 C CA . VAL A 1 335 ? 1.360 9.520 -61.496 1.00 83.00 335 VAL A CA 1
ATOM 2643 C C . VAL A 1 335 ? 2.018 8.345 -62.224 1.00 83.00 335 VAL A C 1
ATOM 2645 O O . VAL A 1 335 ? 2.549 8.526 -63.323 1.00 83.00 335 VAL A O 1
ATOM 2648 N N . PHE A 1 336 ? 1.938 7.130 -61.671 1.00 84.31 336 PHE A N 1
ATOM 2649 C CA . PHE A 1 336 ? 2.498 5.942 -62.323 1.00 84.31 336 PHE A CA 1
ATOM 2650 C C . PHE A 1 336 ? 1.823 5.624 -63.662 1.00 84.31 336 PHE A C 1
ATOM 2652 O O . PHE A 1 336 ? 2.507 5.251 -64.617 1.00 84.31 336 PHE A O 1
ATOM 2659 N N . LEU A 1 337 ? 0.507 5.820 -63.772 1.00 83.75 337 LEU A N 1
ATOM 2660 C CA . LEU A 1 337 ? -0.223 5.618 -65.027 1.00 83.75 337 LEU A CA 1
ATOM 2661 C C . LEU A 1 337 ? 0.158 6.646 -66.097 1.00 83.75 337 LEU A C 1
ATOM 2663 O O . LEU A 1 337 ? 0.353 6.279 -67.258 1.00 83.75 337 LEU A O 1
ATOM 2667 N N . VAL A 1 338 ? 0.325 7.917 -65.721 1.00 81.19 338 VAL A N 1
ATOM 2668 C CA . VAL A 1 338 ? 0.796 8.962 -66.645 1.00 81.19 338 VAL A CA 1
ATOM 2669 C C . VAL A 1 338 ? 2.217 8.655 -67.127 1.00 81.19 338 VAL A C 1
ATOM 2671 O O . VAL A 1 338 ? 2.485 8.714 -68.331 1.00 81.19 338 VAL A O 1
ATOM 2674 N N . ALA A 1 339 ? 3.113 8.249 -66.222 1.00 81.88 339 ALA A N 1
ATOM 2675 C CA . ALA A 1 339 ? 4.479 7.854 -66.564 1.00 81.88 339 ALA A CA 1
ATOM 2676 C C . ALA A 1 339 ? 4.516 6.624 -67.494 1.00 81.88 339 ALA A C 1
ATOM 2678 O O . ALA A 1 339 ? 5.230 6.617 -68.504 1.00 81.88 339 ALA A O 1
ATOM 2679 N N . ALA A 1 340 ? 3.696 5.607 -67.217 1.00 85.12 340 ALA A N 1
ATOM 2680 C CA . ALA A 1 340 ? 3.552 4.433 -68.074 1.00 85.12 340 ALA A CA 1
ATOM 2681 C C . ALA A 1 340 ? 3.023 4.799 -69.470 1.00 85.12 340 ALA A C 1
ATOM 2683 O O . ALA A 1 340 ? 3.527 4.298 -70.480 1.00 85.12 340 ALA A O 1
ATOM 2684 N N . GLY A 1 341 ? 2.041 5.702 -69.543 1.00 82.44 341 GLY A N 1
ATOM 2685 C CA . GLY A 1 341 ? 1.475 6.190 -70.799 1.00 82.44 341 GLY A CA 1
ATOM 2686 C C . GLY A 1 341 ? 2.486 6.965 -71.646 1.00 82.44 341 GLY A C 1
ATOM 2687 O O . GLY A 1 341 ? 2.570 6.752 -72.859 1.00 82.44 341 GLY A O 1
ATOM 2688 N N . TYR A 1 342 ? 3.295 7.824 -71.021 1.00 85.88 342 TYR A N 1
ATOM 2689 C CA . TYR A 1 342 ? 4.351 8.568 -71.709 1.00 85.88 342 TYR A CA 1
ATOM 2690 C C . TYR A 1 342 ? 5.426 7.637 -72.290 1.00 85.88 342 TYR A C 1
ATOM 2692 O O . TYR A 1 342 ? 5.741 7.702 -73.480 1.00 85.88 342 TYR A O 1
ATOM 2700 N N . THR A 1 343 ? 5.942 6.719 -71.476 1.00 88.00 343 THR A N 1
ATOM 2701 C CA . THR A 1 343 ? 7.007 5.781 -71.876 1.00 88.00 343 THR A CA 1
ATOM 2702 C C . THR A 1 343 ? 6.541 4.774 -72.932 1.00 88.00 343 THR A C 1
ATOM 2704 O O . THR A 1 343 ? 7.296 4.444 -73.847 1.00 88.00 343 THR A O 1
ATOM 2707 N N . SER A 1 344 ? 5.270 4.359 -72.898 1.00 82.38 344 SER A N 1
ATOM 2708 C CA . SER A 1 344 ? 4.656 3.547 -73.959 1.00 82.38 344 SER A CA 1
ATOM 2709 C C . SER A 1 344 ? 4.624 4.282 -75.307 1.00 82.38 344 SER A C 1
ATOM 2711 O O . SER A 1 344 ? 4.957 3.710 -76.349 1.00 82.38 344 SER A O 1
ATOM 2713 N N . ARG A 1 345 ? 4.285 5.580 -75.301 1.00 80.44 345 ARG A N 1
ATOM 2714 C CA . ARG A 1 345 ? 4.295 6.413 -76.515 1.00 80.44 345 ARG A CA 1
ATOM 2715 C C . ARG A 1 345 ? 5.710 6.618 -77.059 1.00 80.44 345 ARG A C 1
ATOM 2717 O O . ARG A 1 345 ? 5.886 6.531 -78.270 1.00 80.44 345 ARG A O 1
ATOM 2724 N N . GLN A 1 346 ? 6.705 6.809 -76.190 1.00 83.62 346 GLN A N 1
ATOM 2725 C CA . GLN A 1 346 ? 8.114 6.883 -76.599 1.00 83.62 346 GLN A CA 1
ATOM 2726 C C . GLN A 1 346 ? 8.606 5.570 -77.224 1.00 83.62 346 GLN A C 1
ATOM 2728 O O . GLN A 1 346 ? 9.196 5.578 -78.301 1.00 83.62 346 GLN A O 1
ATOM 2733 N N . SER A 1 347 ? 8.263 4.421 -76.633 1.00 86.75 347 SER A N 1
ATOM 2734 C CA . SER A 1 347 ? 8.554 3.106 -77.227 1.00 86.75 347 SER A CA 1
ATOM 2735 C C . SER A 1 347 ? 7.983 2.966 -78.646 1.00 86.75 347 SER A C 1
ATOM 2737 O O . SER A 1 347 ? 8.644 2.432 -79.539 1.00 86.75 347 SER A O 1
ATOM 2739 N N . LYS A 1 348 ? 6.766 3.477 -78.877 1.00 81.25 348 LYS A N 1
ATOM 2740 C CA . LYS A 1 348 ? 6.123 3.450 -80.196 1.00 81.25 348 LYS A CA 1
ATOM 2741 C C . LYS A 1 348 ? 6.858 4.315 -81.226 1.00 81.25 348 LYS A C 1
ATOM 2743 O O . LYS A 1 348 ? 6.997 3.873 -82.361 1.00 81.25 348 LYS A O 1
ATOM 2748 N N . LEU A 1 349 ? 7.353 5.489 -80.832 1.00 82.50 349 LEU A N 1
ATOM 2749 C CA . LEU A 1 349 ? 8.093 6.393 -81.719 1.00 82.50 349 LEU A CA 1
ATOM 2750 C C . LEU A 1 349 ? 9.355 5.722 -82.284 1.00 82.50 349 LEU A C 1
ATOM 2752 O O . LEU A 1 349 ? 9.513 5.638 -83.499 1.00 82.50 349 LEU A O 1
ATOM 2756 N N . HIS A 1 350 ? 10.190 5.156 -81.411 1.00 84.25 350 HIS A N 1
ATOM 2757 C CA . HIS A 1 350 ? 11.389 4.415 -81.817 1.00 84.25 350 HIS A CA 1
ATOM 2758 C C . HIS A 1 350 ? 11.054 3.198 -82.697 1.00 84.25 350 HIS A C 1
ATOM 2760 O O . HIS A 1 350 ? 11.752 2.893 -83.661 1.00 84.25 350 HIS A O 1
ATOM 2766 N N . ARG A 1 351 ? 9.925 2.518 -82.440 1.00 83.88 351 ARG A N 1
ATOM 2767 C CA . ARG A 1 351 ? 9.463 1.398 -83.279 1.00 83.88 351 ARG A CA 1
ATOM 2768 C C . ARG A 1 351 ? 9.064 1.841 -84.691 1.00 83.88 351 ARG A C 1
ATOM 2770 O O . ARG A 1 351 ? 9.219 1.073 -85.641 1.00 83.88 351 ARG A O 1
ATOM 2777 N N . ASP A 1 352 ? 8.511 3.038 -84.836 1.00 82.06 352 ASP A N 1
ATOM 2778 C CA . ASP A 1 352 ? 8.142 3.577 -86.144 1.00 82.06 352 ASP A CA 1
ATOM 2779 C C . ASP A 1 352 ? 9.393 4.049 -86.916 1.00 82.06 352 ASP A C 1
ATOM 2781 O O . ASP A 1 352 ? 9.496 3.779 -88.116 1.00 82.06 352 ASP A O 1
ATOM 2785 N N . ASN A 1 353 ? 10.400 4.599 -86.225 1.00 79.25 353 ASN A N 1
ATOM 2786 C CA . ASN A 1 353 ? 11.717 4.909 -86.801 1.00 79.25 353 ASN A CA 1
ATOM 2787 C C . ASN A 1 353 ? 12.486 3.650 -87.238 1.00 79.25 353 ASN A C 1
ATOM 2789 O O . ASN A 1 353 ? 13.023 3.616 -88.346 1.00 79.25 353 ASN A O 1
ATOM 2793 N N . GLU A 1 354 ? 12.478 2.585 -86.425 1.00 85.56 354 GLU A N 1
ATOM 2794 C CA . GLU A 1 354 ? 13.052 1.275 -86.773 1.00 85.56 354 GLU A CA 1
ATOM 2795 C C . GLU A 1 354 ? 12.514 0.786 -88.127 1.00 85.56 354 GLU A C 1
ATOM 2797 O O . GLU A 1 354 ? 13.281 0.388 -89.007 1.00 85.56 354 GLU A O 1
ATOM 2802 N N . LYS A 1 355 ? 11.186 0.814 -88.311 1.00 83.75 355 LYS A N 1
ATOM 2803 C CA . LYS A 1 355 ? 10.542 0.345 -89.549 1.00 83.75 355 LYS A CA 1
ATOM 2804 C C . LYS A 1 355 ? 10.973 1.169 -90.758 1.00 83.75 355 LYS A C 1
ATOM 2806 O O . LYS A 1 355 ? 11.230 0.588 -91.810 1.00 83.75 355 LYS A O 1
ATOM 2811 N N . LEU A 1 356 ? 11.073 2.487 -90.596 1.00 80.88 356 LEU A N 1
ATOM 2812 C CA . LEU A 1 356 ? 11.471 3.413 -91.653 1.00 80.88 356 LEU A CA 1
ATOM 2813 C C . LEU A 1 356 ? 12.933 3.200 -92.079 1.00 80.88 356 LEU A C 1
ATOM 2815 O O . LEU A 1 356 ? 13.214 3.005 -93.262 1.00 80.88 356 LEU A O 1
ATOM 2819 N N . LEU A 1 357 ? 13.863 3.131 -91.125 1.00 82.06 357 LEU A N 1
ATOM 2820 C CA . LEU A 1 357 ? 15.279 2.871 -91.416 1.00 82.06 357 LEU A CA 1
ATOM 2821 C C . LEU A 1 357 ? 15.484 1.494 -92.052 1.00 82.06 357 LEU A C 1
ATOM 2823 O O . LEU A 1 357 ? 16.268 1.334 -92.987 1.00 82.06 357 LEU A O 1
ATOM 2827 N N . ARG A 1 358 ? 14.724 0.493 -91.599 1.00 84.44 358 ARG A N 1
ATOM 2828 C CA . ARG A 1 358 ? 14.769 -0.849 -92.178 1.00 84.44 358 ARG A CA 1
ATOM 2829 C C . ARG A 1 358 ? 14.196 -0.887 -93.591 1.00 84.44 358 ARG A C 1
ATOM 2831 O O . ARG A 1 358 ? 14.747 -1.603 -94.425 1.00 84.44 358 ARG A O 1
ATOM 2838 N N . SER A 1 359 ? 13.152 -0.107 -93.888 1.00 80.62 359 SER A N 1
ATOM 2839 C CA . SER A 1 359 ? 12.691 0.061 -95.269 1.00 80.62 359 SER A CA 1
ATOM 2840 C C . SER A 1 359 ? 13.747 0.727 -96.143 1.00 80.62 359 SER A C 1
ATOM 2842 O O . SER A 1 359 ? 13.969 0.241 -97.240 1.00 80.62 359 SER A O 1
ATOM 2844 N N . TYR A 1 360 ? 14.488 1.725 -95.653 1.00 81.19 360 TYR A N 1
ATOM 2845 C CA . TYR A 1 360 ? 15.573 2.349 -96.421 1.00 81.19 360 TYR A CA 1
ATOM 2846 C C . TYR A 1 360 ? 16.736 1.398 -96.694 1.00 81.19 360 TYR A C 1
ATOM 2848 O O . TYR A 1 360 ? 17.251 1.357 -97.812 1.00 81.19 360 TYR A O 1
ATOM 2856 N N . ALA A 1 361 ? 17.124 0.585 -95.710 1.00 79.75 361 ALA A N 1
ATOM 2857 C CA . ALA A 1 361 ? 18.138 -0.448 -95.902 1.00 79.75 361 ALA A CA 1
ATOM 2858 C C . ALA A 1 361 ? 17.705 -1.470 -96.969 1.00 79.75 361 ALA A C 1
ATOM 2860 O O . ALA A 1 361 ? 18.501 -1.855 -97.826 1.00 79.75 361 ALA A O 1
ATOM 2861 N N . LEU A 1 362 ? 16.434 -1.885 -96.941 1.00 80.06 362 LEU A N 1
ATOM 2862 C CA . LEU A 1 362 ? 15.871 -2.820 -97.915 1.00 80.06 362 LEU A CA 1
ATOM 2863 C C . LEU A 1 362 ? 15.722 -2.189 -99.302 1.00 80.06 362 LEU A C 1
ATOM 2865 O O . LEU A 1 362 ? 16.137 -2.810 -100.272 1.00 80.06 362 LEU A O 1
ATOM 2869 N N . GLU A 1 363 ? 15.199 -0.966 -99.403 1.00 77.94 363 GLU A N 1
ATOM 2870 C CA . GLU A 1 363 ? 15.071 -0.219 -100.659 1.00 77.94 363 GLU A CA 1
ATOM 2871 C C . GLU A 1 363 ? 16.451 -0.008 -101.299 1.00 77.94 363 GLU A C 1
ATOM 2873 O O . GLU A 1 363 ? 16.632 -0.328 -102.468 1.00 77.94 363 GLU A O 1
ATOM 2878 N N . THR A 1 364 ? 17.461 0.405 -100.526 1.00 76.31 364 THR A N 1
ATOM 2879 C CA . THR A 1 364 ? 18.837 0.602 -101.022 1.00 76.31 364 THR A CA 1
ATOM 2880 C C . THR A 1 364 ? 19.471 -0.707 -101.499 1.00 76.31 364 THR A C 1
ATOM 2882 O O . THR A 1 364 ? 20.124 -0.737 -102.539 1.00 76.31 364 THR A O 1
ATOM 2885 N N . LYS A 1 365 ? 19.273 -1.806 -100.759 1.00 74.88 365 LYS A N 1
ATOM 2886 C CA . LYS A 1 365 ? 19.851 -3.117 -101.093 1.00 74.88 365 LYS A CA 1
ATOM 2887 C C . LYS A 1 365 ? 19.134 -3.806 -102.257 1.00 74.88 365 LYS A C 1
ATOM 2889 O O . LYS A 1 365 ? 19.759 -4.563 -102.995 1.00 74.88 365 LYS A O 1
ATOM 2894 N N . ALA A 1 366 ? 17.833 -3.575 -102.405 1.00 74.31 366 ALA A N 1
ATOM 2895 C CA . ALA A 1 366 ? 17.008 -4.220 -103.418 1.00 74.31 366 ALA A CA 1
ATOM 2896 C C . ALA A 1 366 ? 16.932 -3.431 -104.734 1.00 74.31 366 ALA A C 1
ATOM 2898 O O . ALA A 1 366 ? 16.605 -4.026 -105.757 1.00 74.31 366 ALA A O 1
ATOM 2899 N N . LEU A 1 367 ? 17.254 -2.131 -104.735 1.00 73.00 367 LEU A N 1
ATOM 2900 C CA . LEU A 1 367 ? 17.113 -1.268 -105.910 1.00 73.00 367 LEU A CA 1
ATOM 2901 C C . LEU A 1 367 ? 17.866 -1.796 -107.135 1.00 73.00 367 LEU A C 1
ATOM 2903 O O . LEU A 1 367 ? 17.268 -1.936 -108.197 1.00 73.00 367 LEU A O 1
ATOM 2907 N N . ASP A 1 368 ? 19.161 -2.091 -106.983 1.00 66.94 368 ASP A N 1
ATOM 2908 C CA . ASP A 1 368 ? 20.027 -2.490 -108.098 1.00 66.94 368 ASP A CA 1
ATOM 2909 C C . ASP A 1 368 ? 19.509 -3.750 -108.825 1.00 66.94 368 ASP A C 1
ATOM 2911 O O . ASP A 1 368 ? 19.402 -3.711 -110.051 1.00 66.94 368 ASP A O 1
ATOM 2915 N N . PRO A 1 369 ? 19.103 -4.832 -108.129 1.00 73.25 369 PRO A N 1
ATOM 2916 C CA . PRO A 1 369 ? 18.432 -5.971 -108.760 1.00 73.25 369 PRO A CA 1
ATOM 2917 C C . PRO A 1 369 ? 17.144 -5.633 -109.529 1.00 73.25 369 PRO A C 1
ATOM 2919 O O . PRO A 1 369 ? 16.888 -6.247 -110.561 1.00 73.25 369 PRO A O 1
ATOM 2922 N N . PHE A 1 370 ? 16.332 -4.684 -109.050 1.00 68.62 370 PHE A N 1
ATOM 2923 C CA . PHE A 1 370 ? 15.025 -4.373 -109.649 1.00 68.62 370 PHE A CA 1
ATOM 2924 C C . PHE A 1 370 ? 15.101 -3.475 -110.886 1.00 68.62 370 PHE A C 1
ATOM 2926 O O . PHE A 1 370 ? 14.208 -3.538 -111.727 1.00 68.62 370 PHE A O 1
ATOM 2933 N N . ILE A 1 371 ? 16.151 -2.660 -111.017 1.00 73.88 371 ILE A N 1
ATOM 2934 C CA . ILE A 1 371 ? 16.326 -1.749 -112.160 1.00 73.88 371 ILE A CA 1
ATOM 2935 C C . ILE A 1 371 ? 17.334 -2.257 -113.195 1.00 73.88 371 ILE A C 1
ATOM 2937 O O . ILE A 1 371 ? 17.496 -1.637 -114.241 1.00 73.88 371 ILE A O 1
ATOM 2941 N N . ALA A 1 372 ? 18.005 -3.382 -112.927 1.00 73.50 372 ALA A N 1
ATOM 2942 C CA . ALA A 1 372 ? 19.074 -3.919 -113.770 1.00 73.50 372 ALA A CA 1
ATOM 2943 C C . ALA A 1 372 ? 18.662 -4.183 -115.233 1.00 73.50 372 ALA A C 1
ATOM 2945 O O . ALA A 1 372 ? 19.528 -4.184 -116.106 1.00 73.50 372 ALA A O 1
ATOM 2946 N N . SER A 1 373 ? 17.371 -4.407 -115.503 1.00 70.94 373 SER A N 1
ATOM 2947 C CA . SER A 1 373 ? 16.817 -4.684 -116.836 1.00 70.94 373 SER A CA 1
ATOM 2948 C C . SER A 1 373 ? 16.360 -3.446 -117.626 1.00 70.94 373 SER A C 1
ATOM 2950 O O . SER A 1 373 ? 15.968 -3.601 -118.779 1.00 70.94 373 SER A O 1
ATOM 2952 N N . LEU A 1 374 ? 16.388 -2.248 -117.033 1.00 73.50 374 LEU A N 1
ATOM 2953 C CA . LEU A 1 374 ? 15.988 -0.981 -117.673 1.00 73.50 374 LEU A CA 1
ATOM 2954 C C . LEU A 1 374 ? 17.160 -0.335 -118.432 1.00 73.50 374 LEU A C 1
ATOM 2956 O O . LEU A 1 374 ? 18.321 -0.679 -118.186 1.00 73.50 374 LEU A O 1
ATOM 2960 N N . GLU A 1 375 ? 16.894 0.634 -119.314 1.00 74.81 375 GLU A N 1
ATOM 2961 C CA . GLU A 1 375 ? 17.968 1.408 -119.954 1.00 74.81 375 GLU A CA 1
ATOM 2962 C C . GLU A 1 375 ? 18.737 2.263 -118.931 1.00 74.81 375 GLU A C 1
ATOM 2964 O O . GLU A 1 375 ? 18.213 2.665 -117.890 1.00 74.81 375 GLU A O 1
ATOM 2969 N N . LYS A 1 376 ? 20.018 2.550 -119.207 1.00 69.94 376 LYS A N 1
ATOM 2970 C CA . LYS A 1 376 ? 20.909 3.236 -118.250 1.00 69.94 376 LYS A CA 1
ATOM 2971 C C . LYS A 1 376 ? 20.383 4.602 -117.801 1.00 69.94 376 LYS A C 1
ATOM 2973 O O . LYS A 1 376 ? 20.569 4.952 -116.636 1.00 69.94 376 LYS A O 1
ATOM 2978 N N . ASP A 1 377 ? 19.732 5.339 -118.693 1.00 74.56 377 ASP A N 1
ATOM 2979 C CA . ASP A 1 377 ? 19.184 6.660 -118.380 1.00 74.56 377 ASP A CA 1
ATOM 2980 C C . ASP A 1 377 ? 17.978 6.551 -117.430 1.00 74.56 377 ASP A C 1
ATOM 2982 O O . ASP A 1 377 ? 17.869 7.318 -116.471 1.00 74.56 377 ASP A O 1
ATOM 2986 N N . GLU A 1 378 ? 17.140 5.524 -117.597 1.00 70.69 378 GLU A N 1
ATOM 2987 C CA . GLU A 1 378 ? 16.021 5.226 -116.694 1.00 70.69 378 GLU A CA 1
ATOM 2988 C C . GLU A 1 378 ? 16.512 4.755 -115.316 1.00 70.69 378 GLU A C 1
ATOM 2990 O O . GLU A 1 378 ? 15.995 5.187 -114.284 1.00 70.69 378 GLU A O 1
ATOM 2995 N N . GLN A 1 379 ? 17.570 3.938 -115.268 1.00 70.19 379 GLN A N 1
ATOM 2996 C CA . GLN A 1 379 ? 18.199 3.525 -114.008 1.00 70.19 379 GLN A CA 1
ATOM 2997 C C . GLN A 1 379 ? 18.734 4.723 -113.213 1.00 70.19 379 GLN A C 1
ATOM 2999 O O . GLN A 1 379 ? 18.583 4.779 -111.989 1.00 70.19 379 GLN A O 1
ATOM 3004 N N . GLN A 1 380 ? 19.368 5.686 -113.890 1.00 72.75 380 GLN A N 1
ATOM 3005 C CA . GLN A 1 380 ? 19.870 6.903 -113.253 1.00 72.75 380 GLN A CA 1
ATOM 3006 C C . GLN A 1 380 ? 18.733 7.813 -112.781 1.00 72.75 380 GLN A C 1
ATOM 3008 O O . GLN A 1 380 ? 18.818 8.349 -111.674 1.00 72.75 380 GLN A O 1
ATOM 3013 N N . ALA A 1 381 ? 17.654 7.938 -113.562 1.00 77.44 381 ALA A N 1
ATOM 3014 C CA . ALA A 1 381 ? 16.467 8.694 -113.173 1.00 77.44 381 ALA A CA 1
ATOM 3015 C C . ALA A 1 381 ? 15.813 8.123 -111.900 1.00 77.44 381 ALA A C 1
ATOM 3017 O O . ALA A 1 381 ? 15.566 8.869 -110.951 1.00 77.44 381 ALA A O 1
ATOM 3018 N N . ILE A 1 382 ? 15.633 6.798 -111.824 1.00 75.31 382 ILE A N 1
ATOM 3019 C CA . ILE A 1 382 ? 15.055 6.122 -110.650 1.00 75.31 382 ILE A CA 1
ATOM 3020 C C . ILE A 1 382 ? 15.972 6.253 -109.425 1.00 75.31 382 ILE A C 1
ATOM 3022 O O . ILE A 1 382 ? 15.502 6.521 -108.318 1.00 75.31 382 ILE A O 1
ATOM 3026 N N . LYS A 1 383 ? 17.295 6.121 -109.597 1.00 73.56 383 LYS A N 1
ATOM 3027 C CA . LYS A 1 383 ? 18.264 6.355 -108.510 1.00 73.56 383 LYS A CA 1
ATOM 3028 C C . LYS A 1 383 ? 18.198 7.793 -107.996 1.00 73.56 383 LYS A C 1
ATOM 3030 O O . LYS A 1 383 ? 18.207 8.006 -106.784 1.00 73.56 383 LYS A O 1
ATOM 3035 N N . ALA A 1 384 ? 18.097 8.775 -108.891 1.00 74.62 384 ALA A N 1
ATOM 3036 C CA . ALA A 1 384 ? 17.960 10.180 -108.519 1.00 74.62 384 ALA A CA 1
ATOM 3037 C C . ALA A 1 384 ? 16.643 10.455 -107.772 1.00 74.62 384 ALA A C 1
ATOM 3039 O O . ALA A 1 384 ? 16.636 11.216 -106.801 1.00 74.62 384 ALA A O 1
ATOM 3040 N N . GLU A 1 385 ? 15.543 9.814 -108.173 1.00 76.62 385 GLU A N 1
ATOM 3041 C CA . GLU A 1 385 ? 14.256 9.898 -107.479 1.00 76.62 385 GLU A CA 1
ATOM 3042 C C . GLU A 1 385 ? 14.308 9.261 -106.083 1.00 76.62 385 GLU A C 1
ATOM 3044 O O . GLU A 1 385 ? 13.859 9.876 -105.113 1.00 76.62 385 GLU A O 1
ATOM 3049 N N . LEU A 1 386 ? 14.929 8.085 -105.940 1.00 72.56 386 LEU A N 1
ATOM 3050 C CA . LEU A 1 386 ? 15.096 7.428 -104.641 1.00 72.56 386 LEU A CA 1
ATOM 3051 C C . LEU A 1 386 ? 15.939 8.279 -103.686 1.00 72.56 386 LEU A C 1
ATOM 3053 O O . LEU A 1 386 ? 15.558 8.469 -102.533 1.00 72.56 386 LEU A O 1
ATOM 3057 N N . VAL A 1 387 ? 17.051 8.842 -104.167 1.00 70.25 387 VAL A N 1
ATOM 3058 C CA . VAL A 1 387 ? 17.879 9.775 -103.387 1.00 70.25 387 VAL A CA 1
ATOM 3059 C C . VAL A 1 387 ? 17.052 11.001 -102.984 1.00 70.25 387 VAL A C 1
ATOM 3061 O O . VAL A 1 387 ? 17.045 11.383 -101.814 1.00 70.25 387 VAL A O 1
ATOM 3064 N N . ARG A 1 388 ? 16.266 11.586 -103.897 1.00 72.69 388 ARG A N 1
ATOM 3065 C CA . ARG A 1 388 ? 15.360 12.698 -103.561 1.00 72.69 388 ARG A CA 1
ATOM 3066 C C . ARG A 1 388 ? 14.306 12.319 -102.524 1.00 72.69 388 ARG A C 1
ATOM 3068 O O . ARG A 1 388 ? 14.002 13.141 -101.668 1.00 72.69 388 ARG A O 1
ATOM 3075 N N . ARG A 1 389 ? 13.764 11.103 -102.551 1.00 73.12 389 ARG A N 1
ATOM 3076 C CA . ARG A 1 389 ? 12.790 10.633 -101.557 1.00 73.12 389 ARG A CA 1
ATOM 3077 C C . ARG A 1 389 ? 13.443 10.386 -100.192 1.00 73.12 389 ARG A C 1
ATOM 3079 O O . ARG A 1 389 ? 12.957 10.909 -99.194 1.00 73.12 389 ARG A O 1
ATOM 3086 N N . MET A 1 390 ? 14.561 9.662 -100.158 1.00 67.38 390 MET A N 1
ATOM 3087 C CA . MET A 1 390 ? 15.295 9.303 -98.934 1.00 67.38 390 MET A CA 1
ATOM 3088 C C . MET A 1 390 ? 15.847 10.529 -98.195 1.00 67.38 390 MET A C 1
ATOM 3090 O O . MET A 1 390 ? 15.798 10.590 -96.967 1.00 67.38 390 MET A O 1
ATOM 3094 N N . PHE A 1 391 ? 16.348 11.522 -98.937 1.00 67.25 391 PHE A N 1
ATOM 3095 C CA . PHE A 1 391 ? 16.965 12.722 -98.364 1.00 67.25 391 PHE A CA 1
ATOM 3096 C C . PHE A 1 391 ? 16.036 13.950 -98.353 1.00 67.25 391 PHE A C 1
ATOM 3098 O O . PHE A 1 391 ? 16.238 14.856 -97.550 1.00 67.25 391 PHE A O 1
ATOM 3105 N N . GLY A 1 392 ? 14.990 13.992 -99.187 1.00 59.84 392 GLY A N 1
ATOM 3106 C CA . GLY A 1 392 ? 14.052 15.121 -99.291 1.00 59.84 392 GLY A CA 1
ATOM 3107 C C . GLY A 1 392 ? 12.812 15.035 -98.393 1.00 59.84 392 GLY A C 1
ATOM 3108 O O . GLY A 1 392 ? 12.158 16.050 -98.167 1.00 59.84 392 GLY A O 1
ATOM 3109 N N . GLN A 1 393 ? 12.485 13.866 -97.825 1.00 55.16 393 GLN A N 1
ATOM 3110 C CA . GLN A 1 393 ? 11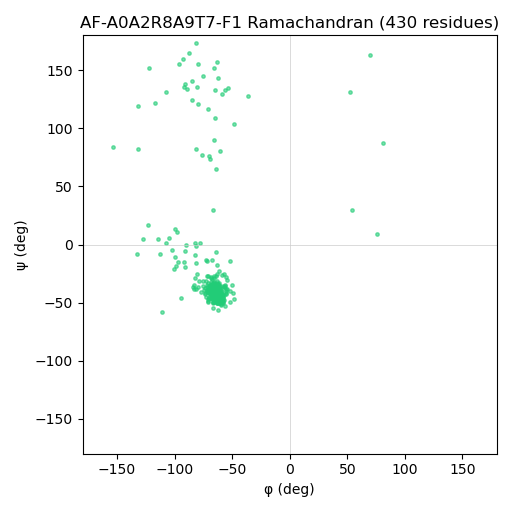.346 13.711 -96.902 1.00 55.16 393 GLN A CA 1
ATOM 3111 C C . GLN A 1 393 ? 11.639 14.111 -95.445 1.00 55.16 393 GLN A C 1
ATOM 3113 O O . GLN A 1 393 ? 10.731 14.058 -94.613 1.00 55.16 393 GLN A O 1
ATOM 3118 N N . GLN A 1 394 ? 12.850 14.584 -95.124 1.00 51.81 394 GLN A N 1
ATOM 3119 C CA . GLN A 1 394 ? 13.223 14.957 -93.751 1.00 51.81 394 GLN A CA 1
ATOM 3120 C C . GLN A 1 394 ? 12.424 16.140 -93.163 1.00 51.81 394 GLN A C 1
ATOM 3122 O O . GLN A 1 394 ? 12.515 16.372 -91.965 1.00 51.81 394 GLN A O 1
ATOM 3127 N N . ASN A 1 395 ? 11.566 16.824 -93.940 1.00 43.66 395 ASN A N 1
ATOM 3128 C CA . ASN A 1 395 ? 10.753 17.950 -93.451 1.00 43.66 395 ASN A CA 1
ATOM 3129 C C . ASN A 1 395 ? 9.232 17.864 -93.726 1.00 43.66 395 ASN A C 1
ATOM 3131 O O . ASN A 1 395 ? 8.518 18.808 -93.396 1.00 43.66 395 ASN A O 1
ATOM 3135 N N . ALA A 1 396 ? 8.693 16.769 -94.287 1.00 43.62 396 ALA A N 1
ATOM 3136 C CA . ALA A 1 396 ? 7.268 16.698 -94.683 1.00 43.62 396 ALA A CA 1
ATOM 3137 C C . ALA A 1 396 ? 6.396 15.712 -93.875 1.00 43.62 396 ALA A C 1
ATOM 3139 O O . ALA A 1 396 ? 5.172 15.737 -93.983 1.00 43.62 396 ALA A O 1
ATOM 3140 N N . THR A 1 397 ? 6.992 14.892 -93.006 1.00 42.25 397 THR A N 1
ATOM 3141 C CA . THR A 1 397 ? 6.254 13.976 -92.106 1.00 42.25 397 THR A CA 1
ATOM 3142 C C . THR A 1 397 ? 6.575 14.203 -90.634 1.00 42.25 397 THR A C 1
ATOM 3144 O O . THR A 1 397 ? 6.220 13.398 -89.775 1.00 42.25 397 THR A O 1
ATOM 3147 N N . GLY A 1 398 ? 7.157 15.362 -90.320 1.00 41.25 398 GLY A N 1
ATOM 3148 C CA . GLY A 1 398 ? 7.111 15.949 -88.992 1.00 41.25 398 GLY A CA 1
ATOM 3149 C C . GLY A 1 398 ? 5.691 16.412 -88.699 1.00 41.25 398 GLY A C 1
ATOM 3150 O O . GLY A 1 398 ? 5.411 17.608 -88.675 1.00 41.25 398 GLY A O 1
ATOM 3151 N N . ARG A 1 399 ? 4.773 15.472 -88.439 1.00 35.91 399 ARG A N 1
ATOM 3152 C CA . ARG A 1 399 ? 3.571 15.790 -87.671 1.00 35.91 399 ARG A CA 1
ATOM 3153 C C . ARG A 1 399 ? 4.043 16.024 -86.241 1.00 35.91 399 ARG A C 1
ATOM 3155 O O . ARG A 1 399 ? 3.865 15.198 -85.353 1.00 35.91 399 ARG A O 1
ATOM 3162 N N . ASN A 1 400 ? 4.640 17.196 -86.055 1.00 39.03 400 ASN A N 1
ATOM 3163 C CA . ASN A 1 400 ? 4.785 17.905 -84.807 1.00 39.03 400 ASN A CA 1
ATOM 3164 C C . ASN A 1 400 ? 3.359 18.256 -84.348 1.00 39.03 400 ASN A C 1
ATOM 3166 O O . ASN A 1 400 ? 2.949 19.412 -84.307 1.00 39.03 400 ASN A O 1
ATOM 3170 N N . LYS A 1 401 ? 2.547 17.231 -84.042 1.00 36.78 401 LYS A N 1
ATOM 3171 C CA . LYS A 1 401 ? 1.523 17.385 -83.022 1.00 36.78 401 LYS A CA 1
ATOM 3172 C C . LYS A 1 401 ? 2.355 17.581 -81.768 1.00 36.78 401 LYS A C 1
ATOM 3174 O O . LYS A 1 401 ? 2.766 16.609 -81.138 1.00 36.78 401 LYS A O 1
ATOM 3179 N N . GLN A 1 402 ? 2.661 18.848 -81.479 1.00 35.47 402 GLN A N 1
ATOM 318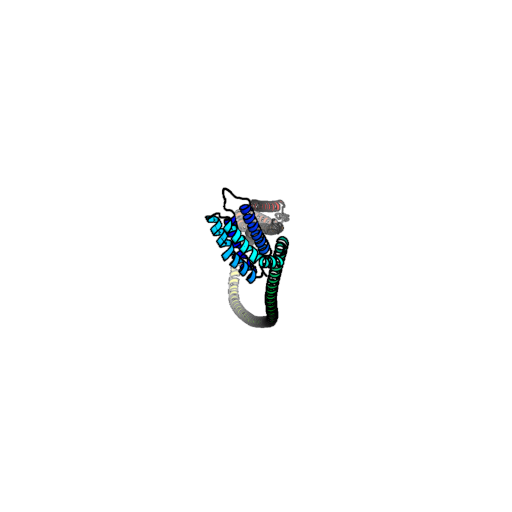0 C CA . GLN A 1 402 ? 3.019 19.274 -80.141 1.00 35.47 402 GLN A CA 1
ATOM 3181 C C . GLN A 1 402 ? 2.165 18.458 -79.182 1.00 35.47 402 GLN A C 1
ATOM 3183 O O . GLN A 1 402 ? 0.948 18.344 -79.375 1.00 35.47 402 GLN A O 1
ATOM 3188 N N . VAL A 1 403 ? 2.836 17.834 -78.223 1.00 44.97 403 VAL A N 1
ATOM 3189 C CA . VAL A 1 403 ? 2.244 17.032 -77.163 1.00 44.97 403 VAL A CA 1
ATOM 3190 C C . VAL A 1 403 ? 1.324 17.944 -76.352 1.00 44.97 403 VAL A C 1
ATOM 3192 O O . VAL A 1 403 ? 1.689 18.468 -75.310 1.00 44.97 403 VAL A O 1
ATOM 3195 N N . LYS A 1 404 ? 0.114 18.174 -76.854 1.00 38.69 404 LYS A N 1
ATOM 3196 C CA . LYS A 1 404 ? -1.025 18.502 -76.021 1.00 38.69 404 LYS A CA 1
ATOM 3197 C C . LYS A 1 404 ? -1.567 17.163 -75.565 1.00 38.69 404 LYS A C 1
ATOM 3199 O O . LYS A 1 404 ? -1.817 16.275 -76.384 1.00 38.69 404 LYS A O 1
ATOM 3204 N N . LEU A 1 405 ? -1.657 17.010 -74.249 1.00 44.19 405 LEU A N 1
ATOM 3205 C CA . LEU A 1 405 ? -2.471 15.984 -73.618 1.00 44.19 405 LEU A CA 1
ATOM 3206 C C . LEU A 1 405 ? -3.840 16.060 -74.297 1.00 44.19 405 LEU A C 1
ATOM 3208 O O . LEU A 1 405 ? -4.569 17.024 -74.090 1.00 44.19 405 LEU A O 1
ATOM 3212 N N . ASP A 1 406 ? -4.135 15.122 -75.196 1.00 51.53 406 ASP A N 1
ATOM 3213 C CA . ASP A 1 406 ? -5.480 15.014 -75.737 1.00 51.53 406 ASP A CA 1
ATOM 3214 C C . ASP A 1 406 ? -6.369 14.636 -74.559 1.00 51.53 406 ASP A C 1
ATOM 3216 O O . ASP A 1 406 ? -6.238 13.543 -73.993 1.00 51.53 406 ASP A O 1
ATOM 3220 N N . GLU A 1 407 ? -7.186 15.602 -74.153 1.00 50.12 407 GLU A N 1
ATOM 3221 C CA . GLU A 1 407 ? -8.060 15.562 -72.988 1.00 50.12 407 GLU A CA 1
ATOM 3222 C C . GLU A 1 407 ? -8.879 14.273 -72.994 1.00 50.12 407 GLU A C 1
ATOM 3224 O O . GLU A 1 407 ? -9.025 13.652 -71.951 1.00 50.12 407 GLU A O 1
ATOM 3229 N N . GLY A 1 408 ? -9.279 13.783 -74.175 1.00 52.97 408 GLY A N 1
ATOM 3230 C CA . GLY A 1 408 ? -9.996 12.520 -74.340 1.00 52.97 408 GLY A CA 1
ATOM 3231 C C . GLY A 1 408 ? -9.231 11.293 -73.838 1.00 52.97 408 GLY A C 1
ATOM 3232 O O . GLY A 1 408 ? -9.810 10.459 -73.157 1.00 52.97 408 GLY A O 1
ATOM 3233 N N . SER A 1 409 ? -7.921 11.192 -74.089 1.00 55.38 409 SER A N 1
ATOM 3234 C CA . SER A 1 409 ? -7.117 10.043 -73.635 1.00 55.38 409 SER A CA 1
ATOM 3235 C C . SER A 1 409 ? -6.850 10.075 -72.128 1.00 55.38 409 SER A C 1
ATOM 3237 O O . SER A 1 409 ? -6.851 9.030 -71.482 1.00 55.38 409 SER A O 1
ATOM 3239 N N . MET A 1 410 ? -6.625 11.270 -71.568 1.00 52.88 410 MET A N 1
ATOM 3240 C CA . MET A 1 410 ? -6.531 11.458 -70.115 1.00 52.88 410 MET A CA 1
ATOM 3241 C C . MET A 1 410 ? -7.874 11.167 -69.455 1.00 52.88 410 MET A C 1
ATOM 3243 O O . MET A 1 410 ? -7.914 10.457 -68.459 1.00 52.88 410 MET A O 1
ATOM 3247 N N . LYS A 1 411 ? -8.970 11.634 -70.056 1.00 54.19 411 LYS A N 1
ATOM 3248 C CA . LYS A 1 411 ? -10.326 11.415 -69.571 1.00 54.19 411 LYS A CA 1
ATOM 3249 C C . LYS A 1 411 ? -10.692 9.936 -69.586 1.00 54.19 411 LYS A C 1
ATOM 3251 O O . LYS A 1 411 ? -11.158 9.459 -68.573 1.00 54.19 411 LYS A O 1
ATOM 3256 N N . THR A 1 412 ? -10.356 9.168 -70.625 1.00 59.19 412 THR A N 1
ATOM 3257 C CA . THR A 1 412 ? -10.620 7.714 -70.636 1.00 59.19 412 THR A CA 1
ATOM 3258 C C . THR A 1 412 ? -9.804 6.947 -69.590 1.00 59.19 412 THR A C 1
ATOM 3260 O O . THR A 1 412 ? -10.285 5.960 -69.039 1.00 59.19 412 THR A O 1
ATOM 3263 N N . ILE A 1 413 ? -8.563 7.362 -69.312 1.00 56.62 413 ILE A N 1
ATOM 3264 C CA . ILE A 1 413 ? -7.733 6.723 -68.277 1.00 56.62 413 ILE A CA 1
ATOM 3265 C C . ILE A 1 413 ? -8.244 7.105 -66.882 1.00 56.62 413 ILE A C 1
ATOM 3267 O O . ILE A 1 413 ? -8.366 6.236 -66.025 1.00 56.62 413 ILE A O 1
ATOM 3271 N N . VAL A 1 414 ? -8.592 8.375 -66.670 1.00 57.50 414 VAL A N 1
ATOM 3272 C CA . VAL A 1 414 ? -9.150 8.883 -65.409 1.00 57.50 414 VAL A CA 1
ATOM 3273 C C . VAL A 1 414 ? -10.549 8.322 -65.148 1.00 57.50 414 VAL A C 1
ATOM 3275 O O . VAL A 1 414 ? -10.808 7.914 -64.026 1.00 57.50 414 VAL A O 1
ATOM 3278 N N . GLU A 1 415 ? -11.416 8.220 -66.157 1.00 61.88 415 GLU A N 1
ATOM 3279 C CA . GLU A 1 415 ? -12.751 7.608 -66.061 1.00 61.88 415 GLU A CA 1
ATOM 3280 C C . GLU A 1 415 ? -12.635 6.128 -65.698 1.00 61.88 415 GLU A C 1
ATOM 3282 O O . GLU A 1 415 ? -13.210 5.711 -64.706 1.00 61.88 415 GLU A O 1
ATOM 3287 N N . LYS A 1 416 ? -11.790 5.345 -66.383 1.00 62.31 416 LYS A N 1
ATOM 3288 C CA . LYS A 1 416 ? -11.611 3.922 -66.040 1.00 62.31 416 LYS A CA 1
ATOM 3289 C C . LYS A 1 416 ? -11.039 3.695 -64.639 1.00 62.31 416 LYS A C 1
ATOM 3291 O O . LYS A 1 416 ? -11.338 2.681 -64.014 1.00 62.31 416 LYS A O 1
ATOM 3296 N N . VAL A 1 417 ? -10.201 4.609 -64.153 1.00 56.66 417 VAL A N 1
ATOM 3297 C CA . VAL A 1 417 ? -9.668 4.562 -62.784 1.00 56.66 417 VAL A CA 1
ATOM 3298 C C . VAL A 1 417 ? -10.719 5.023 -61.776 1.00 56.66 417 VAL A C 1
ATOM 3300 O O . VAL A 1 417 ? -10.849 4.392 -60.735 1.00 56.66 417 VAL A O 1
ATOM 3303 N N . SER A 1 418 ? -11.491 6.066 -62.083 1.00 53.69 418 SER A N 1
ATOM 3304 C CA . SER A 1 418 ? -12.618 6.531 -61.269 1.00 53.69 418 SER A CA 1
ATOM 3305 C C . SER A 1 418 ? -13.661 5.431 -61.121 1.00 53.69 418 SER A C 1
ATOM 3307 O O . SER A 1 418 ? -14.048 5.119 -60.002 1.00 53.69 418 SER A O 1
ATOM 3309 N N . ASP A 1 419 ? -14.047 4.782 -62.215 1.00 61.72 419 ASP A N 1
ATOM 3310 C CA . ASP A 1 419 ? -14.997 3.672 -62.217 1.00 61.72 419 ASP A CA 1
ATOM 3311 C C . ASP A 1 419 ? -14.454 2.486 -61.407 1.00 61.72 419 ASP A C 1
ATOM 3313 O O . ASP A 1 419 ? -15.148 1.962 -60.540 1.00 61.72 419 ASP A O 1
ATOM 3317 N N . GLY A 1 420 ? -13.179 2.120 -61.599 1.00 55.88 420 GLY A N 1
ATOM 3318 C CA . GLY A 1 420 ? -12.542 1.038 -60.842 1.00 55.88 420 GLY A CA 1
ATOM 3319 C C . GLY A 1 420 ? -12.406 1.332 -59.343 1.00 55.88 420 GLY A C 1
ATOM 3320 O O . GLY A 1 420 ? -12.615 0.448 -58.516 1.00 55.88 420 GLY A O 1
ATOM 3321 N N . VAL A 1 421 ? -12.096 2.575 -58.969 1.00 53.81 421 VAL A N 1
ATOM 3322 C CA . VAL A 1 421 ? -12.047 3.009 -57.564 1.00 53.81 421 VAL A CA 1
ATOM 3323 C C . VAL A 1 421 ? -13.453 3.054 -56.968 1.00 53.81 421 VAL A C 1
ATOM 3325 O O . VAL A 1 421 ? -13.631 2.625 -55.833 1.00 53.81 421 VAL A O 1
ATOM 3328 N N . THR A 1 422 ? -14.455 3.503 -57.723 1.00 57.44 422 THR A N 1
ATOM 3329 C CA . THR A 1 422 ? -15.849 3.579 -57.258 1.00 57.44 422 THR A CA 1
ATOM 3330 C C . THR A 1 422 ? -16.430 2.181 -57.041 1.00 57.44 422 THR A C 1
ATOM 3332 O O . THR A 1 422 ? -17.059 1.945 -56.016 1.00 57.44 422 THR A O 1
ATOM 3335 N N . GLU A 1 423 ? -16.125 1.219 -57.919 1.00 57.53 423 GLU A N 1
ATOM 3336 C CA . GLU A 1 423 ? -16.521 -0.188 -57.761 1.00 57.53 423 GLU A CA 1
ATOM 3337 C C . GLU A 1 423 ? -15.854 -0.847 -56.536 1.00 57.53 423 GLU A C 1
ATOM 3339 O O . GLU A 1 423 ? -16.473 -1.642 -55.823 1.00 57.53 423 GLU A O 1
ATOM 3344 N N . ILE A 1 424 ? -14.591 -0.505 -56.253 1.00 54.44 424 ILE A N 1
ATOM 3345 C CA . ILE A 1 424 ? -13.880 -0.969 -55.052 1.00 54.44 424 ILE A CA 1
ATOM 3346 C C . ILE A 1 424 ? -14.472 -0.324 -53.790 1.00 54.44 424 ILE A C 1
ATOM 3348 O O . ILE A 1 424 ? -14.675 -1.021 -52.797 1.00 54.44 424 ILE A O 1
ATOM 3352 N N . VAL A 1 425 ? -14.791 0.973 -53.822 1.00 52.88 425 VAL A N 1
ATOM 3353 C CA . VAL A 1 425 ? -15.411 1.691 -52.697 1.00 52.88 425 VAL A CA 1
ATOM 3354 C C . VAL A 1 425 ? -16.826 1.170 -52.421 1.00 52.88 425 VAL A C 1
ATOM 3356 O O . VAL A 1 425 ? -17.131 0.883 -51.266 1.00 52.88 425 VAL A O 1
ATOM 3359 N N . GLU A 1 426 ? -17.660 0.935 -53.438 1.00 55.72 426 GLU A N 1
ATOM 3360 C CA . GLU A 1 426 ? -18.990 0.321 -53.269 1.00 55.72 426 GLU A CA 1
ATOM 3361 C C . GLU A 1 426 ? -18.909 -1.092 -52.678 1.00 55.72 426 GLU A C 1
ATOM 3363 O O . GLU A 1 426 ? -19.700 -1.445 -51.801 1.00 55.72 426 GLU A O 1
ATOM 3368 N N . LYS A 1 427 ? -17.933 -1.905 -53.104 1.00 53.88 427 LYS A N 1
ATOM 3369 C CA . LYS A 1 427 ? -17.722 -3.254 -52.551 1.00 53.88 427 LYS A CA 1
ATOM 3370 C C . LYS A 1 427 ? -17.225 -3.250 -51.107 1.00 53.88 427 LYS A C 1
ATOM 3372 O O . LYS A 1 427 ? -17.483 -4.217 -50.394 1.00 53.88 427 LYS A O 1
ATOM 3377 N N . VAL A 1 428 ? -16.510 -2.209 -50.683 1.00 51.41 428 VAL A N 1
ATOM 3378 C CA . VAL A 1 428 ? -16.034 -2.056 -49.300 1.00 51.41 428 VAL A CA 1
ATOM 3379 C C . VAL A 1 428 ? -17.139 -1.497 -48.397 1.00 51.41 428 VAL A C 1
ATOM 3381 O O . VAL A 1 428 ? -17.293 -1.983 -47.282 1.00 51.41 428 VAL A O 1
ATOM 3384 N N . VAL A 1 429 ? -17.959 -0.560 -48.887 1.00 48.03 429 VAL A N 1
ATOM 3385 C CA . VAL A 1 429 ? -19.084 0.029 -48.134 1.00 48.03 429 VAL A CA 1
ATOM 3386 C C . VAL A 1 429 ? -20.252 -0.953 -47.956 1.00 48.03 429 VAL A C 1
ATOM 3388 O O . VAL A 1 429 ? -20.857 -0.973 -46.895 1.00 48.03 429 VAL A O 1
ATOM 3391 N N . ASN A 1 430 ? -20.542 -1.827 -48.928 1.00 45.59 430 ASN A N 1
ATOM 3392 C CA . ASN A 1 430 ? -21.600 -2.850 -48.798 1.00 45.59 430 ASN A CA 1
ATOM 3393 C C . ASN A 1 430 ? -21.203 -4.081 -47.953 1.00 45.59 430 ASN A C 1
ATOM 3395 O O . ASN A 1 430 ? -21.981 -5.032 -47.850 1.00 45.59 430 ASN A O 1
ATOM 3399 N N . LYS A 1 431 ? -19.986 -4.112 -47.395 1.00 49.28 431 LYS A N 1
ATOM 3400 C CA . LYS A 1 431 ? -19.477 -5.228 -46.575 1.00 49.28 431 LYS A CA 1
ATOM 3401 C C . LYS A 1 431 ? -19.223 -4.858 -45.107 1.00 49.28 431 LYS A C 1
ATOM 3403 O O . LYS A 1 431 ? -18.729 -5.708 -44.365 1.00 49.28 431 LYS A O 1
ATOM 3408 N N . SER A 1 432 ? -19.571 -3.633 -44.711 1.00 40.59 432 SER A N 1
ATOM 3409 C CA . SER A 1 432 ? -19.759 -3.177 -43.324 1.00 40.59 432 SER A CA 1
ATOM 3410 C C . SER A 1 432 ? -21.243 -3.024 -43.042 1.00 40.59 432 SER A C 1
ATOM 3412 O O . SER A 1 432 ? -21.662 -3.356 -41.915 1.00 40.59 432 SER A O 1
#

pLDDT: mean 80.19, std 14.6, range [35.47, 97.38]

Sequence (432 aa):
MSRWSDEFDEHPIHQLLNQADEYLASEVDNTDAEFGDERRRLRNVLGTLRAVVAGLDPDFYPKQLLDQIHQHFNGQVLNQLRAYSTQKAVNQLRTANDHATQYAPQIFSLAGMSRPQEAQESVSNAQKAFASFAASMESTANETNQRFTKHEAELSAVREKAASLEQTLDGLDTTANDKLAEWQYDFTEMQTAQAQQHSDAQIERDTKFDEFLTEWKTTVESQQNEIATTQADKLQDTLDAFKVIGEETLADVKEKHASIREIHKLVGRDSVAGGYQTSAGEEKAEANRWRWISLACLAAAIIWLGVKYWSGFSTTTAGGLNWPEIITASSLTAVFLVAAGYTSRQSKLHRDNEKLLRSYALETKALDPFIASLEKDEQQAIKAELVRRMFGQQNATGRNKQVKLDEGSMKTIVEKVSDGVTEIVEKVVNKS

Solvent-accessible surface area (backbone atoms only — not comparable to full-atom values): 23294 Å² total; per-residue (Å²): 134,56,78,45,36,56,57,50,75,68,38,66,53,64,58,48,57,54,53,49,51,56,36,69,63,62,87,74,90,86,75,57,73,68,48,54,50,40,52,51,51,46,52,50,52,53,51,49,51,51,54,28,60,68,15,41,46,46,80,67,60,67,59,72,61,54,49,52,52,35,53,49,41,55,68,49,29,41,48,27,37,54,50,24,59,75,68,71,45,58,66,32,42,48,53,22,42,55,54,52,56,75,45,42,68,60,52,53,57,48,38,75,65,28,47,62,58,73,61,52,54,56,50,52,52,52,52,51,51,51,52,53,49,53,52,51,49,52,51,51,52,52,53,50,51,52,49,49,56,49,50,52,53,52,52,50,54,52,51,53,50,50,53,53,50,53,54,52,50,53,53,47,51,53,51,50,53,51,51,50,52,50,49,53,49,53,50,51,51,52,52,52,52,50,53,49,52,54,49,54,54,47,54,51,50,53,52,54,48,53,51,49,52,51,53,49,49,53,50,51,54,50,51,50,51,51,49,51,51,54,49,49,51,52,49,49,53,50,50,53,51,47,48,53,50,48,53,52,47,51,52,48,45,55,51,46,51,58,50,38,75,70,47,80,83,68,88,89,84,77,70,70,49,53,54,33,48,51,55,20,53,51,29,45,52,52,16,52,52,29,42,52,52,17,52,50,30,50,49,52,35,52,51,53,51,50,50,47,63,73,71,49,79,65,63,40,100,83,78,41,82,37,59,70,59,54,54,52,56,50,51,56,39,50,52,27,51,53,52,19,54,52,30,43,52,51,16,50,52,28,46,53,50,18,52,51,31,42,48,49,22,48,50,64,64,48,44,62,77,74,41,67,87,53,58,71,69,58,40,51,51,53,51,52,49,50,51,46,52,74,68,62,49,83,77,78,73,75,78,74,69,68,90,63,82,55,62,66,64,55,46,55,54,50,47,56,48,50,51,52,50,48,55,51,48,52,59,55,62,77,72,112

Organism: NCBI:txid1639689

Secondary structure (DSSP, 8-state):
--HHHHHHHT-THHHHHHHHHHHHT---SS--HHHHHHHHHHHHHHHHHHHHHHTSBTTB--HHHHHHHHHHIIIIIHHHHHHHHHH--HHHHHHHHHHHHHTHHHHHHHHTTPPPHHHHHHHHHHHHHHHHHHHHHHHHHHHHHHHHHHHHHHHHHHHHHHHHHHHHHHHHHHHHHHHHHHHHHHHHHHHHHHHHHHHHHHHHHHHHHHHHHHHHHHHHHHHHHHHHHHHHHHHHHHHHHHHHHHHHHHHHHHHHHHHHHHHTTS----SHHHHHHHHHHHHHHHHHHHHHHHHHHHHHHHHHHHHHHHH-PPBPTTS-B-HHHHHHHHHHHHHHHHHHHHHHHHHHHHHHHHHHHHHHHHHHHHHHHHHTTS-HHHHHHHHHHHHHHHHHGGGTS---------HHHHHHHHHHHHHHHHHHHHHHHTT-

Foldseek 3Di:
DDPQLVVLVPDCLVVLLVLLVVLLVADDDDDDPLLVVLSVLLVVLSVLLVQLSLQAQSNDAPVVLSVVVCVLCVVFLSVLSVVCSVVVDSVSSVRSNVSSVVCVVSSVVSSVRGDRNVVNVVVVVVVVVVVVVVVVVVVVVVVVVVVVVVVVVVVVVVVVVVVVVVVVVVVVVVVVVVVVVVCVVVVVVVVVVVVVVVVVVVVVVVVVVVVVVVVVVVVVVVVVVVCVVVVVVVVVVVVVVVVVVVVVVVVVCVVVVVVCVVVVVDDDDPPPLVVLLVLLVVLLVLLVVLLVLLVVLLVVLVVLVVVCVVVDADAPPVRHGPPVSVVVNLVSSLVSNVSSVVSNVVSVVSVVVSVVSVVLSCCVVCLCVVCVPDDPVV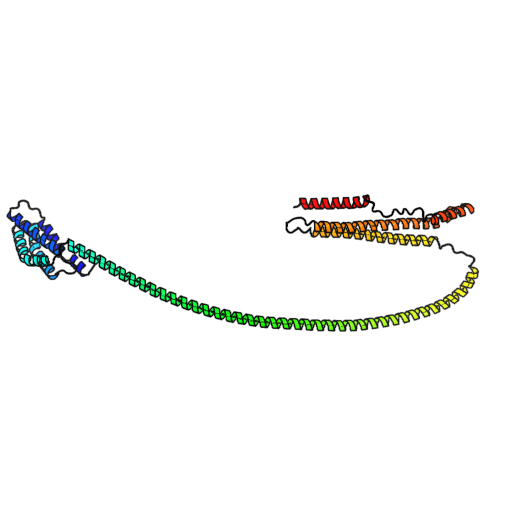SVVVVVVNCCVVVVCPPPPPPPPPPDPPVVVSCVVVVVSVVVVVVVVVVVVVVD

Radius of gyration: 78.76 Å; Cα contacts (8 Å, |Δi|>4): 195; chains: 1; bounding box: 139×54×204 Å

Mean predicted aligned error: 21.58 Å